Protein AF-A0A6F8XBQ5-F1 (afdb_monomer)

Mean predicted aligned error: 19.79 Å

Foldseek 3Di:
DDDPPLPFPCQLVQDQQDQDDDDPVSVVVNVVSNVVSVVLVVLVVVLCVLFPCLRNLAAPGEDDAVSVVVSLVVLVVPPDPVCSLVSLVSVLSSVVCSCVPRVYHYDRDDHDDDDDDDPPLDDPVLVVLLVLVVLLVVLLVVVDDPPPDDDLLSLLQLLLSLLLVCLLLLLALAPVQLQQVQVQLLVDWDAFPNWIKTKGKDFAPDPPPPPPDDDDDPDDPDDPDPQAPVNVLVRIFIDIRTADPVSVVSSVVSCVRPNSHARADPVRHHDGSQSSNVSNSCVSPVPSPCPDVNSSSSNSLSVCPVVDDPVSSCVNHDDPDDTDDGPQVVCCVRVVDHDDRPDDPPPPDPPPPPDDDQDPQPDDPAPLVVLLVQLLVQLCDPPPDHQDLVSSLVSLVVSCVVVNRHDPLSNLLSVLLNCCQCQNFPPDRHDGSVVSSVLCVLQVNLLSVLCVVPPDPLPQDPVNLVVSLVSSLVVDDDPVSSVVSVVSSVRSVVSVVVVNVVVD

Solvent-accessible surface area (backbone atoms only — not comparable to full-atom values): 30153 Å² total; per-residue (Å²): 134,84,83,77,80,72,61,66,31,73,74,62,71,81,68,84,76,77,88,80,89,78,61,75,68,50,54,57,50,48,52,56,44,47,54,49,47,54,51,53,51,51,52,44,52,59,47,28,75,77,42,79,45,62,47,54,53,54,65,64,44,77,50,60,58,70,58,53,51,51,54,52,51,51,46,66,72,72,41,57,79,94,48,34,51,62,52,53,38,50,51,38,54,28,51,54,42,36,32,73,75,30,54,34,47,63,78,76,68,83,70,71,76,83,79,77,75,78,75,70,81,67,45,77,70,52,54,64,46,37,60,67,47,49,55,55,50,54,41,52,74,67,61,73,75,69,80,92,49,58,73,70,56,34,45,37,35,44,50,6,48,42,53,47,48,37,29,71,72,36,63,47,36,28,70,72,63,54,67,33,43,58,62,20,47,50,75,43,76,47,78,55,97,92,44,46,30,34,58,35,74,41,77,45,80,73,78,80,70,82,86,84,74,95,69,92,77,98,78,83,82,83,79,89,67,83,73,49,75,67,60,56,51,70,48,40,44,32,38,71,45,68,53,52,75,66,53,45,51,46,47,50,52,36,37,73,78,54,43,53,65,65,62,55,44,98,84,69,43,75,55,56,62,67,59,24,35,51,56,28,46,48,71,65,38,79,79,64,83,74,86,46,71,68,57,54,32,49,32,33,46,35,55,32,54,77,79,37,61,66,69,58,42,50,53,28,46,42,90,81,80,71,71,39,68,48,69,72,57,39,43,29,70,76,68,70,46,75,84,70,86,88,82,64,80,92,80,67,80,81,81,73,77,76,82,74,77,76,71,89,67,90,62,72,88,64,62,48,69,58,53,44,51,50,54,57,46,38,60,40,43,96,74,88,55,84,51,49,68,68,56,31,47,53,37,45,53,57,58,55,71,55,51,89,74,60,46,70,66,53,50,53,52,48,52,49,49,47,45,30,55,70,56,16,58,101,87,39,66,57,48,54,54,69,57,50,50,52,54,46,65,61,44,46,64,51,48,56,62,60,47,72,80,48,94,48,82,87,76,54,50,71,66,57,52,50,54,52,51,51,54,42,50,72,73,50,82,54,75,77,55,37,58,54,35,51,55,49,51,54,54,51,48,50,51,48,51,68,60,55,69,72,75,112

Organism: NCBI:txid77097

Structure (mmCIF, N/CA/C/O backbone):
data_AF-A0A6F8XBQ5-F1
#
_entry.id   AF-A0A6F8XBQ5-F1
#
loop_
_atom_site.group_PDB
_atom_site.id
_atom_site.type_symbol
_atom_site.label_atom_id
_atom_site.label_alt_id
_atom_site.label_comp_id
_atom_site.label_asym_id
_atom_site.label_entity_id
_atom_site.label_seq_id
_atom_site.pdbx_PDB_ins_code
_atom_site.Cartn_x
_atom_site.Cartn_y
_atom_site.Cartn_z
_atom_site.occupancy
_atom_site.B_iso_or_equiv
_atom_site.auth_seq_id
_atom_site.auth_comp_id
_atom_site.auth_asym_id
_atom_site.auth_atom_id
_atom_site.pdbx_PDB_model_num
ATOM 1 N N . MET A 1 1 ? -31.268 50.494 26.213 1.00 32.34 1 MET A N 1
ATOM 2 C CA . MET A 1 1 ? -31.426 49.120 26.731 1.00 32.34 1 MET A CA 1
ATOM 3 C C . MET A 1 1 ? -30.134 48.404 26.400 1.00 32.34 1 MET A C 1
ATOM 5 O O . MET A 1 1 ? -29.756 48.392 25.240 1.00 32.34 1 MET A O 1
ATOM 9 N N . SER A 1 2 ? -29.378 48.038 27.427 1.00 28.66 2 SER A N 1
ATOM 10 C CA . SER A 1 2 ? -27.964 47.665 27.362 1.00 28.66 2 SER A CA 1
ATOM 11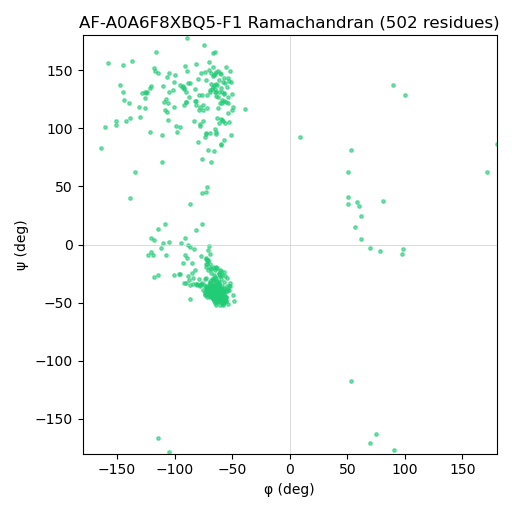 C C . SER A 1 2 ? -27.763 46.262 26.786 1.00 28.66 2 SER A C 1
ATOM 13 O O . SER A 1 2 ? -28.159 45.291 27.427 1.00 28.66 2 SER A O 1
ATOM 15 N N . ASP A 1 3 ? -27.113 46.174 25.623 1.00 34.38 3 ASP A N 1
ATOM 16 C CA . ASP A 1 3 ? -26.484 44.950 25.117 1.00 34.38 3 ASP A CA 1
ATOM 17 C C . ASP A 1 3 ? -25.343 44.564 26.066 1.00 34.38 3 ASP A C 1
ATOM 19 O O . ASP A 1 3 ? -24.229 45.085 25.993 1.00 34.38 3 ASP A O 1
ATOM 23 N N . SER A 1 4 ? -25.626 43.679 27.015 1.00 35.81 4 SER A N 1
ATOM 24 C CA . SER A 1 4 ? -24.582 42.965 27.737 1.00 35.81 4 SER A CA 1
ATOM 25 C C . SER A 1 4 ? -23.984 41.928 26.789 1.00 35.81 4 SER A C 1
ATOM 27 O O . SER A 1 4 ? -24.527 40.834 26.640 1.00 35.81 4 SER A O 1
ATOM 29 N N . ASP A 1 5 ? -22.875 42.284 26.138 1.00 43.78 5 ASP A N 1
ATOM 30 C CA . ASP A 1 5 ? -21.985 41.353 25.441 1.00 43.78 5 ASP A CA 1
ATOM 31 C C . ASP A 1 5 ? -21.506 40.289 26.445 1.00 43.78 5 ASP A C 1
ATOM 33 O O . ASP A 1 5 ? -20.506 40.452 27.148 1.00 43.78 5 ASP A O 1
ATOM 37 N N . HIS A 1 6 ? -22.248 39.187 26.565 1.00 54.56 6 HIS A N 1
ATOM 38 C CA . HIS A 1 6 ? -21.762 37.999 27.250 1.00 54.56 6 HIS A CA 1
ATOM 39 C C . HIS A 1 6 ? -20.555 37.485 26.467 1.00 54.56 6 HIS A C 1
ATOM 41 O O . HIS A 1 6 ? -20.687 37.007 25.337 1.00 54.56 6 HIS A O 1
ATOM 47 N N . ALA A 1 7 ? -19.368 37.652 27.053 1.00 72.69 7 ALA A N 1
ATOM 48 C CA . ALA A 1 7 ? -18.115 37.198 26.476 1.00 72.69 7 ALA A CA 1
ATOM 49 C C . ALA A 1 7 ? -18.230 35.705 26.144 1.00 72.69 7 ALA A C 1
ATOM 51 O O . ALA A 1 7 ? -18.380 34.870 27.036 1.00 72.69 7 ALA A O 1
ATOM 52 N N . ILE A 1 8 ? -18.208 35.384 24.849 1.00 81.38 8 ILE A N 1
ATOM 53 C CA . ILE A 1 8 ? -18.286 34.003 24.376 1.00 81.38 8 ILE A CA 1
ATOM 54 C C . ILE A 1 8 ? -17.040 33.278 24.866 1.00 81.38 8 ILE A C 1
ATOM 56 O O . ILE A 1 8 ? -15.918 33.736 24.633 1.00 81.38 8 ILE A O 1
ATOM 60 N N . TRP A 1 9 ? -17.235 32.142 25.526 1.00 85.75 9 TRP A N 1
ATOM 61 C CA . TRP A 1 9 ? -16.132 31.345 26.033 1.00 85.75 9 TRP A CA 1
ATOM 62 C C . TRP A 1 9 ? -15.170 30.951 24.906 1.00 85.75 9 TRP A C 1
ATOM 64 O O . TRP A 1 9 ? -15.570 30.424 23.863 1.00 85.75 9 TRP A O 1
ATOM 74 N N . SER A 1 10 ? -13.875 31.190 25.124 1.00 80.56 10 SER A N 1
ATOM 75 C CA . SER A 1 10 ? -12.817 30.981 24.127 1.00 80.56 10 SER A CA 1
ATOM 76 C C . SER A 1 10 ? -12.717 29.529 23.641 1.00 80.56 10 SER A C 1
ATOM 78 O O . SER A 1 10 ? -12.272 29.292 22.513 1.00 80.56 10 SER A O 1
ATOM 80 N N . GLY A 1 11 ? -13.199 28.563 24.433 1.00 78.50 11 GLY A N 1
ATOM 81 C CA . GLY A 1 11 ? -13.281 27.147 24.066 1.00 78.50 11 GLY A CA 1
ATOM 82 C C . GLY A 1 11 ? -14.150 26.869 22.835 1.00 78.50 11 GLY A C 1
ATOM 83 O O . GLY A 1 11 ? -13.837 25.954 22.067 1.00 78.50 11 GLY A O 1
ATOM 84 N N . TRP A 1 12 ? -15.145 27.716 22.541 1.00 83.38 12 TRP A N 1
ATOM 85 C CA . TRP A 1 12 ? -15.942 27.626 21.310 1.00 83.38 12 TRP A CA 1
ATOM 86 C C . TRP A 1 12 ? -15.145 27.978 20.046 1.00 83.38 12 TRP A C 1
ATOM 88 O O . TRP A 1 12 ? -15.560 27.627 18.946 1.00 83.38 12 TRP A O 1
ATOM 98 N N . LYS A 1 13 ? -13.980 28.640 20.166 1.00 83.31 13 LYS A N 1
ATOM 99 C CA . LYS A 1 13 ? -13.178 29.148 19.031 1.00 83.31 13 LYS A CA 1
ATOM 100 C C . LYS A 1 13 ? -14.003 29.979 18.033 1.00 83.31 13 LYS A C 1
ATOM 102 O O . LYS A 1 13 ? -13.754 29.954 16.828 1.00 83.31 13 LYS A O 1
ATOM 107 N N . LEU A 1 14 ? -14.983 30.722 18.541 1.00 82.62 14 LEU A N 1
ATOM 108 C CA . LEU A 1 14 ? -15.821 31.625 17.763 1.00 82.62 14 LEU A CA 1
ATOM 109 C C . LEU A 1 14 ? -15.275 33.052 17.898 1.00 82.62 14 LEU A C 1
ATOM 111 O O . LEU A 1 14 ? -15.551 33.732 18.881 1.00 82.62 14 LEU A O 1
ATOM 115 N N . SER A 1 15 ? -14.480 33.502 16.926 1.00 79.81 15 SER A N 1
ATOM 116 C CA . SER A 1 15 ? -13.948 34.869 16.886 1.00 79.81 15 SER A CA 1
ATOM 117 C C . SER A 1 15 ? -14.646 35.711 15.811 1.00 79.81 15 SER A C 1
ATOM 119 O O . SER A 1 15 ? -14.988 35.184 14.746 1.00 79.81 15 SER A O 1
ATOM 121 N N . PRO A 1 16 ? -14.872 37.016 16.060 1.00 82.44 16 PRO A N 1
ATOM 122 C CA . PRO A 1 16 ? -15.454 37.895 15.058 1.00 82.44 16 PRO A CA 1
ATOM 123 C C . PRO A 1 16 ? -14.501 38.012 13.854 1.00 82.44 16 PRO A C 1
ATOM 125 O O . PRO A 1 16 ? -13.298 38.244 14.041 1.00 82.44 16 PRO A O 1
ATOM 128 N N . PRO A 1 17 ? -14.999 37.843 12.617 1.00 82.69 17 PRO A N 1
ATOM 129 C CA . PRO A 1 17 ? -14.166 37.922 11.425 1.00 82.69 17 PRO A CA 1
ATOM 130 C C . PRO A 1 17 ? -13.600 39.337 11.259 1.00 82.69 17 PRO A C 1
ATOM 132 O O . PRO A 1 17 ? -14.319 40.332 11.359 1.00 82.69 17 PRO A O 1
ATOM 135 N N . LYS A 1 18 ? -12.297 39.428 10.979 1.00 81.38 18 LYS A N 1
ATOM 136 C CA . LYS A 1 18 ? -11.600 40.695 10.721 1.00 81.38 18 LYS A CA 1
ATOM 137 C C . LYS A 1 18 ? -11.616 40.992 9.225 1.00 81.38 18 LYS A C 1
ATOM 139 O O . LYS A 1 18 ? -11.342 40.101 8.423 1.00 81.38 18 LYS A O 1
ATOM 144 N N . LYS A 1 19 ? -11.933 42.232 8.856 1.00 75.62 19 LYS A N 1
ATOM 145 C CA . LYS A 1 19 ? -11.907 42.675 7.461 1.00 75.62 19 LYS A CA 1
ATOM 146 C C . LYS A 1 19 ? -10.453 42.889 7.026 1.00 75.62 19 LYS A C 1
ATOM 148 O O . LYS A 1 19 ? -9.761 43.698 7.641 1.00 75.62 19 LYS A O 1
ATOM 153 N N . SER A 1 20 ? -9.991 42.172 6.001 1.00 67.75 20 SER A N 1
ATOM 154 C CA . SER A 1 20 ? -8.754 42.506 5.282 1.00 67.75 20 SER A CA 1
ATOM 155 C C . SER A 1 20 ? -9.072 43.451 4.125 1.00 67.75 20 SER A C 1
ATOM 157 O O . SER A 1 20 ? -10.176 43.443 3.579 1.00 67.75 20 SER A O 1
ATOM 159 N N . THR A 1 21 ? -8.125 44.319 3.779 1.00 64.44 21 THR A N 1
ATOM 160 C CA . THR A 1 21 ? -8.232 45.195 2.612 1.00 64.44 21 THR A CA 1
ATOM 161 C C . THR A 1 21 ? -7.611 44.548 1.380 1.00 64.44 21 THR A C 1
ATOM 163 O O . THR A 1 21 ? -6.449 44.150 1.417 1.00 64.44 21 THR A O 1
ATOM 166 N N . SER A 1 22 ? -8.362 44.644 0.280 1.00 61.50 22 SER A N 1
ATOM 167 C CA . SER A 1 22 ? -8.002 44.452 -1.134 1.00 61.50 22 SER A CA 1
ATOM 168 C C . SER A 1 22 ? -8.382 43.101 -1.764 1.00 61.50 22 SER A C 1
ATOM 170 O O . SER A 1 22 ? -8.059 42.037 -1.263 1.00 61.50 22 SER A O 1
ATOM 172 N N . ASP A 1 23 ? -9.061 43.208 -2.913 1.00 73.12 23 ASP A N 1
ATOM 173 C CA . ASP A 1 23 ? -9.631 42.169 -3.787 1.00 73.12 23 ASP A CA 1
ATOM 174 C C . ASP A 1 23 ? -11.084 41.706 -3.504 1.00 73.12 23 ASP A C 1
ATOM 176 O O . ASP A 1 23 ? -11.531 41.473 -2.381 1.00 73.12 23 ASP A O 1
ATOM 180 N N . GLY A 1 24 ? -11.857 41.552 -4.586 1.00 77.62 24 GLY A N 1
ATOM 181 C CA . GLY A 1 24 ? -13.252 41.111 -4.570 1.00 77.62 24 GLY A CA 1
ATOM 182 C C . GLY A 1 24 ? -13.424 39.641 -4.177 1.00 77.62 24 GLY A C 1
ATOM 183 O O . GLY A 1 24 ? -14.509 39.247 -3.742 1.00 77.62 24 GLY A O 1
ATOM 184 N N . GLN A 1 25 ? -12.378 38.812 -4.288 1.00 75.00 25 GLN A N 1
ATOM 185 C CA . GLN A 1 25 ? -12.393 37.463 -3.715 1.00 75.00 25 GLN A CA 1
ATOM 186 C C . GLN A 1 25 ? -12.301 37.486 -2.185 1.00 75.00 25 GLN A C 1
ATOM 188 O O . GLN A 1 25 ? -12.965 36.673 -1.532 1.00 75.00 25 GLN A O 1
ATOM 193 N N . GLU A 1 26 ? -11.528 38.413 -1.615 1.00 79.44 26 GLU A N 1
ATOM 194 C CA . GLU A 1 26 ? -11.399 38.577 -0.166 1.00 79.44 26 GLU A CA 1
ATOM 195 C C . GLU A 1 26 ? -12.694 39.093 0.456 1.00 79.44 26 GLU A C 1
ATOM 197 O O . GLU A 1 26 ? -13.154 38.527 1.444 1.00 79.44 26 GLU A O 1
ATOM 202 N N . GLU A 1 27 ? -13.366 40.055 -0.182 1.00 81.06 27 GLU A N 1
ATOM 203 C CA . GLU A 1 27 ? -14.670 40.549 0.280 1.00 81.06 27 GLU A CA 1
ATOM 204 C C . GLU A 1 27 ? -15.726 39.424 0.296 1.00 81.06 27 GLU A C 1
ATOM 206 O O . GLU A 1 27 ? -16.433 39.239 1.286 1.00 81.06 27 GLU A O 1
ATOM 211 N N . ARG A 1 28 ? -15.775 38.566 -0.737 1.00 80.06 28 ARG A N 1
ATOM 212 C CA . ARG A 1 28 ? -16.671 37.389 -0.747 1.00 80.06 28 ARG A CA 1
ATOM 213 C C . ARG A 1 28 ? -16.301 36.341 0.303 1.00 80.06 28 ARG A C 1
ATOM 215 O O . ARG A 1 28 ? -17.163 35.571 0.729 1.00 80.06 28 ARG A O 1
ATOM 222 N N . ARG A 1 29 ? -15.020 36.206 0.662 1.00 81.12 29 ARG A N 1
ATOM 223 C CA . ARG A 1 29 ? -14.579 35.314 1.752 1.00 81.12 29 ARG A CA 1
ATOM 224 C C . ARG A 1 29 ? -14.975 35.895 3.107 1.00 81.12 29 ARG A C 1
ATOM 226 O O . ARG A 1 29 ? -15.471 35.148 3.946 1.00 81.12 29 ARG A O 1
ATOM 233 N N . TYR A 1 30 ? -14.816 37.204 3.282 1.00 83.50 30 TYR A N 1
ATOM 234 C CA . TYR A 1 30 ? -15.218 37.936 4.475 1.00 83.50 30 TYR A CA 1
ATOM 235 C C . TYR A 1 30 ? -16.730 37.847 4.706 1.00 83.50 30 TYR A C 1
ATOM 237 O O . TYR A 1 30 ? -17.149 37.430 5.781 1.00 83.50 30 TYR A O 1
ATOM 245 N N . GLN A 1 31 ? -17.551 38.096 3.680 1.00 83.50 31 GLN A N 1
ATOM 246 C CA . GLN A 1 31 ? -19.011 37.945 3.758 1.00 83.50 31 GLN A CA 1
ATOM 247 C C . GLN A 1 31 ? -19.420 36.527 4.184 1.00 83.50 31 GLN A C 1
ATOM 249 O O . GLN A 1 31 ? -20.175 36.363 5.140 1.00 83.50 31 GLN A O 1
ATOM 254 N N . ARG A 1 32 ? -18.824 35.489 3.577 1.00 82.25 32 ARG A N 1
ATOM 255 C CA . ARG A 1 32 ? -19.046 34.086 3.979 1.00 82.25 32 ARG A CA 1
ATOM 256 C C . ARG A 1 32 ? -18.616 33.795 5.420 1.00 82.25 32 ARG A C 1
ATOM 258 O O . ARG A 1 32 ? -19.219 32.950 6.083 1.00 82.25 32 ARG A O 1
ATOM 265 N N . ALA A 1 33 ? -17.562 34.448 5.908 1.00 82.06 33 ALA A N 1
ATOM 266 C CA . ALA A 1 33 ? -17.117 34.321 7.293 1.00 82.06 33 ALA A CA 1
ATOM 267 C C . ALA A 1 33 ? -18.079 35.024 8.266 1.00 82.06 33 ALA A C 1
ATOM 269 O O . ALA A 1 33 ? -18.388 34.459 9.314 1.00 82.06 33 ALA A O 1
ATOM 270 N N . CYS A 1 34 ? -18.606 36.197 7.902 1.00 84.62 34 CYS A N 1
ATOM 271 C CA . CYS A 1 34 ? -19.628 36.920 8.662 1.00 84.62 34 CYS A CA 1
ATOM 272 C C . CYS A 1 34 ? -20.931 36.124 8.773 1.00 84.62 34 CYS A C 1
ATOM 274 O O . CYS A 1 34 ? -21.428 35.928 9.880 1.00 84.62 34 CYS A O 1
ATOM 276 N N . GLU A 1 35 ? -21.440 35.597 7.657 1.00 84.00 35 GLU A N 1
ATOM 277 C CA . GLU A 1 35 ? -22.637 34.745 7.639 1.00 84.00 35 GLU A CA 1
ATOM 278 C C . GLU A 1 35 ? -22.462 33.507 8.528 1.00 84.00 35 GLU A C 1
ATOM 280 O O . GLU A 1 35 ? -23.355 33.135 9.291 1.00 84.00 35 GLU A O 1
ATOM 285 N N . ARG A 1 36 ? -21.281 32.879 8.474 1.00 83.25 36 ARG A N 1
ATOM 286 C CA . ARG A 1 36 ? -20.949 31.726 9.319 1.00 83.25 36 ARG A CA 1
ATOM 287 C C . ARG A 1 36 ? -20.893 32.097 10.798 1.00 83.25 36 ARG A C 1
ATOM 289 O O . ARG A 1 36 ? -21.460 31.375 11.612 1.00 83.25 36 ARG A O 1
ATOM 296 N N . TYR A 1 37 ? -20.237 33.206 11.137 1.00 85.62 37 TYR A N 1
ATOM 297 C CA . TYR A 1 37 ? -20.141 33.704 12.509 1.00 85.62 37 TYR A CA 1
ATOM 298 C C . TYR A 1 37 ? -21.526 33.995 13.095 1.00 85.62 37 TYR A C 1
ATOM 300 O O . TYR A 1 37 ? -21.836 33.530 14.189 1.00 85.62 37 TYR A O 1
ATOM 308 N N . GLN A 1 38 ? -22.386 34.693 12.346 1.00 85.31 38 GLN A N 1
ATOM 309 C CA . GLN A 1 38 ? -23.760 34.983 12.763 1.00 85.31 38 GLN A CA 1
ATOM 310 C C . GLN A 1 38 ? -24.569 33.703 12.980 1.00 85.31 38 GLN A C 1
ATOM 312 O O . GLN A 1 38 ? -25.254 33.576 13.993 1.00 85.31 38 GLN A O 1
ATOM 317 N N . ARG A 1 39 ? -24.442 32.723 12.077 1.00 83.38 39 ARG A N 1
ATOM 318 C CA . ARG A 1 39 ? -25.124 31.430 12.204 1.00 83.38 39 ARG A CA 1
ATOM 319 C C . ARG A 1 39 ? -24.672 30.659 13.442 1.00 83.38 39 ARG A C 1
ATOM 321 O O . ARG A 1 39 ? -25.511 30.178 14.194 1.00 83.38 39 ARG A O 1
ATOM 328 N N . TRP A 1 40 ? -23.366 30.554 13.678 1.00 85.75 40 TRP A N 1
ATOM 329 C CA . TRP A 1 40 ? -22.835 29.874 14.864 1.00 85.75 40 TRP A CA 1
ATOM 330 C C . TRP A 1 40 ? -23.220 30.593 16.158 1.00 85.75 40 TRP A C 1
ATOM 332 O O . TRP A 1 40 ? -23.611 29.935 17.118 1.00 85.75 40 TRP A O 1
ATOM 342 N N . LYS A 1 41 ? -23.201 31.933 16.167 1.00 86.56 41 LYS A N 1
ATOM 343 C CA . LYS A 1 41 ? -23.667 32.733 17.306 1.00 86.56 41 LYS A CA 1
ATOM 344 C C . LYS A 1 41 ? -25.155 32.499 17.592 1.00 86.56 41 LYS A C 1
ATOM 346 O O . LYS A 1 41 ? -25.516 32.330 18.749 1.00 86.56 41 LYS A O 1
ATOM 351 N N . ALA A 1 42 ? -26.004 32.441 16.563 1.00 85.56 42 ALA A N 1
ATOM 352 C CA . ALA A 1 42 ? -27.437 32.181 16.720 1.00 85.56 42 ALA A CA 1
ATOM 353 C C . ALA A 1 42 ? -27.723 30.787 17.305 1.00 85.56 42 ALA A C 1
ATOM 355 O O . ALA A 1 42 ? -28.586 30.642 18.165 1.00 85.56 42 ALA A O 1
ATOM 356 N N . ILE A 1 43 ? -26.963 29.773 16.886 1.00 84.38 43 ILE A N 1
ATOM 357 C CA . ILE A 1 43 ? -27.097 28.405 17.404 1.00 84.38 43 ILE A CA 1
ATOM 358 C C . ILE A 1 43 ? -26.665 28.328 18.870 1.00 84.38 43 ILE A C 1
ATOM 360 O O . ILE A 1 43 ? -27.374 27.738 19.680 1.00 84.38 43 ILE A O 1
ATOM 364 N N . LEU A 1 44 ? -25.548 28.966 19.232 1.00 85.31 44 LEU A N 1
ATOM 365 C CA . LEU A 1 44 ? -25.130 29.056 20.634 1.00 85.31 44 LEU A CA 1
ATOM 366 C C . LEU A 1 44 ? -26.149 29.818 21.483 1.00 85.31 44 LEU A C 1
ATOM 368 O O . LEU A 1 44 ? -26.434 29.391 22.593 1.00 85.31 44 LEU A O 1
ATOM 372 N N . ALA A 1 45 ? -26.746 30.889 20.956 1.00 85.75 45 ALA A N 1
ATOM 373 C CA . ALA A 1 45 ? -27.802 31.622 21.651 1.00 85.75 45 ALA A CA 1
ATOM 374 C C . ALA A 1 45 ? -29.063 30.765 21.866 1.00 85.75 45 ALA A C 1
ATOM 376 O O . ALA A 1 45 ? -29.669 30.824 22.931 1.00 85.75 45 ALA A O 1
ATOM 377 N N . SER A 1 46 ? -29.442 29.931 20.891 1.00 84.12 46 SER A N 1
ATOM 378 C CA . SER A 1 46 ? -30.545 28.973 21.053 1.00 84.12 46 SER A CA 1
ATOM 379 C C . SER A 1 46 ? -30.245 27.916 22.116 1.00 84.12 46 SER A C 1
ATOM 381 O O . SER A 1 46 ? -31.157 27.457 22.796 1.00 84.12 46 SER A O 1
ATOM 383 N N . LEU A 1 47 ? -28.982 27.514 22.245 1.00 83.62 47 LEU A N 1
ATOM 384 C CA . LEU A 1 47 ? -28.548 26.517 23.217 1.00 83.62 47 LEU A CA 1
ATOM 385 C C . LEU A 1 47 ? -28.427 27.130 24.628 1.00 83.62 47 LEU A C 1
ATOM 387 O O . LEU A 1 47 ? -28.827 26.500 25.602 1.00 83.62 47 LEU A O 1
ATOM 391 N N . GLU A 1 48 ? -28.014 28.397 24.726 1.00 84.81 48 GLU A N 1
ATOM 392 C CA . GLU A 1 48 ? -28.023 29.205 25.957 1.00 84.81 48 GLU A CA 1
ATOM 393 C C . GLU A 1 48 ? -29.439 29.397 26.526 1.00 84.81 48 GLU A C 1
ATOM 395 O O . GLU A 1 48 ? -29.629 29.391 27.740 1.00 84.81 48 GLU A O 1
ATOM 400 N N . GLN A 1 49 ? -30.456 29.532 25.664 1.00 85.38 49 GLN A N 1
ATOM 401 C CA . GLN A 1 49 ? -31.860 29.612 26.097 1.00 85.38 49 GLN A CA 1
ATOM 402 C C . GLN A 1 49 ? -32.346 28.332 26.786 1.00 85.38 49 GLN A C 1
ATOM 404 O O . GLN A 1 49 ? -33.256 28.393 27.610 1.00 85.38 49 GLN A O 1
ATOM 409 N N . GLN A 1 50 ? -31.772 27.179 26.435 1.00 82.50 50 GLN A N 1
ATOM 410 C CA . GLN A 1 50 ? -32.150 25.888 27.007 1.00 82.50 50 GLN A CA 1
ATOM 411 C C . GLN A 1 50 ? -31.302 25.526 28.228 1.00 82.50 50 GLN A C 1
ATOM 413 O O . GLN A 1 50 ? -31.806 24.901 29.159 1.00 82.50 50 GLN A O 1
ATOM 418 N N . VAL A 1 51 ? -30.029 25.928 28.239 1.00 82.88 51 VAL A N 1
ATOM 419 C CA . VAL A 1 51 ? -29.123 25.744 29.370 1.00 82.88 51 VAL A CA 1
ATOM 420 C C . VAL A 1 51 ? -28.287 27.008 29.544 1.00 82.88 51 VAL A C 1
ATOM 422 O O . VAL A 1 51 ? -27.387 27.309 28.760 1.00 82.88 51 VAL A O 1
ATOM 425 N N . THR A 1 52 ? -28.589 27.742 30.607 1.00 84.88 52 THR A N 1
ATOM 426 C CA . THR A 1 52 ? -27.922 29.001 30.940 1.00 84.88 52 THR A CA 1
ATOM 427 C C . THR A 1 52 ? -26.460 28.769 31.314 1.00 84.88 52 THR A C 1
ATOM 429 O O . THR A 1 52 ? -26.166 27.876 32.107 1.00 84.88 52 THR A O 1
ATOM 432 N N . GLY A 1 53 ? -25.552 29.600 30.803 1.00 80.81 53 GLY A N 1
ATOM 433 C CA . GLY A 1 53 ? -24.128 29.585 31.140 1.00 80.81 53 GLY A CA 1
ATOM 434 C C . GLY A 1 53 ? -23.222 28.860 30.142 1.00 80.81 53 GLY A C 1
ATOM 435 O O . GLY A 1 53 ? -22.000 28.897 30.301 1.00 80.81 53 GLY A O 1
ATOM 436 N N . ILE A 1 54 ? -23.766 28.235 29.095 1.00 82.62 54 ILE A N 1
ATOM 437 C CA . ILE A 1 54 ? -22.978 27.472 28.114 1.00 82.62 54 ILE A CA 1
ATOM 438 C C . ILE A 1 54 ? -22.182 28.391 27.184 1.00 82.62 54 ILE A C 1
ATOM 440 O O . ILE A 1 54 ? -21.014 28.135 26.868 1.00 82.62 54 ILE A O 1
ATOM 444 N N . MET A 1 55 ? -22.797 29.484 26.745 1.00 84.69 55 MET A N 1
ATOM 445 C CA . MET A 1 55 ? -22.173 30.466 25.866 1.00 84.69 55 MET A CA 1
ATOM 446 C C . MET A 1 55 ? -21.030 31.201 26.577 1.00 84.69 55 MET A C 1
ATOM 448 O O . MET A 1 55 ? -20.015 31.498 25.946 1.00 84.69 55 MET A O 1
ATOM 452 N N . SER A 1 56 ? -21.164 31.444 27.885 1.00 83.38 56 SER A N 1
ATOM 453 C CA . SER A 1 56 ? -20.161 32.124 28.719 1.00 83.38 56 SER A CA 1
ATOM 454 C C . SER A 1 56 ? -19.131 31.187 29.361 1.00 83.38 56 SER A C 1
ATOM 456 O O . SER A 1 56 ? -18.100 31.661 29.838 1.00 83.38 56 SER A O 1
ATOM 458 N N . GLY A 1 57 ? -19.344 29.867 29.321 1.00 82.69 57 GLY A N 1
ATOM 459 C CA . GLY A 1 57 ? -18.378 28.890 29.827 1.00 82.69 57 GLY A CA 1
ATOM 460 C C . GLY A 1 57 ? -18.423 28.698 31.344 1.00 82.69 57 GLY A C 1
ATOM 461 O O . GLY A 1 57 ? -17.370 28.554 31.966 1.00 82.69 57 GLY A O 1
ATOM 462 N N . GLN A 1 58 ? -19.608 28.726 31.962 1.00 86.00 58 GLN A N 1
ATOM 463 C CA . GLN A 1 58 ? -19.742 28.427 33.394 1.00 86.00 58 GLN A CA 1
ATOM 464 C C . GLN A 1 58 ? -19.269 26.997 33.702 1.00 86.00 58 GLN A C 1
ATOM 466 O O . GLN A 1 58 ? -19.380 26.105 32.864 1.00 86.00 58 GLN A O 1
ATOM 471 N N . ARG A 1 59 ? -18.701 26.778 34.891 1.00 85.81 59 ARG A N 1
ATOM 472 C CA . ARG A 1 59 ? -18.208 25.459 35.320 1.00 85.81 59 ARG A CA 1
ATOM 473 C C . ARG A 1 59 ? -19.341 24.587 35.853 1.00 85.81 59 ARG A C 1
ATOM 475 O O . ARG A 1 59 ? -20.349 25.113 36.315 1.00 85.81 59 ARG A O 1
ATOM 482 N N . ASP A 1 60 ? -19.139 23.272 35.786 1.00 86.75 60 ASP A N 1
ATOM 483 C CA . ASP A 1 60 ? -19.998 22.257 36.414 1.00 86.75 60 ASP A CA 1
ATOM 484 C C . ASP A 1 60 ? -21.461 22.274 35.923 1.00 86.75 60 ASP A C 1
ATOM 486 O O . ASP A 1 60 ? -22.401 21.976 36.661 1.00 86.75 60 ASP A O 1
ATOM 490 N N . ILE A 1 61 ? -21.666 22.618 34.647 1.00 86.44 61 ILE A N 1
ATOM 491 C CA . ILE A 1 61 ? -22.987 22.575 34.014 1.00 86.44 61 ILE A CA 1
ATOM 492 C C . ILE A 1 61 ? -23.398 21.116 33.787 1.00 86.44 61 ILE A C 1
ATOM 494 O O . ILE A 1 61 ? -22.670 20.339 33.163 1.00 86.44 61 ILE A O 1
ATOM 498 N N . VAL A 1 62 ? -24.603 20.767 34.239 1.00 85.88 62 VAL A N 1
ATOM 499 C CA . VAL A 1 62 ? -25.244 19.479 33.957 1.00 85.88 62 VAL A CA 1
ATOM 500 C C . VAL A 1 62 ? -26.269 19.674 32.849 1.00 85.88 62 VAL A C 1
ATOM 502 O O . VAL A 1 62 ? -27.225 20.432 33.003 1.00 85.88 62 VAL A O 1
ATOM 505 N N . MET A 1 63 ? -26.065 18.988 31.728 1.00 85.50 63 MET A N 1
ATOM 506 C CA . MET A 1 63 ? -26.926 19.074 30.553 1.00 85.50 63 MET A CA 1
ATOM 507 C C .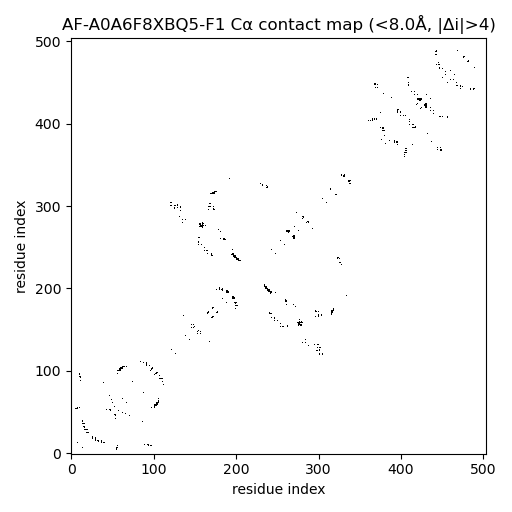 MET A 1 63 ? -27.730 17.779 30.418 1.00 85.50 63 MET A C 1
ATOM 509 O O . MET A 1 63 ? -27.135 16.727 30.184 1.00 85.50 63 MET A O 1
ATOM 513 N N . PRO A 1 64 ? -29.068 17.821 30.543 1.00 87.12 64 PRO A N 1
ATOM 514 C CA . PRO A 1 64 ? -29.892 16.642 30.318 1.00 87.12 64 PRO A CA 1
ATOM 515 C C . PRO A 1 64 ? -29.829 16.185 28.856 1.00 87.12 64 PRO A C 1
ATOM 517 O O . PRO A 1 64 ? -29.975 16.999 27.941 1.00 87.12 64 PRO A O 1
ATOM 520 N N . ASP A 1 65 ? -29.718 14.877 28.632 1.00 84.50 65 ASP A N 1
ATOM 521 C CA . ASP A 1 65 ? -29.622 14.277 27.291 1.00 84.50 65 ASP A CA 1
ATOM 522 C C . ASP A 1 65 ? -30.775 14.688 26.365 1.00 84.50 65 ASP A C 1
ATOM 524 O O . ASP A 1 65 ? -30.567 14.928 25.178 1.00 84.50 65 ASP A O 1
ATOM 528 N N . ALA A 1 66 ? -31.987 14.841 26.911 1.00 85.12 66 ALA A N 1
ATOM 529 C CA . ALA A 1 66 ? -33.165 15.266 26.157 1.00 85.12 66 ALA A CA 1
ATOM 530 C C . ALA A 1 66 ? -33.015 16.673 25.549 1.00 85.12 66 ALA A C 1
ATOM 532 O O . ALA A 1 66 ? -33.517 16.930 24.456 1.00 85.12 66 ALA A O 1
ATOM 533 N N . VAL A 1 67 ? -32.308 17.575 26.238 1.00 84.50 67 VAL A N 1
ATOM 534 C CA . VAL A 1 67 ? -32.075 18.951 25.777 1.00 84.50 67 VAL A CA 1
ATOM 535 C C . VAL A 1 67 ? -31.060 18.956 24.636 1.00 84.50 67 VAL A C 1
ATOM 537 O O . VAL A 1 67 ? -31.281 19.587 23.605 1.00 84.50 67 VAL A O 1
ATOM 540 N N . ILE A 1 68 ? -29.983 18.181 24.777 1.00 85.94 68 ILE A N 1
ATOM 541 C CA . ILE A 1 68 ? -28.965 18.038 23.733 1.00 85.94 68 ILE A CA 1
ATOM 542 C C . ILE A 1 68 ? -29.542 17.351 22.497 1.00 85.94 68 ILE A C 1
ATOM 544 O O . ILE A 1 68 ? -29.347 17.842 21.387 1.00 85.94 68 ILE A O 1
ATOM 548 N N . ALA A 1 69 ? -30.304 16.270 22.670 1.00 85.19 69 ALA A N 1
ATOM 549 C CA . ALA A 1 69 ? -30.975 15.592 21.567 1.00 85.19 69 ALA A CA 1
ATOM 550 C C . ALA A 1 69 ? -31.902 16.553 20.805 1.00 85.19 69 ALA A C 1
ATOM 552 O O . ALA A 1 69 ? -31.767 16.691 19.592 1.00 85.19 69 ALA A O 1
ATOM 553 N N . ALA A 1 70 ? -32.749 17.310 21.512 1.00 85.31 70 ALA A N 1
ATOM 554 C CA . ALA A 1 70 ? -33.642 18.288 20.892 1.00 85.31 70 ALA A CA 1
ATOM 555 C C . ALA A 1 70 ? -32.887 19.410 20.153 1.00 85.31 70 ALA A C 1
ATOM 557 O O . ALA A 1 70 ? -33.293 19.813 19.061 1.00 85.31 70 ALA A O 1
ATOM 558 N N . ALA A 1 71 ? -31.777 19.904 20.712 1.00 84.69 71 ALA A N 1
ATOM 559 C CA . ALA A 1 71 ? -30.953 20.931 20.076 1.00 84.69 71 ALA A CA 1
ATOM 560 C C . ALA A 1 71 ? -30.290 20.424 18.783 1.00 84.69 71 ALA A C 1
ATOM 562 O O . ALA A 1 71 ? -30.285 21.123 17.765 1.00 84.69 71 ALA A O 1
ATOM 563 N N . PHE A 1 72 ? -29.757 19.200 18.796 1.00 87.69 72 PHE A N 1
ATOM 564 C CA . PHE A 1 72 ? -29.178 18.588 17.603 1.00 87.69 72 PHE A CA 1
ATOM 565 C C . PHE A 1 72 ? -30.256 18.209 16.579 1.00 87.69 72 PHE A C 1
ATOM 567 O O . PHE A 1 72 ? -30.037 18.419 15.389 1.00 87.69 72 PHE A O 1
ATOM 574 N N . ASP A 1 73 ? -31.431 17.733 16.987 1.00 87.38 73 ASP A N 1
ATOM 575 C CA . ASP A 1 73 ? -32.548 17.447 16.075 1.00 87.38 73 ASP A CA 1
ATOM 576 C C . ASP A 1 73 ? -33.048 18.715 15.374 1.00 87.38 73 ASP A C 1
ATOM 578 O O . ASP A 1 73 ? -33.215 18.728 14.151 1.00 87.38 73 ASP A O 1
ATOM 582 N N . ALA A 1 74 ? -33.196 19.819 16.114 1.00 85.38 74 ALA A N 1
ATOM 583 C CA . ALA A 1 74 ? -33.532 21.120 15.540 1.00 85.38 74 ALA A CA 1
ATOM 584 C C . ALA A 1 74 ? -32.470 21.583 14.526 1.00 85.38 74 ALA A C 1
ATOM 586 O O . ALA A 1 74 ? -32.810 22.065 13.442 1.00 85.38 74 ALA A O 1
ATOM 587 N N . LEU A 1 75 ? -31.183 21.372 14.828 1.00 86.25 75 LEU A N 1
ATOM 588 C CA . LEU A 1 75 ? -30.087 21.658 13.901 1.00 86.25 75 LEU A CA 1
ATOM 589 C C . LEU A 1 75 ? -30.186 20.811 12.627 1.00 86.25 75 LEU A C 1
ATOM 591 O O . LEU A 1 75 ? -30.016 21.354 11.536 1.00 86.25 75 LEU A O 1
ATOM 595 N N . HIS A 1 76 ? -30.481 19.512 12.735 1.00 84.88 76 HIS A N 1
ATOM 596 C CA . HIS A 1 76 ? -30.616 18.634 11.569 1.00 84.88 76 HIS A CA 1
ATOM 597 C C . HIS A 1 76 ? -31.816 19.001 10.681 1.00 84.88 76 HIS A C 1
ATOM 599 O O . HIS A 1 76 ? -31.738 18.821 9.468 1.00 84.88 76 HIS A O 1
ATOM 605 N N . GLN A 1 77 ? -32.895 19.547 11.253 1.00 85.06 77 GLN A N 1
ATOM 606 C CA . GLN A 1 77 ? -34.079 19.979 10.498 1.00 85.06 77 GLN A CA 1
ATOM 607 C C . GLN A 1 77 ? -33.912 21.352 9.831 1.00 85.06 77 GLN A C 1
ATOM 609 O O . GLN A 1 77 ? -34.440 21.576 8.743 1.00 85.06 77 GLN A O 1
ATOM 614 N N . GLN A 1 78 ? -33.195 22.282 10.469 1.00 81.94 78 GLN A N 1
ATOM 615 C CA . GLN A 1 78 ? -33.093 23.673 10.010 1.00 81.94 78 GLN A CA 1
ATOM 616 C C . GLN A 1 78 ? -31.842 23.952 9.164 1.00 81.94 78 GLN A C 1
ATOM 618 O O . GLN A 1 78 ? -31.830 24.890 8.362 1.00 81.94 78 GLN A O 1
ATOM 623 N N . ALA A 1 79 ? -30.763 23.179 9.335 1.00 80.00 79 ALA A N 1
ATOM 624 C CA . ALA A 1 79 ? -29.508 23.432 8.637 1.00 80.00 79 ALA A CA 1
ATOM 625 C C . ALA A 1 79 ? -29.512 22.847 7.212 1.00 80.00 79 ALA A C 1
ATOM 627 O O . ALA A 1 79 ? -29.820 21.669 7.023 1.00 80.00 79 ALA A O 1
ATOM 628 N N . PRO A 1 80 ? -29.072 23.607 6.189 1.00 80.31 80 PRO A N 1
ATOM 629 C CA . PRO A 1 80 ? -28.940 23.063 4.845 1.00 80.31 80 PRO A CA 1
ATOM 630 C C . PRO A 1 80 ? -27.829 21.995 4.797 1.00 80.31 80 PRO A C 1
ATOM 632 O O . PRO A 1 80 ? -26.782 22.184 5.441 1.00 80.31 80 PRO A O 1
ATOM 635 N N . PRO A 1 81 ? -27.984 20.924 3.986 1.00 76.69 81 PRO A N 1
ATOM 636 C CA . PRO A 1 81 ? -27.073 19.772 3.965 1.00 76.69 81 PRO A CA 1
ATOM 637 C C . PRO A 1 81 ? -25.593 20.135 3.778 1.00 76.69 81 PRO A C 1
ATOM 639 O O . PRO A 1 81 ? -24.716 19.541 4.401 1.00 76.69 81 PRO A O 1
ATOM 642 N N . SER A 1 82 ? -25.306 21.168 2.979 1.00 75.94 82 SER A N 1
ATOM 643 C CA . SER A 1 82 ? -23.947 21.652 2.703 1.00 75.94 82 SER A CA 1
ATOM 644 C C . SER A 1 82 ? -23.223 22.233 3.925 1.00 75.94 82 SER A C 1
ATOM 646 O O . SER A 1 82 ? -21.995 22.293 3.941 1.00 75.94 82 SER A O 1
ATOM 648 N N . THR A 1 83 ? -23.956 22.659 4.958 1.00 81.19 83 THR A N 1
ATOM 649 C CA . THR A 1 83 ? -23.387 23.298 6.162 1.00 81.19 83 THR A CA 1
ATOM 650 C C . THR A 1 83 ? -23.649 22.529 7.453 1.00 81.19 83 THR A C 1
ATOM 652 O O . THR A 1 83 ? -23.046 22.843 8.482 1.00 81.19 83 THR A O 1
ATOM 655 N N . LEU A 1 84 ? -24.498 21.503 7.392 1.00 85.94 84 LEU A N 1
ATOM 656 C CA . LEU A 1 84 ? -24.908 20.685 8.527 1.00 85.94 84 LEU A CA 1
ATOM 657 C C . LEU A 1 84 ? -23.704 20.016 9.198 1.00 85.94 84 LEU A C 1
ATOM 659 O O . LEU A 1 84 ? -23.496 20.214 10.388 1.00 85.94 84 LEU A O 1
ATOM 663 N N . LYS A 1 85 ? -22.830 19.349 8.429 1.00 85.12 85 LYS A N 1
ATOM 664 C CA . LYS A 1 85 ? -21.606 18.713 8.957 1.00 85.12 85 LYS A CA 1
ATOM 665 C C . LYS A 1 85 ? -20.718 19.691 9.724 1.00 85.12 85 LYS A C 1
ATOM 667 O O . LYS A 1 85 ? -20.247 19.390 10.815 1.00 85.12 85 LYS A O 1
ATOM 672 N N . ILE A 1 86 ? -20.464 20.859 9.134 1.00 85.25 86 ILE A N 1
ATOM 673 C CA . ILE A 1 86 ? -19.563 21.863 9.712 1.00 85.25 86 ILE A CA 1
ATOM 674 C C . ILE A 1 86 ? -20.140 22.370 11.037 1.00 85.25 86 ILE A C 1
ATOM 676 O O . ILE A 1 86 ? -19.417 22.504 12.019 1.00 85.25 86 ILE A O 1
ATOM 680 N N . THR A 1 87 ? -21.444 22.631 11.057 1.00 85.56 87 THR A N 1
ATOM 681 C CA . THR A 1 87 ? -22.149 23.197 12.210 1.00 85.56 87 THR A CA 1
ATOM 682 C C . THR A 1 87 ? -22.322 22.169 13.330 1.00 85.56 87 THR A C 1
ATOM 684 O O . THR A 1 87 ? -22.050 22.474 14.486 1.00 85.56 87 THR A O 1
ATOM 687 N N . HIS A 1 88 ? -22.673 20.931 12.983 1.00 89.31 88 HIS A N 1
ATOM 688 C CA . HIS A 1 88 ? -22.739 19.803 13.909 1.00 89.31 88 HIS A CA 1
ATOM 689 C C . HIS A 1 88 ? -21.376 19.573 14.578 1.00 89.31 88 HIS A C 1
ATOM 691 O O . HIS A 1 88 ? -21.268 19.576 15.801 1.00 89.31 88 HIS A O 1
ATOM 697 N N . ASN A 1 89 ? -20.303 19.455 13.787 1.00 89.00 89 ASN A N 1
ATOM 698 C CA . ASN A 1 89 ? -18.962 19.191 14.318 1.00 89.00 89 ASN A CA 1
ATOM 699 C C . ASN A 1 89 ? -18.390 20.376 15.110 1.00 89.00 89 ASN A C 1
ATOM 701 O O . ASN A 1 89 ? -17.517 20.179 15.952 1.00 89.00 89 ASN A O 1
ATOM 705 N N . PHE A 1 90 ? -18.851 21.601 14.842 1.00 88.62 90 PHE A N 1
ATOM 706 C CA . PHE A 1 90 ? -18.529 22.769 15.660 1.00 88.62 90 PHE A CA 1
ATOM 707 C C . PHE A 1 90 ? -19.101 22.624 17.078 1.00 88.62 90 PHE A C 1
ATOM 709 O O . PHE A 1 90 ? -18.355 22.807 18.040 1.00 88.62 90 PHE A O 1
ATOM 716 N N . LEU A 1 91 ? -20.376 22.233 17.208 1.00 88.69 91 LEU A N 1
ATOM 717 C CA . LEU A 1 91 ? -21.008 22.014 18.512 1.00 88.69 91 LEU A CA 1
ATOM 718 C C . LEU A 1 91 ? -20.375 20.852 19.275 1.00 88.69 91 LEU A C 1
ATOM 720 O O . LEU A 1 91 ? -20.014 21.029 20.435 1.00 88.69 91 LEU A O 1
ATOM 724 N N . VAL A 1 92 ? -20.170 19.709 18.611 1.00 89.75 92 VAL A N 1
ATOM 725 C CA . VAL A 1 92 ? -19.519 18.529 19.212 1.00 89.75 92 VAL A CA 1
ATOM 726 C C . VAL A 1 92 ? -18.166 18.909 19.814 1.00 89.75 92 VAL A C 1
ATOM 728 O O . VAL A 1 92 ? -17.947 18.707 21.003 1.00 89.75 92 VAL A O 1
ATOM 731 N N . LYS A 1 93 ? -17.300 19.582 19.046 1.00 89.19 93 LYS A N 1
ATOM 732 C CA . LYS A 1 93 ? -15.973 20.003 19.528 1.00 89.19 93 LYS A CA 1
ATOM 733 C C . LYS A 1 93 ? -16.021 20.996 20.686 1.00 89.19 93 LYS A C 1
ATOM 735 O O . LYS A 1 93 ? -15.087 21.047 21.484 1.00 89.19 93 LYS A O 1
ATOM 740 N N . GLY A 1 94 ? -17.040 21.849 20.742 1.00 87.19 94 GLY A N 1
ATOM 741 C CA . GLY A 1 94 ? -17.198 22.786 21.849 1.00 87.19 94 GLY A CA 1
ATOM 742 C C . GLY A 1 94 ? -17.696 22.107 23.125 1.00 87.19 94 GLY A C 1
ATOM 743 O O . GLY A 1 94 ? -17.168 22.397 24.195 1.00 87.19 94 GLY A O 1
ATOM 744 N N . LEU A 1 95 ? -18.617 21.144 23.009 1.00 88.62 95 LEU A N 1
ATOM 745 C CA . LEU A 1 95 ? -19.068 20.311 24.129 1.00 88.62 95 LEU A CA 1
ATOM 746 C C . LEU A 1 95 ? -17.947 19.403 24.658 1.00 88.62 95 LEU A C 1
ATOM 748 O O . LEU A 1 95 ? -17.774 19.317 25.870 1.00 88.62 95 LEU A O 1
ATOM 752 N N . GLU A 1 96 ? -17.135 18.805 23.779 1.00 89.25 96 GLU A N 1
ATOM 753 C CA . GLU A 1 96 ? -15.932 18.039 24.158 1.00 89.25 96 GLU A CA 1
ATOM 754 C C . GLU A 1 96 ? -14.973 18.882 24.995 1.00 89.25 96 GLU A C 1
ATOM 756 O O . GLU A 1 96 ? -14.562 18.474 26.082 1.00 89.25 96 GLU A O 1
ATOM 761 N N . ARG A 1 97 ? -14.662 20.099 24.534 1.00 88.88 97 ARG A N 1
ATOM 762 C CA . ARG A 1 97 ? -13.807 21.014 25.297 1.00 88.88 97 ARG A CA 1
ATOM 763 C C . ARG A 1 97 ? -14.446 21.428 26.609 1.00 88.88 97 ARG A C 1
ATOM 765 O O . ARG A 1 97 ? -13.732 21.555 27.591 1.00 88.88 97 ARG A O 1
ATOM 772 N N . GLY A 1 98 ? -15.751 21.681 26.636 1.00 87.00 98 GLY A N 1
ATOM 773 C CA . GLY A 1 98 ? -16.443 22.079 27.860 1.00 87.00 98 GLY A CA 1
ATOM 774 C C . GLY A 1 98 ? -16.462 20.961 28.901 1.00 87.00 98 GLY A C 1
ATOM 775 O O . GLY A 1 98 ? -16.209 21.209 30.076 1.00 87.00 98 GLY A O 1
ATOM 776 N N . SER A 1 99 ? -16.638 19.712 28.466 1.00 88.06 99 SER A N 1
ATOM 777 C CA . SER A 1 99 ? -16.498 18.540 29.334 1.00 88.06 99 SER A CA 1
ATOM 778 C C . SER A 1 99 ? -15.076 18.421 29.896 1.00 88.06 99 SER A C 1
ATOM 780 O O . SER A 1 99 ? -14.907 18.272 31.102 1.00 88.06 99 SER A O 1
ATOM 782 N N . GLN A 1 100 ? -14.049 18.603 29.058 1.00 87.56 100 GLN A N 1
ATOM 783 C CA . GLN A 1 100 ? -12.643 18.509 29.474 1.00 87.56 100 GLN A CA 1
ATOM 784 C C . GLN A 1 100 ? -12.165 19.679 30.354 1.00 87.56 100 GLN A C 1
ATOM 786 O O . GLN A 1 100 ? -11.425 19.470 31.308 1.00 87.56 100 GLN A O 1
ATOM 791 N N . GLN A 1 101 ? -12.539 20.919 30.023 1.00 88.62 101 GLN A N 1
ATOM 792 C CA . GLN A 1 101 ? -11.954 22.139 30.604 1.00 88.62 101 GLN A CA 1
ATOM 793 C C . GLN A 1 101 ? -12.822 22.777 31.694 1.00 88.62 101 GLN A C 1
ATOM 795 O O . GLN A 1 101 ? -12.305 23.497 32.548 1.00 88.62 101 GLN A O 1
ATOM 800 N N . LEU A 1 102 ? -14.139 22.562 31.645 1.00 87.38 102 LEU A N 1
ATOM 801 C CA . LEU A 1 102 ? -15.122 23.189 32.536 1.00 87.38 102 LEU A CA 1
ATOM 802 C C . LEU A 1 102 ? -15.932 22.166 33.341 1.00 87.38 102 LEU A C 1
ATOM 804 O O . LEU A 1 102 ? -16.847 22.564 34.063 1.00 87.38 102 LEU A O 1
ATOM 808 N N . ASN A 1 103 ? -15.584 20.878 33.233 1.00 87.19 103 ASN A N 1
ATOM 809 C CA . ASN A 1 103 ? -16.233 19.769 33.930 1.00 87.19 103 ASN A CA 1
ATOM 810 C C . ASN A 1 103 ? -17.740 19.655 33.619 1.00 87.19 103 ASN A C 1
ATOM 812 O O . ASN A 1 103 ? -18.561 19.359 34.487 1.00 87.19 103 ASN A O 1
ATOM 816 N N . TRP A 1 104 ? -18.133 19.931 32.371 1.00 90.06 104 TRP A N 1
ATOM 817 C CA . TRP A 1 104 ? -19.522 19.749 31.946 1.00 90.06 104 TRP A CA 1
ATOM 818 C C . TRP A 1 104 ? -19.912 18.274 31.922 1.00 90.06 104 TRP A C 1
ATOM 820 O O . TRP A 1 104 ? -19.214 17.438 31.341 1.00 90.06 104 TRP A O 1
ATOM 830 N N . THR A 1 105 ? -21.082 17.979 32.487 1.00 86.62 105 THR A N 1
ATOM 831 C CA . THR A 1 105 ? -21.712 16.660 32.400 1.00 86.62 105 THR A CA 1
ATOM 832 C C . THR A 1 105 ? -22.710 16.682 31.250 1.00 86.62 105 THR A C 1
ATOM 834 O O . THR A 1 105 ? -23.796 17.245 31.380 1.00 86.62 105 THR A O 1
ATOM 837 N N . VAL A 1 106 ? -22.318 16.120 30.105 1.00 87.44 106 VAL A N 1
ATOM 838 C CA . VAL A 1 106 ? -23.105 16.145 28.866 1.00 87.44 106 VAL A CA 1
ATOM 839 C C . VAL A 1 106 ? -22.888 14.869 28.048 1.00 87.44 106 VAL A C 1
ATOM 841 O O . VAL A 1 106 ? -21.753 14.420 27.889 1.00 87.44 106 VAL A O 1
ATOM 844 N N . ALA A 1 107 ? -23.958 14.297 27.491 1.00 86.38 107 ALA A N 1
ATOM 845 C CA . ALA A 1 107 ? -23.854 13.245 26.482 1.00 86.38 107 ALA A CA 1
ATOM 846 C C . ALA A 1 107 ? -23.507 13.859 25.116 1.00 86.38 107 ALA A C 1
ATOM 848 O O . ALA A 1 107 ? -24.348 14.467 24.453 1.00 86.38 107 ALA A O 1
ATOM 849 N N . ILE A 1 108 ? -22.246 13.730 24.704 1.00 87.81 108 ILE A N 1
ATOM 850 C CA . ILE A 1 108 ? -21.726 14.342 23.475 1.00 87.81 108 ILE A CA 1
ATOM 851 C C . ILE A 1 108 ? -22.095 13.477 22.255 1.00 87.81 108 ILE A C 1
ATOM 853 O O . ILE A 1 108 ? -21.710 12.305 22.208 1.00 87.81 108 ILE A O 1
ATOM 857 N N . PRO A 1 109 ? -22.787 14.026 21.238 1.00 87.19 109 PRO A N 1
ATOM 858 C CA . PRO A 1 109 ? -23.078 13.299 20.004 1.00 87.19 109 PRO A CA 1
ATOM 859 C C . PRO A 1 109 ? -21.822 12.992 19.180 1.00 87.19 109 PRO A C 1
ATOM 861 O O . PRO A 1 109 ? -20.841 13.734 19.204 1.00 87.19 109 PRO A O 1
ATOM 864 N N . SER A 1 110 ? -21.862 11.913 18.395 1.00 87.31 110 SER A N 1
ATOM 865 C CA . SER A 1 110 ? -20.748 11.550 17.514 1.00 87.31 110 SER A CA 1
ATOM 866 C C . SER A 1 110 ? -20.575 12.555 16.368 1.00 87.31 110 SER A C 1
ATOM 868 O O . SER A 1 110 ? -21.564 12.928 15.738 1.00 87.31 110 SER A O 1
ATOM 870 N N . PRO A 1 111 ? -19.335 12.946 16.022 1.00 88.06 111 PRO A N 1
ATOM 871 C CA . PRO A 1 111 ? -19.095 13.862 14.917 1.00 88.06 111 PRO A CA 1
ATOM 872 C C . PRO A 1 111 ? -19.490 13.238 13.574 1.00 88.06 111 PRO A C 1
ATOM 874 O O . PRO A 1 111 ? -19.278 12.053 13.313 1.00 88.06 111 PRO A O 1
ATOM 877 N N . LEU A 1 112 ? -19.990 14.070 12.664 1.00 85.38 112 LEU A N 1
ATOM 878 C CA . LEU A 1 112 ? -20.315 13.666 11.305 1.00 85.38 112 LEU A CA 1
ATOM 879 C C . LEU A 1 112 ? -19.047 13.574 10.453 1.00 85.38 112 LEU A C 1
ATOM 881 O O . LEU A 1 112 ? -18.358 14.572 10.193 1.00 85.38 112 LEU A O 1
ATOM 885 N N . VAL A 1 113 ? -18.774 12.368 9.962 1.00 79.62 113 VAL A N 1
ATOM 886 C CA . VAL A 1 113 ? -17.683 12.072 9.032 1.00 79.62 113 VAL A CA 1
ATOM 887 C C . VAL A 1 113 ? -18.271 11.857 7.641 1.00 79.62 113 VAL A C 1
ATOM 889 O O . VAL A 1 113 ? -19.234 11.119 7.464 1.00 79.62 113 VAL A O 1
ATOM 892 N N . THR A 1 114 ? -17.691 12.518 6.639 1.00 75.81 114 THR A N 1
ATOM 893 C CA . THR A 1 114 ? -17.997 12.199 5.238 1.00 75.81 114 THR A CA 1
ATOM 894 C C . THR A 1 114 ? -16.977 11.174 4.808 1.00 75.81 114 THR A C 1
ATOM 896 O O . THR A 1 114 ? -15.782 11.452 4.879 1.00 75.81 114 THR A O 1
ATOM 899 N N . VAL A 1 115 ? -17.449 10.005 4.399 1.00 75.56 115 VAL A N 1
ATOM 900 C CA . VAL A 1 115 ? -16.613 9.056 3.679 1.00 75.56 115 VAL A CA 1
ATOM 901 C C . VAL A 1 115 ? -16.643 9.500 2.227 1.00 75.56 115 VAL A C 1
ATOM 903 O O . VAL A 1 115 ? -17.677 9.388 1.564 1.00 75.56 115 VAL A O 1
ATOM 906 N N . ASP A 1 116 ? -15.540 10.077 1.761 1.00 67.56 116 ASP A N 1
ATOM 907 C CA . ASP A 1 116 ? -15.401 10.401 0.349 1.00 67.56 116 ASP A CA 1
ATOM 908 C C . ASP A 1 116 ? -15.460 9.094 -0.440 1.00 67.56 116 ASP A C 1
ATOM 910 O O . ASP A 1 116 ? -14.751 8.129 -0.138 1.00 67.56 116 ASP A O 1
ATOM 914 N N . ARG A 1 117 ? -16.354 9.035 -1.430 1.00 69.75 117 ARG A N 1
ATOM 915 C CA . ARG A 1 117 ? -16.368 7.903 -2.354 1.00 69.75 117 ARG A CA 1
ATOM 916 C C . ARG A 1 117 ? -15.070 7.935 -3.133 1.00 69.75 117 ARG A C 1
ATOM 918 O O . ARG A 1 117 ? -14.701 8.975 -3.678 1.00 69.75 117 ARG A O 1
ATOM 925 N N . GLU A 1 118 ? -14.405 6.791 -3.198 1.00 67.50 118 GLU A N 1
ATOM 926 C CA . GLU A 1 118 ? -13.239 6.665 -4.053 1.00 67.50 118 GLU A CA 1
ATOM 927 C C . GLU A 1 118 ? -13.655 6.965 -5.496 1.00 67.50 118 GLU A C 1
ATOM 929 O O . GLU A 1 118 ? -14.691 6.459 -5.948 1.00 67.50 118 GLU A O 1
ATOM 934 N N . PRO A 1 119 ? -12.905 7.821 -6.209 1.00 68.56 119 PRO A N 1
ATOM 935 C CA . PRO A 1 119 ? -13.205 8.090 -7.601 1.00 68.56 119 PRO A CA 1
ATOM 936 C C . PRO A 1 119 ? -13.135 6.775 -8.390 1.00 68.56 119 PRO A C 1
ATOM 938 O O . PRO A 1 119 ? -12.327 5.899 -8.057 1.00 68.56 119 PRO A O 1
ATOM 941 N N . PRO A 1 120 ? -13.973 6.610 -9.427 1.00 76.50 120 PRO A N 1
ATOM 942 C CA . PRO A 1 120 ? -13.903 5.426 -10.268 1.00 76.50 120 PRO A CA 1
ATOM 943 C C . PRO A 1 120 ? -12.497 5.305 -10.867 1.00 76.50 120 PRO A C 1
ATOM 945 O O . PRO A 1 120 ? -11.869 6.306 -11.208 1.00 76.50 120 PRO A O 1
ATOM 948 N N . ALA A 1 121 ? -12.006 4.070 -10.996 1.00 71.56 121 ALA A N 1
ATOM 949 C CA . ALA A 1 121 ? -10.663 3.810 -11.515 1.00 71.56 121 ALA A CA 1
ATOM 950 C C . ALA A 1 121 ? -10.474 4.301 -12.962 1.00 71.56 121 ALA A C 1
ATOM 952 O O . ALA A 1 121 ? -9.352 4.598 -13.364 1.00 71.56 121 ALA A O 1
ATOM 953 N N . VAL A 1 122 ? -11.574 4.403 -13.711 1.00 83.69 122 VAL A N 1
ATOM 954 C CA . VAL A 1 122 ? -11.616 4.891 -15.087 1.00 83.69 122 VAL A CA 1
ATOM 955 C C . VAL A 1 122 ? -12.633 6.026 -15.175 1.00 83.69 122 VAL A C 1
ATOM 957 O O . VAL A 1 122 ? -13.793 5.865 -14.790 1.00 83.69 122 VAL A O 1
ATOM 960 N N . THR A 1 123 ? -12.199 7.171 -15.693 1.00 86.44 123 THR A N 1
ATOM 961 C CA . THR A 1 123 ? -13.046 8.308 -16.068 1.00 86.44 123 THR A CA 1
ATOM 962 C C . THR A 1 123 ? -12.953 8.530 -17.576 1.00 86.44 123 THR A C 1
ATOM 964 O O . THR A 1 123 ? -12.045 8.022 -18.230 1.00 86.44 123 THR A O 1
ATOM 967 N N . THR A 1 124 ? -13.865 9.314 -18.154 1.00 87.56 124 THR A N 1
ATOM 968 C CA . THR A 1 124 ? -13.793 9.678 -19.581 1.00 87.56 124 THR A CA 1
ATOM 969 C C . THR A 1 124 ? -12.464 10.356 -19.927 1.00 87.56 124 THR A C 1
ATOM 971 O O . THR A 1 124 ? -11.877 10.075 -20.967 1.00 87.56 124 THR A O 1
ATOM 974 N N . GLU A 1 125 ? -11.960 11.210 -19.030 1.00 85.56 125 GLU A N 1
ATOM 975 C CA . GLU A 1 125 ? -10.664 11.876 -19.186 1.00 85.56 125 GLU A CA 1
ATOM 976 C C . GLU A 1 125 ? -9.497 10.885 -19.103 1.00 85.56 125 GLU A C 1
ATOM 978 O O . GLU A 1 125 ? -8.594 10.933 -19.937 1.00 85.56 125 GLU A O 1
ATOM 983 N N . SER A 1 126 ? -9.516 9.961 -18.133 1.00 85.62 126 SER A N 1
ATOM 984 C CA . SER A 1 126 ? -8.430 8.988 -17.976 1.00 85.62 126 SER A CA 1
ATOM 985 C C . SER A 1 126 ? -8.402 7.969 -19.115 1.00 85.62 126 SER A C 1
ATOM 987 O O . SER A 1 126 ? -7.324 7.566 -19.543 1.00 85.62 126 SER A O 1
ATOM 989 N N . PHE A 1 127 ? -9.570 7.605 -19.652 1.00 88.19 127 PHE A N 1
ATOM 990 C CA . PHE A 1 127 ? -9.690 6.740 -20.821 1.00 88.19 127 PHE A CA 1
ATOM 991 C C . PHE A 1 127 ? -9.162 7.417 -22.091 1.00 88.19 127 PHE A C 1
ATOM 993 O O . PHE A 1 127 ? -8.426 6.799 -22.851 1.00 88.19 127 PHE A O 1
ATOM 1000 N N . ALA A 1 128 ? -9.469 8.701 -22.305 1.00 88.19 128 ALA A N 1
ATOM 1001 C CA . ALA A 1 128 ? -8.949 9.449 -23.452 1.00 88.19 128 ALA A CA 1
ATOM 1002 C C . ALA A 1 128 ? -7.411 9.544 -23.447 1.00 88.19 128 ALA A C 1
ATOM 1004 O O . ALA A 1 128 ? -6.786 9.533 -24.506 1.00 88.19 128 ALA A O 1
ATOM 1005 N N . ALA A 1 129 ? -6.794 9.588 -22.262 1.00 86.56 129 ALA A N 1
ATOM 1006 C CA . ALA A 1 129 ? -5.342 9.610 -22.114 1.00 86.56 129 ALA A CA 1
ATOM 1007 C C . ALA A 1 129 ? -4.655 8.273 -22.468 1.00 86.56 129 ALA A C 1
ATOM 1009 O O . ALA A 1 129 ? -3.438 8.257 -22.655 1.00 86.56 129 ALA A O 1
ATOM 1010 N N . LEU A 1 130 ? -5.399 7.163 -22.600 1.00 89.75 130 LEU A N 1
ATOM 1011 C CA . LEU A 1 130 ? -4.823 5.861 -22.959 1.00 89.75 130 LEU A CA 1
ATOM 1012 C C . LEU A 1 130 ? -4.222 5.839 -24.363 1.00 89.75 130 LEU A C 1
ATOM 1014 O O . LEU A 1 130 ? -3.245 5.139 -24.579 1.00 89.75 130 LEU A O 1
ATOM 1018 N N . HIS A 1 131 ? -4.718 6.656 -25.293 1.00 88.81 131 HIS A N 1
ATOM 1019 C CA . HIS A 1 131 ? -4.138 6.700 -26.635 1.00 88.81 131 HIS A CA 1
ATOM 1020 C C . HIS A 1 131 ? -2.646 7.079 -26.605 1.00 88.81 131 HIS A C 1
ATOM 1022 O O . HIS A 1 131 ? -1.821 6.434 -27.243 1.00 88.81 131 HIS A O 1
ATOM 1028 N N . SER A 1 132 ? -2.281 8.082 -25.802 1.00 88.25 132 SER A N 1
ATOM 1029 C CA . SER A 1 132 ? -0.880 8.477 -25.611 1.00 88.25 132 SER A CA 1
ATOM 1030 C C . SER A 1 132 ? -0.065 7.407 -24.880 1.00 88.25 132 SER A C 1
ATOM 1032 O O . SER A 1 132 ? 1.142 7.301 -25.079 1.00 88.25 132 SER A O 1
ATOM 1034 N N . TRP A 1 133 ? -0.709 6.624 -24.014 1.00 91.31 133 TRP A N 1
ATOM 1035 C CA . TRP A 1 133 ? -0.082 5.488 -23.345 1.00 91.31 133 TRP A CA 1
ATOM 1036 C C . TRP A 1 133 ? 0.237 4.357 -24.324 1.00 91.31 133 TRP A C 1
ATOM 1038 O O . TRP A 1 133 ? 1.355 3.846 -24.299 1.00 91.31 133 TRP A O 1
ATOM 1048 N N . ASP A 1 134 ? -0.697 4.021 -25.213 1.00 91.06 134 ASP A N 1
ATOM 1049 C CA . ASP A 1 134 ? -0.533 2.958 -26.205 1.00 91.06 134 ASP A CA 1
ATOM 1050 C C . ASP A 1 134 ? 0.633 3.260 -27.153 1.00 91.06 134 ASP A C 1
ATOM 1052 O O . ASP A 1 134 ? 1.473 2.393 -27.372 1.00 91.06 134 ASP A O 1
ATOM 1056 N N . VAL A 1 135 ? 0.782 4.514 -27.602 1.00 90.38 135 VAL A N 1
ATOM 1057 C CA . VAL A 1 135 ? 1.932 4.954 -28.420 1.00 90.38 135 VAL A CA 1
ATOM 1058 C C . VAL A 1 135 ? 3.270 4.685 -27.716 1.00 90.38 135 VAL A C 1
ATOM 1060 O O . VAL A 1 135 ? 4.208 4.165 -28.323 1.00 90.38 135 VAL A O 1
ATOM 1063 N N . LEU A 1 136 ? 3.369 4.994 -26.417 1.00 91.81 136 LEU A N 1
ATOM 1064 C CA . LEU A 1 136 ? 4.585 4.740 -25.634 1.00 91.81 136 LEU A CA 1
ATOM 1065 C C . LEU A 1 136 ? 4.841 3.243 -25.434 1.00 91.81 136 LEU A C 1
ATOM 1067 O O . LEU A 1 136 ? 5.995 2.808 -25.442 1.00 91.81 136 LEU A O 1
ATOM 1071 N N . VAL A 1 137 ? 3.782 2.458 -25.224 1.00 92.69 137 VAL A N 1
ATOM 1072 C CA . VAL A 1 137 ? 3.876 1.004 -25.063 1.00 92.69 137 VAL A CA 1
ATOM 1073 C C . VAL A 1 137 ? 4.324 0.346 -26.363 1.00 92.69 137 VAL A C 1
ATOM 1075 O O . VAL A 1 137 ? 5.266 -0.440 -26.328 1.00 92.69 137 VAL A O 1
ATOM 1078 N N . GLU A 1 138 ? 3.731 0.710 -27.498 1.00 92.56 138 GLU A N 1
ATOM 1079 C CA . GLU A 1 138 ? 4.124 0.210 -28.816 1.00 92.56 138 GLU A CA 1
ATOM 1080 C C . GLU A 1 138 ? 5.594 0.527 -29.105 1.00 92.56 138 GLU A C 1
ATOM 1082 O O . GLU A 1 138 ? 6.366 -0.371 -29.444 1.00 92.56 138 GLU A O 1
ATOM 1087 N N . ALA A 1 139 ? 6.027 1.771 -28.876 1.00 91.69 139 ALA A N 1
ATOM 1088 C CA . ALA A 1 139 ? 7.422 2.160 -29.058 1.00 91.69 139 ALA A CA 1
ATOM 1089 C C . ALA A 1 139 ? 8.372 1.394 -28.118 1.00 91.69 139 ALA A C 1
ATOM 1091 O O . ALA A 1 139 ? 9.458 0.984 -28.532 1.00 91.69 139 ALA A O 1
ATOM 1092 N N . HIS A 1 140 ? 7.973 1.129 -26.871 1.00 92.81 140 HIS A N 1
ATOM 1093 C CA . HIS A 1 140 ? 8.753 0.304 -25.945 1.00 92.81 140 HIS A CA 1
ATOM 1094 C C . HIS A 1 140 ? 8.856 -1.158 -26.403 1.00 92.81 140 HIS A C 1
ATOM 1096 O O . HIS A 1 140 ? 9.937 -1.755 -26.338 1.00 92.81 140 HIS A O 1
ATOM 1102 N N . ASP A 1 141 ? 7.750 -1.717 -26.892 1.00 91.88 141 ASP A N 1
ATOM 1103 C CA . ASP A 1 141 ? 7.626 -3.111 -27.317 1.00 91.88 141 ASP A CA 1
ATOM 1104 C C . ASP A 1 141 ? 8.358 -3.408 -28.634 1.00 91.88 141 ASP A C 1
ATOM 1106 O O . ASP A 1 141 ? 8.644 -4.569 -28.922 1.00 91.88 141 ASP A O 1
ATOM 1110 N N . THR A 1 142 ? 8.792 -2.388 -29.384 1.00 90.62 142 THR A N 1
ATOM 1111 C CA . THR A 1 142 ? 9.779 -2.564 -30.471 1.00 90.62 142 THR A CA 1
ATOM 1112 C C . THR A 1 142 ? 11.201 -2.886 -29.984 1.00 90.62 142 THR A C 1
ATOM 1114 O O . THR A 1 142 ? 12.095 -3.100 -30.801 1.00 90.62 142 THR A O 1
ATOM 1117 N N . PHE A 1 143 ? 11.430 -2.947 -28.664 1.00 83.38 143 PHE A N 1
ATOM 1118 C CA . PHE A 1 143 ? 12.738 -3.171 -28.036 1.00 83.38 143 PHE A CA 1
ATOM 1119 C C . PHE A 1 143 ? 13.821 -2.216 -28.575 1.00 83.38 143 PHE A C 1
ATOM 1121 O O . PHE A 1 143 ? 14.834 -2.673 -29.114 1.00 83.38 143 PHE A O 1
ATOM 1128 N N . PRO A 1 144 ? 13.656 -0.891 -28.390 1.00 84.12 144 PRO A N 1
ATOM 1129 C CA . PRO A 1 144 ? 14.560 0.107 -28.949 1.00 84.12 144 PRO A CA 1
ATOM 1130 C C . PRO A 1 144 ? 16.002 -0.146 -28.501 1.00 84.12 144 PRO A C 1
ATOM 1132 O O . PRO A 1 144 ? 16.265 -0.503 -27.348 1.00 84.12 144 PRO A O 1
ATOM 1135 N N . SER A 1 145 ? 16.938 0.020 -29.434 1.00 82.19 145 SER A N 1
ATOM 1136 C CA . SER A 1 145 ? 18.363 -0.191 -29.188 1.00 82.19 145 SER A CA 1
ATOM 1137 C C . SER A 1 145 ? 18.981 1.016 -28.490 1.00 82.19 145 SER A C 1
ATOM 1139 O O . SER A 1 145 ? 18.704 2.157 -28.844 1.00 82.19 145 SER A O 1
ATOM 1141 N N . ALA A 1 146 ? 19.910 0.774 -27.563 1.00 83.19 146 ALA A N 1
ATOM 1142 C CA . ALA A 1 146 ? 20.707 1.826 -26.928 1.00 83.19 146 ALA A CA 1
ATOM 1143 C C . ALA A 1 146 ? 21.827 2.379 -27.839 1.00 83.19 146 ALA A C 1
ATOM 1145 O O . ALA A 1 146 ? 22.794 2.962 -27.341 1.00 83.19 146 ALA A O 1
ATOM 1146 N N . ALA A 1 147 ? 21.748 2.145 -29.155 1.00 75.19 147 ALA A N 1
ATOM 1147 C CA . ALA A 1 147 ? 22.782 2.501 -30.117 1.00 75.19 147 ALA A CA 1
ATOM 1148 C C . ALA A 1 147 ? 23.141 3.993 -30.008 1.00 75.19 147 ALA A C 1
ATOM 1150 O O . ALA A 1 147 ? 22.289 4.867 -30.143 1.00 75.19 147 ALA A O 1
ATOM 1151 N N . GLY A 1 148 ? 24.419 4.277 -29.743 1.00 79.00 148 GLY A N 1
ATOM 1152 C CA . GLY A 1 148 ? 24.937 5.639 -29.582 1.00 79.00 148 GLY A CA 1
ATOM 1153 C C . GLY A 1 148 ? 25.066 6.126 -28.135 1.00 79.00 148 GLY A C 1
ATOM 1154 O O . GLY A 1 148 ? 25.694 7.160 -27.912 1.00 79.00 148 GLY A O 1
ATOM 1155 N N . TYR A 1 149 ? 24.564 5.387 -27.139 1.00 86.88 149 TYR A N 1
ATOM 1156 C CA . TYR A 1 149 ? 24.838 5.687 -25.733 1.00 86.88 149 TYR A CA 1
ATOM 1157 C C . TYR A 1 149 ? 26.016 4.874 -25.198 1.00 86.88 149 TYR A C 1
ATOM 1159 O O . TYR A 1 149 ? 26.114 3.669 -25.403 1.00 86.88 149 TYR A O 1
ATOM 1167 N N . SER A 1 150 ? 26.890 5.533 -24.438 1.00 85.31 150 SER A N 1
ATOM 1168 C CA . SER A 1 150 ? 27.992 4.890 -23.722 1.00 85.31 150 SER A CA 1
ATOM 1169 C C . SER A 1 150 ? 28.123 5.442 -22.301 1.00 85.31 150 SER A C 1
ATOM 1171 O O . SER A 1 150 ? 27.617 6.523 -21.972 1.00 85.31 150 SER A O 1
ATOM 1173 N N . GLY A 1 151 ? 28.754 4.657 -21.423 1.00 86.69 151 GLY A N 1
ATOM 1174 C CA . GLY A 1 151 ? 29.055 5.040 -20.043 1.00 86.69 151 GLY A CA 1
ATOM 1175 C C . GLY A 1 151 ? 27.833 5.535 -19.261 1.00 86.69 151 GLY A C 1
ATOM 1176 O O . GLY A 1 151 ? 26.869 4.805 -19.030 1.00 86.69 151 GLY A O 1
ATOM 1177 N N . TYR A 1 152 ? 27.877 6.797 -18.831 1.00 87.94 152 TYR A N 1
ATOM 1178 C CA . TYR A 1 152 ? 26.831 7.399 -18.001 1.00 87.94 152 TYR A CA 1
ATOM 1179 C C . TYR A 1 152 ? 25.466 7.489 -18.700 1.00 87.94 152 TYR A C 1
ATOM 1181 O O . TYR A 1 152 ? 24.435 7.226 -18.077 1.00 87.94 152 TYR A O 1
ATOM 1189 N N . ALA A 1 153 ? 25.451 7.832 -19.992 1.00 89.00 153 ALA A N 1
ATOM 1190 C CA . ALA A 1 153 ? 24.215 7.954 -20.761 1.00 89.00 153 ALA A CA 1
ATOM 1191 C C . ALA A 1 153 ? 23.541 6.588 -20.951 1.00 89.00 153 ALA A C 1
ATOM 1193 O O . ALA A 1 153 ? 22.330 6.476 -20.770 1.00 89.00 153 ALA A O 1
ATOM 1194 N N . LEU A 1 154 ? 24.339 5.544 -21.212 1.00 91.06 154 LEU A N 1
ATOM 1195 C CA . LEU A 1 154 ? 23.853 4.167 -21.327 1.00 91.06 154 LEU A CA 1
ATOM 1196 C C . LEU A 1 154 ? 23.215 3.699 -20.016 1.00 91.06 154 LEU A C 1
ATOM 1198 O O . LEU A 1 154 ? 22.092 3.206 -20.013 1.00 91.06 154 LEU A O 1
ATOM 1202 N N . ARG A 1 155 ? 23.883 3.937 -18.882 1.00 90.56 155 ARG A N 1
ATOM 1203 C CA . ARG A 1 155 ? 23.343 3.605 -17.557 1.00 90.56 155 ARG A CA 1
ATOM 1204 C C . ARG A 1 155 ? 22.001 4.294 -17.297 1.00 90.56 155 ARG A C 1
ATOM 1206 O O . ARG A 1 155 ? 21.055 3.663 -16.828 1.00 90.56 155 ARG A O 1
ATOM 1213 N N . LYS A 1 156 ? 21.920 5.595 -17.585 1.00 92.12 156 LYS A N 1
ATOM 1214 C CA . LYS A 1 156 ? 20.694 6.382 -17.406 1.00 92.12 156 LYS A CA 1
ATOM 1215 C C . LYS A 1 156 ? 19.553 5.845 -18.275 1.00 92.12 156 LYS A C 1
ATOM 1217 O O . LYS A 1 156 ? 18.424 5.755 -17.797 1.00 92.12 156 LYS A O 1
ATOM 1222 N N . TRP A 1 157 ? 19.862 5.465 -19.514 1.00 93.62 157 TRP A N 1
ATOM 1223 C CA . TRP A 1 157 ? 18.915 4.868 -20.450 1.00 93.62 157 TRP A CA 1
ATOM 1224 C C . TRP A 1 157 ? 18.410 3.501 -19.979 1.00 93.62 157 TRP A C 1
ATOM 1226 O O . TRP A 1 157 ? 17.202 3.304 -19.903 1.00 93.62 157 TRP A O 1
ATOM 1236 N N . LEU A 1 158 ? 19.311 2.588 -19.593 1.00 93.94 158 LEU A N 1
ATOM 1237 C CA . LEU A 1 158 ? 18.966 1.234 -19.136 1.00 93.94 158 LEU A CA 1
ATOM 1238 C C . LEU A 1 158 ? 18.033 1.270 -17.923 1.00 93.94 158 LEU A C 1
ATOM 1240 O O . LEU A 1 158 ? 17.016 0.581 -17.886 1.00 93.94 158 LEU A O 1
ATOM 1244 N N . ILE A 1 159 ? 18.330 2.151 -16.966 1.00 94.69 159 ILE A N 1
ATOM 1245 C CA . ILE A 1 159 ? 17.491 2.339 -15.781 1.00 94.69 159 ILE A CA 1
ATOM 1246 C C . ILE A 1 159 ? 16.157 2.980 -16.146 1.00 94.69 159 ILE A C 1
ATOM 1248 O O . ILE A 1 159 ? 15.127 2.543 -15.647 1.00 94.69 159 ILE A O 1
ATOM 1252 N N . GLY A 1 160 ? 16.144 3.985 -17.026 1.00 94.31 160 GLY A N 1
ATOM 1253 C CA . GLY A 1 160 ? 14.900 4.578 -17.519 1.00 94.31 160 GLY A CA 1
ATOM 1254 C C . GLY A 1 160 ? 13.992 3.551 -18.198 1.00 94.31 160 GLY A C 1
ATOM 1255 O O . GLY A 1 160 ? 12.795 3.511 -17.916 1.00 94.31 160 GLY A O 1
ATOM 1256 N N . ARG A 1 161 ? 14.577 2.669 -19.014 1.00 94.81 161 ARG A N 1
ATOM 1257 C CA . ARG A 1 161 ? 13.883 1.561 -19.674 1.00 94.81 161 ARG A CA 1
ATOM 1258 C C . ARG A 1 161 ? 13.306 0.566 -18.673 1.00 94.81 161 ARG A C 1
ATOM 1260 O O . ARG A 1 161 ? 12.135 0.211 -18.774 1.00 94.81 161 ARG A O 1
ATOM 1267 N N . TRP A 1 162 ? 14.108 0.143 -17.700 1.00 95.44 162 TRP A N 1
ATOM 1268 C CA . TRP A 1 162 ? 13.669 -0.773 -16.650 1.00 95.44 162 TRP A CA 1
ATOM 1269 C C . TRP A 1 162 ? 12.537 -0.176 -15.801 1.00 95.44 162 TRP A C 1
ATOM 1271 O O . TRP A 1 162 ? 11.528 -0.834 -15.561 1.00 95.44 162 TRP A O 1
ATOM 1281 N N . LEU A 1 163 ? 12.654 1.096 -15.408 1.00 95.44 163 LEU A N 1
ATOM 1282 C CA . LEU A 1 163 ? 11.607 1.815 -14.678 1.00 95.44 163 LEU A CA 1
ATOM 1283 C C . LEU A 1 163 ? 10.300 1.889 -15.470 1.00 95.44 163 LEU A C 1
ATOM 1285 O O . LEU A 1 163 ? 9.232 1.676 -14.900 1.00 95.44 163 LEU A O 1
ATOM 1289 N N . PHE A 1 164 ? 10.377 2.183 -16.770 1.00 95.31 164 PHE A N 1
ATOM 1290 C CA . PHE A 1 164 ? 9.197 2.206 -17.627 1.00 95.31 164 PHE A CA 1
ATOM 1291 C C . PHE A 1 164 ? 8.536 0.827 -17.701 1.00 95.31 164 PHE A C 1
ATOM 1293 O O . PHE A 1 164 ? 7.322 0.739 -17.546 1.00 95.31 164 PHE A O 1
ATOM 1300 N N . GLN A 1 165 ? 9.320 -0.249 -17.830 1.00 95.81 165 GLN A N 1
ATOM 1301 C CA . GLN A 1 165 ? 8.786 -1.612 -17.842 1.00 95.81 165 GLN A CA 1
ATOM 1302 C C . GLN A 1 165 ? 8.056 -1.964 -16.533 1.00 95.81 165 GLN A C 1
ATOM 1304 O O . GLN A 1 165 ? 6.970 -2.537 -16.578 1.00 95.81 165 GLN A O 1
ATOM 1309 N N . LEU A 1 166 ? 8.577 -1.556 -15.368 1.00 94.94 166 LEU A N 1
ATOM 1310 C CA . LEU A 1 166 ? 7.885 -1.749 -14.082 1.00 94.94 166 LEU A CA 1
ATOM 1311 C C . LEU A 1 166 ? 6.537 -1.016 -14.004 1.00 94.94 166 LEU A C 1
ATOM 1313 O O . LEU A 1 166 ? 5.588 -1.522 -13.398 1.00 94.94 166 LEU A O 1
ATOM 1317 N N . ILE A 1 167 ? 6.459 0.186 -14.582 1.00 94.81 167 ILE A N 1
ATOM 1318 C CA . ILE A 1 167 ? 5.225 0.980 -14.637 1.00 94.81 167 ILE A CA 1
ATOM 1319 C C . ILE A 1 167 ? 4.242 0.342 -15.623 1.00 94.81 167 ILE A C 1
ATOM 1321 O O . ILE A 1 167 ? 3.076 0.157 -15.278 1.00 94.81 167 ILE A O 1
ATOM 1325 N N . ARG A 1 168 ? 4.720 -0.056 -16.808 1.00 93.25 168 ARG A N 1
ATOM 1326 C CA . ARG A 1 168 ? 3.937 -0.734 -17.850 1.00 93.25 168 ARG A CA 1
ATOM 1327 C C . ARG A 1 168 ? 3.291 -2.014 -17.341 1.00 93.25 168 ARG A C 1
ATOM 1329 O O . ARG A 1 168 ? 2.102 -2.231 -17.533 1.00 93.25 168 ARG A O 1
ATOM 1336 N N . GLU A 1 169 ? 4.045 -2.828 -16.614 1.00 92.12 169 GLU A N 1
ATOM 1337 C CA . GLU A 1 169 ? 3.533 -4.054 -16.001 1.00 92.12 169 GLU A CA 1
ATOM 1338 C C . GLU A 1 169 ? 2.590 -3.792 -14.823 1.00 92.12 169 GLU A C 1
ATOM 1340 O O . GLU A 1 169 ? 2.030 -4.733 -14.268 1.00 92.12 169 GLU A O 1
ATOM 1345 N N . GLY A 1 170 ? 2.388 -2.539 -14.407 1.00 89.06 170 GLY A N 1
ATOM 1346 C CA . GLY A 1 170 ? 1.624 -2.167 -13.217 1.00 89.06 170 GLY A CA 1
ATOM 1347 C C . GLY A 1 170 ? 2.214 -2.712 -11.917 1.00 89.06 170 GLY A C 1
ATOM 1348 O O . GLY A 1 170 ? 1.489 -2.877 -10.939 1.00 89.06 170 GLY A O 1
ATOM 1349 N N . ALA A 1 171 ? 3.518 -3.003 -11.893 1.00 88.69 171 ALA A N 1
ATOM 1350 C CA . ALA A 1 171 ? 4.219 -3.433 -10.688 1.00 88.69 171 ALA A CA 1
ATOM 1351 C C . ALA A 1 171 ? 4.402 -2.252 -9.715 1.00 88.69 171 ALA A C 1
ATOM 1353 O O . ALA A 1 171 ? 4.290 -2.410 -8.496 1.00 88.69 171 ALA A O 1
ATOM 1354 N N . VAL A 1 172 ? 4.625 -1.046 -10.258 1.00 90.62 172 VAL A N 1
ATOM 1355 C CA . VAL A 1 172 ? 4.736 0.208 -9.500 1.00 90.62 172 VAL A CA 1
ATOM 1356 C C . VAL A 1 172 ? 3.841 1.280 -10.118 1.00 90.62 172 VAL A C 1
ATOM 1358 O O . VAL A 1 172 ? 4.153 1.812 -11.177 1.00 90.62 172 VAL A O 1
ATOM 1361 N N . LEU A 1 173 ? 2.757 1.643 -9.425 1.00 90.50 173 LEU A N 1
ATOM 1362 C CA . LEU A 1 173 ? 1.800 2.663 -9.886 1.00 90.50 173 LEU A CA 1
ATOM 1363 C C . LEU A 1 173 ? 1.713 3.885 -8.959 1.00 90.50 173 LEU A C 1
ATOM 1365 O O . LEU A 1 173 ? 0.916 4.790 -9.183 1.00 90.50 173 LEU A O 1
ATOM 1369 N N . HIS A 1 174 ? 2.542 3.935 -7.915 1.00 89.81 174 HIS A N 1
ATOM 1370 C CA . HIS A 1 174 ? 2.543 5.021 -6.940 1.00 89.81 174 HIS A CA 1
ATOM 1371 C C . HIS A 1 174 ? 3.903 5.715 -6.878 1.00 89.81 174 HIS A C 1
ATOM 1373 O O . HIS A 1 174 ? 4.945 5.064 -6.767 1.00 89.81 174 HIS A O 1
ATOM 1379 N N . LYS A 1 175 ? 3.885 7.052 -6.870 1.00 89.88 175 LYS A N 1
ATOM 1380 C CA . LYS A 1 175 ? 5.092 7.889 -6.914 1.00 89.88 175 LYS A CA 1
ATOM 1381 C C . LYS A 1 175 ? 6.072 7.586 -5.775 1.00 89.88 175 LYS A C 1
ATOM 1383 O O . LYS A 1 175 ? 7.263 7.472 -6.033 1.00 89.88 175 LYS A O 1
ATOM 1388 N N . ARG A 1 176 ? 5.582 7.380 -4.544 1.00 87.94 176 ARG A N 1
ATOM 1389 C CA . ARG A 1 176 ? 6.460 7.080 -3.391 1.00 87.94 176 ARG A CA 1
ATOM 1390 C C . ARG A 1 176 ? 7.232 5.770 -3.555 1.00 87.94 176 ARG A C 1
ATOM 1392 O O . ARG A 1 176 ? 8.411 5.722 -3.238 1.00 87.94 176 ARG A O 1
ATOM 1399 N N . HIS A 1 177 ? 6.599 4.722 -4.089 1.00 88.44 177 HIS A N 1
ATOM 1400 C CA . HIS A 1 177 ? 7.291 3.450 -4.333 1.00 88.44 177 HIS A CA 1
ATOM 1401 C C . HIS A 1 177 ? 8.338 3.602 -5.434 1.00 88.44 177 HIS A C 1
ATOM 1403 O O . HIS A 1 177 ? 9.421 3.036 -5.342 1.00 88.44 177 HIS A O 1
ATOM 1409 N N . LEU A 1 178 ? 8.027 4.403 -6.459 1.00 90.56 178 LEU A N 1
ATOM 1410 C CA . LEU A 1 178 ? 8.961 4.720 -7.530 1.00 90.56 178 LEU A CA 1
ATOM 1411 C C . LEU A 1 178 ? 10.206 5.441 -6.980 1.00 90.56 178 LEU A C 1
ATOM 1413 O O . LEU A 1 178 ? 11.322 5.116 -7.369 1.00 90.56 178 LEU A O 1
ATOM 1417 N N . GLU A 1 179 ? 10.024 6.365 -6.035 1.00 90.56 179 GLU A N 1
ATOM 1418 C CA . GLU A 1 179 ? 11.104 7.098 -5.356 1.00 90.56 179 GLU A CA 1
ATOM 1419 C C . GLU A 1 179 ? 11.960 6.221 -4.423 1.00 90.56 179 GLU A C 1
ATOM 1421 O O . GLU A 1 179 ? 13.108 6.576 -4.170 1.00 90.56 179 GLU A O 1
ATOM 1426 N N . GLN A 1 180 ? 11.452 5.069 -3.971 1.00 89.81 180 GLN A N 1
ATOM 1427 C CA . GLN A 1 180 ? 12.183 4.087 -3.151 1.00 89.81 180 GLN A CA 1
ATOM 1428 C C . GLN A 1 180 ? 13.018 3.096 -3.982 1.00 89.81 180 GLN A C 1
ATOM 1430 O O . GLN A 1 180 ? 13.900 2.420 -3.445 1.00 89.81 180 GLN A O 1
ATOM 1435 N N . LEU A 1 181 ? 12.773 2.994 -5.294 1.00 92.25 181 LEU A N 1
ATOM 1436 C CA . LEU A 1 181 ? 13.500 2.069 -6.170 1.00 92.25 181 LEU A CA 1
ATOM 1437 C C . LEU A 1 181 ? 15.021 2.271 -6.203 1.00 92.25 181 LEU A C 1
ATOM 1439 O O . LEU A 1 181 ? 15.703 1.257 -6.286 1.00 92.25 181 LEU A O 1
ATOM 1443 N N . PRO A 1 182 ? 15.591 3.491 -6.118 1.00 93.50 182 PRO A N 1
ATOM 1444 C CA . PRO A 1 182 ? 17.041 3.663 -6.068 1.00 93.50 182 PRO A CA 1
ATOM 1445 C C . PRO A 1 182 ? 17.698 2.925 -4.899 1.00 93.50 182 PRO A C 1
ATOM 1447 O O . PRO A 1 182 ? 18.725 2.278 -5.086 1.00 93.50 182 PRO A O 1
ATOM 1450 N N . ASP A 1 183 ? 17.094 2.987 -3.709 1.00 91.00 183 ASP A N 1
ATOM 1451 C CA . ASP A 1 183 ? 17.595 2.279 -2.528 1.00 91.00 183 ASP A CA 1
ATOM 1452 C C . ASP A 1 183 ? 17.476 0.766 -2.692 1.00 91.00 183 ASP A C 1
ATOM 1454 O O . ASP A 1 183 ? 18.426 0.032 -2.424 1.00 91.00 183 ASP A O 1
ATOM 1458 N N . ALA A 1 184 ? 16.326 0.295 -3.174 1.00 91.12 184 ALA A N 1
ATOM 1459 C CA . ALA A 1 184 ? 16.108 -1.126 -3.410 1.00 91.12 184 ALA A CA 1
ATOM 1460 C C . ALA A 1 184 ? 17.030 -1.681 -4.511 1.00 91.12 184 ALA A C 1
ATOM 1462 O O . ALA A 1 184 ? 17.551 -2.785 -4.382 1.00 91.12 184 ALA A O 1
ATOM 1463 N N . PHE A 1 185 ? 17.282 -0.901 -5.564 1.00 92.56 185 PHE A N 1
ATOM 1464 C CA . PHE A 1 185 ? 18.187 -1.248 -6.656 1.00 92.56 185 PHE A CA 1
ATOM 1465 C C . PHE A 1 185 ? 19.633 -1.395 -6.171 1.00 92.56 185 PHE A C 1
ATOM 1467 O O . PHE A 1 185 ? 20.298 -2.352 -6.562 1.00 92.56 185 PHE A O 1
ATOM 1474 N N . GLU A 1 186 ? 20.113 -0.485 -5.313 1.00 91.56 186 GLU A N 1
ATOM 1475 C CA . GLU A 1 186 ? 21.473 -0.553 -4.755 1.00 91.56 186 GLU A CA 1
ATOM 1476 C C . GLU A 1 186 ? 21.639 -1.704 -3.751 1.00 91.56 186 GLU A C 1
ATOM 1478 O O . GLU A 1 186 ? 22.693 -2.342 -3.723 1.00 91.56 186 GLU A O 1
ATOM 1483 N N . LYS A 1 187 ? 20.596 -2.014 -2.966 1.00 89.75 187 LYS A N 1
ATOM 1484 C CA . LYS A 1 187 ? 20.572 -3.176 -2.056 1.00 89.75 187 LYS A CA 1
ATOM 1485 C C . LYS A 1 187 ? 20.608 -4.514 -2.792 1.00 89.75 187 LYS A C 1
ATOM 1487 O O . LYS A 1 187 ? 21.093 -5.499 -2.241 1.00 89.75 187 LYS A O 1
ATOM 1492 N N . GLY A 1 188 ? 20.124 -4.539 -4.029 1.00 87.81 188 GLY A N 1
ATOM 1493 C CA . GLY A 1 188 ? 20.097 -5.732 -4.856 1.00 87.81 188 GLY A CA 1
ATOM 1494 C C . GLY A 1 188 ? 18.816 -6.545 -4.706 1.00 87.81 188 GLY A C 1
ATOM 1495 O O . GLY A 1 188 ? 17.857 -6.177 -4.026 1.00 87.81 188 GLY A O 1
ATOM 1496 N N . VAL A 1 189 ? 18.805 -7.669 -5.411 1.00 89.12 189 VAL A N 1
ATOM 1497 C CA . VAL A 1 189 ? 17.626 -8.509 -5.605 1.00 89.12 189 VAL A CA 1
ATOM 1498 C C . VAL A 1 189 ? 17.663 -9.707 -4.668 1.00 89.12 189 VAL A C 1
ATOM 1500 O O . VAL A 1 189 ? 18.702 -10.343 -4.502 1.00 89.12 189 VAL A O 1
ATOM 1503 N N . THR A 1 190 ? 16.507 -10.061 -4.111 1.00 87.56 190 THR A N 1
ATOM 1504 C CA . THR A 1 190 ? 16.350 -11.263 -3.292 1.00 87.56 190 THR A CA 1
ATOM 1505 C C . THR A 1 190 ? 15.683 -12.369 -4.105 1.00 87.56 190 THR A C 1
ATOM 1507 O O . THR A 1 190 ? 14.661 -12.146 -4.757 1.00 87.56 190 THR A O 1
ATOM 1510 N N . LEU A 1 191 ? 16.247 -13.578 -4.033 1.00 85.06 191 LEU A N 1
ATOM 1511 C CA . LEU A 1 191 ? 15.669 -14.799 -4.593 1.00 85.06 191 LEU A CA 1
ATOM 1512 C C . LEU A 1 191 ? 15.157 -15.683 -3.452 1.00 85.06 191 LEU A C 1
ATOM 1514 O O . LEU A 1 191 ? 15.893 -16.007 -2.521 1.00 85.06 191 LEU A O 1
ATOM 1518 N N . THR A 1 192 ? 13.890 -16.083 -3.494 1.00 80.88 192 THR A N 1
ATOM 1519 C CA . THR A 1 192 ? 13.326 -17.034 -2.523 1.00 80.88 192 THR A CA 1
ATOM 1520 C C . THR A 1 192 ? 12.321 -17.937 -3.221 1.00 80.88 192 THR A C 1
ATOM 1522 O O . THR A 1 192 ? 11.375 -17.442 -3.823 1.00 80.88 192 THR A O 1
ATOM 1525 N N . ASN A 1 193 ? 12.517 -19.258 -3.142 1.00 76.69 193 ASN A N 1
ATOM 1526 C CA . ASN A 1 193 ? 11.641 -20.267 -3.758 1.00 76.69 193 ASN A CA 1
ATOM 1527 C C . ASN A 1 193 ? 11.350 -19.996 -5.252 1.00 76.69 193 ASN A C 1
ATOM 1529 O O . ASN A 1 193 ? 10.216 -20.122 -5.702 1.00 76.69 193 ASN A O 1
ATOM 1533 N N . GLY A 1 194 ? 12.364 -19.562 -6.011 1.00 78.69 194 GLY A N 1
ATOM 1534 C CA . GLY A 1 194 ? 12.230 -19.229 -7.436 1.00 78.69 194 GLY A CA 1
ATOM 1535 C C . GLY A 1 194 ? 11.586 -17.867 -7.735 1.00 78.69 194 GLY A C 1
ATOM 1536 O O . GLY A 1 194 ? 11.570 -17.454 -8.890 1.00 78.69 194 GLY A O 1
ATOM 1537 N N . ALA A 1 195 ? 11.101 -17.138 -6.725 1.00 83.19 195 ALA A N 1
ATOM 1538 C CA . ALA A 1 195 ? 10.568 -15.790 -6.891 1.00 83.19 195 ALA A CA 1
ATOM 1539 C C . ALA A 1 195 ? 11.665 -14.733 -6.708 1.00 83.19 195 ALA A C 1
ATOM 1541 O O . ALA A 1 195 ? 12.397 -14.746 -5.714 1.00 83.19 195 ALA A O 1
ATOM 1542 N N . VAL A 1 196 ? 11.735 -13.799 -7.656 1.00 88.69 196 VAL A N 1
ATOM 1543 C CA . VAL A 1 196 ? 12.702 -12.698 -7.694 1.00 88.69 196 VAL A CA 1
ATOM 1544 C C . VAL A 1 196 ? 11.996 -11.399 -7.319 1.00 88.69 196 VAL A C 1
ATOM 1546 O O . VAL A 1 196 ? 11.023 -11.009 -7.972 1.00 88.69 196 VAL A O 1
ATOM 1549 N N . PHE A 1 197 ? 12.463 -10.724 -6.269 1.00 91.06 197 PHE A N 1
ATOM 1550 C CA . PHE A 1 197 ? 11.842 -9.483 -5.810 1.00 91.06 197 PHE A CA 1
ATOM 1551 C C . PHE A 1 197 ? 12.841 -8.458 -5.272 1.00 91.06 197 PHE A C 1
ATOM 1553 O O . PHE A 1 197 ? 13.914 -8.793 -4.770 1.00 91.06 197 PHE A O 1
ATOM 1560 N N . LEU A 1 198 ? 12.439 -7.190 -5.341 1.00 91.50 198 LEU A N 1
ATOM 1561 C CA . LEU A 1 198 ? 13.091 -6.068 -4.668 1.00 91.50 198 LEU A CA 1
ATOM 1562 C C . LEU A 1 198 ? 12.337 -5.720 -3.384 1.00 91.50 198 LEU A C 1
ATOM 1564 O O . LEU A 1 198 ? 11.112 -5.829 -3.334 1.00 91.50 198 LEU A O 1
ATOM 1568 N N . THR A 1 199 ? 13.052 -5.285 -2.348 1.00 90.88 199 THR A N 1
ATOM 1569 C CA . THR A 1 199 ? 12.432 -4.846 -1.088 1.00 90.88 199 THR A CA 1
ATOM 1570 C C . THR A 1 199 ? 12.509 -3.331 -0.979 1.00 90.88 199 THR A C 1
ATOM 1572 O O . THR A 1 199 ? 13.592 -2.764 -0.868 1.00 90.88 199 THR A O 1
ATOM 1575 N N . LEU A 1 200 ? 11.348 -2.683 -1.017 1.00 89.50 200 LEU A N 1
ATOM 1576 C CA . LEU A 1 200 ? 11.188 -1.268 -0.720 1.00 89.50 200 LEU A CA 1
ATOM 1577 C C . LEU A 1 200 ? 10.997 -1.100 0.790 1.00 89.50 200 LEU A C 1
ATOM 1579 O O . LEU A 1 200 ? 10.289 -1.889 1.425 1.00 89.50 200 LEU A O 1
ATOM 1583 N N . GLU A 1 201 ? 11.626 -0.074 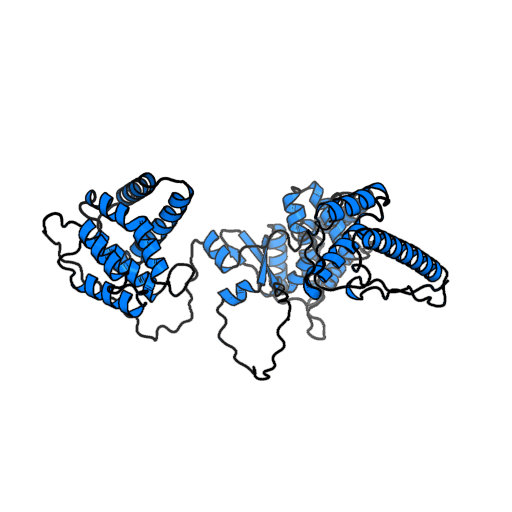1.349 1.00 87.44 201 GLU A N 1
ATOM 1584 C CA . GLU A 1 201 ? 11.600 0.240 2.775 1.00 87.44 201 GLU A CA 1
ATOM 1585 C C . GLU A 1 201 ? 11.137 1.682 2.974 1.00 87.44 201 GLU A C 1
ATOM 1587 O O . GLU A 1 201 ? 11.647 2.600 2.332 1.00 87.44 201 GLU A O 1
ATOM 1592 N N . GLU A 1 202 ? 10.180 1.878 3.876 1.00 76.12 202 GLU A N 1
ATOM 1593 C CA . GLU A 1 202 ? 9.704 3.190 4.310 1.00 76.12 202 GLU A CA 1
ATOM 1594 C C . GLU A 1 202 ? 9.836 3.278 5.829 1.00 76.12 202 GLU A C 1
ATOM 1596 O O . GLU A 1 202 ? 9.411 2.366 6.538 1.00 76.12 202 GLU A O 1
ATOM 1601 N N . GLY A 1 203 ? 10.421 4.359 6.350 1.00 65.94 203 GLY A N 1
ATOM 1602 C CA . GLY A 1 203 ? 10.407 4.606 7.791 1.00 65.94 203 GLY A CA 1
ATOM 1603 C C . GLY A 1 203 ? 8.958 4.682 8.271 1.00 65.94 203 GLY A C 1
ATOM 1604 O O . GLY A 1 203 ? 8.165 5.445 7.723 1.00 65.94 203 GLY A O 1
ATOM 1605 N N . ALA A 1 204 ? 8.591 3.862 9.253 1.00 58.88 204 ALA A N 1
ATOM 1606 C CA . ALA A 1 204 ? 7.275 3.936 9.861 1.00 58.88 204 ALA A CA 1
ATOM 1607 C C . ALA A 1 204 ? 7.106 5.338 10.473 1.00 58.88 204 ALA A C 1
ATOM 1609 O O . ALA A 1 204 ? 8.032 5.814 11.139 1.00 58.88 204 ALA A O 1
ATOM 1610 N N . PRO A 1 205 ? 5.959 6.012 10.273 1.00 49.44 205 PRO A N 1
ATOM 1611 C CA . PRO A 1 205 ? 5.661 7.203 11.045 1.00 49.44 205 PRO A CA 1
ATOM 1612 C C . PRO A 1 205 ? 5.705 6.808 12.521 1.00 49.44 205 PRO A C 1
ATOM 1614 O O . PRO A 1 205 ? 5.008 5.875 12.929 1.00 49.44 205 PRO A O 1
ATOM 1617 N N . LEU A 1 206 ? 6.546 7.486 13.305 1.00 43.31 206 LEU A N 1
ATOM 1618 C CA . LEU A 1 206 ? 6.458 7.398 14.757 1.00 43.31 206 LEU A CA 1
ATOM 1619 C C . LEU A 1 206 ? 5.011 7.751 15.139 1.00 43.31 206 LEU A C 1
ATOM 1621 O O . LEU A 1 206 ? 4.459 8.697 14.560 1.00 43.31 206 LEU A O 1
ATOM 1625 N N . PRO A 1 207 ? 4.368 7.006 16.054 1.00 36.75 207 PRO A N 1
ATOM 1626 C CA . PRO A 1 207 ? 3.159 7.514 16.671 1.00 36.75 207 PRO A CA 1
ATOM 1627 C C . PRO A 1 207 ? 3.512 8.887 17.241 1.00 36.75 207 PRO A C 1
ATOM 1629 O O . PRO A 1 207 ? 4.513 9.023 17.941 1.00 36.75 207 PRO A O 1
ATOM 1632 N N . ILE A 1 208 ? 2.735 9.903 16.873 1.00 35.19 208 ILE A N 1
ATOM 1633 C CA . ILE A 1 208 ? 2.739 11.166 17.600 1.00 35.19 208 ILE A CA 1
ATOM 1634 C C . ILE A 1 208 ? 2.212 10.778 18.980 1.00 35.19 208 ILE A C 1
ATOM 1636 O O . ILE A 1 208 ? 1.015 10.548 19.138 1.00 35.19 208 ILE A O 1
ATOM 1640 N N . GLU A 1 209 ? 3.114 10.549 19.929 1.00 34.12 209 GLU A N 1
ATOM 1641 C CA . GLU A 1 209 ? 2.748 10.618 21.334 1.00 34.12 209 GLU A CA 1
ATOM 1642 C C . GLU A 1 209 ? 2.314 12.070 21.543 1.00 34.12 209 GLU A C 1
ATOM 1644 O O . GLU A 1 209 ? 3.065 12.997 21.232 1.00 34.12 209 GLU A O 1
ATOM 1649 N N . ASP A 1 210 ? 1.045 12.263 21.908 1.00 29.97 210 ASP A N 1
ATOM 1650 C CA . ASP A 1 210 ? 0.551 13.561 22.348 1.00 29.97 210 ASP A CA 1
ATOM 1651 C C . ASP A 1 210 ? 1.416 13.969 23.547 1.00 29.97 210 ASP A C 1
ATOM 1653 O O . ASP A 1 210 ? 1.359 13.364 24.617 1.00 29.97 210 ASP A O 1
ATOM 1657 N N . ASP A 1 211 ? 2.292 14.934 23.290 1.00 34.16 211 ASP A N 1
ATOM 1658 C CA . ASP A 1 211 ? 3.337 15.423 24.178 1.00 34.16 211 ASP A CA 1
ATOM 1659 C C . ASP A 1 211 ? 2.697 16.325 25.250 1.00 34.16 211 ASP A C 1
ATOM 1661 O O . ASP A 1 211 ? 2.775 17.550 25.190 1.00 34.16 211 ASP A O 1
ATOM 1665 N N . ASP A 1 212 ? 2.000 15.705 26.203 1.00 34.22 212 ASP A N 1
ATOM 1666 C CA . ASP A 1 212 ? 1.614 16.299 27.486 1.00 34.22 212 ASP A CA 1
ATOM 1667 C C . ASP A 1 212 ? 2.415 15.599 28.596 1.00 34.22 212 ASP A C 1
ATOM 1669 O O . ASP A 1 212 ? 1.886 14.804 29.364 1.00 34.22 212 ASP A O 1
ATOM 1673 N N . ASP A 1 213 ? 3.722 15.867 28.650 1.00 31.62 213 ASP A N 1
ATOM 1674 C CA . ASP A 1 213 ? 4.455 15.975 29.918 1.00 31.62 213 ASP A CA 1
ATOM 1675 C C . ASP A 1 213 ? 5.811 16.663 29.691 1.00 31.62 213 ASP A C 1
ATOM 1677 O O . ASP A 1 213 ? 6.877 16.059 29.555 1.00 31.62 213 ASP A O 1
ATOM 1681 N N . GLN A 1 214 ? 5.771 17.998 29.677 1.00 36.09 214 GLN A N 1
ATOM 1682 C CA . GLN A 1 214 ? 6.960 18.812 29.901 1.00 36.09 214 GLN A CA 1
ATOM 1683 C C . GLN A 1 214 ? 7.406 18.672 31.358 1.00 36.09 214 GLN A C 1
ATOM 1685 O O . GLN A 1 214 ? 6.988 19.438 32.225 1.00 36.09 214 GLN A O 1
ATOM 1690 N N . THR A 1 215 ? 8.356 17.778 31.611 1.00 30.80 215 THR A N 1
ATOM 1691 C CA . THR A 1 215 ? 9.350 18.016 32.660 1.00 30.80 215 THR A CA 1
ATOM 1692 C C . THR A 1 215 ? 10.741 17.754 32.119 1.00 30.80 215 THR A C 1
ATOM 1694 O O . THR A 1 215 ? 11.074 16.654 31.688 1.00 30.80 215 THR A O 1
ATOM 1697 N N . ALA A 1 216 ? 11.520 18.829 32.135 1.00 37.44 216 ALA A N 1
ATOM 1698 C CA . ALA A 1 216 ? 12.920 18.892 31.787 1.00 37.44 216 ALA A CA 1
ATOM 1699 C C . ALA A 1 216 ? 13.744 17.814 32.502 1.00 37.44 216 ALA A C 1
ATOM 1701 O O . ALA A 1 216 ? 13.733 17.743 33.729 1.00 37.44 216 ALA A O 1
ATOM 1702 N N . ASP A 1 217 ? 14.536 17.075 31.730 1.00 28.92 217 ASP A N 1
ATOM 1703 C CA . ASP A 1 217 ? 15.939 16.900 32.082 1.00 28.92 217 ASP A CA 1
ATOM 1704 C C . ASP A 1 217 ? 16.778 16.687 30.813 1.00 28.92 217 ASP A C 1
ATOM 1706 O O . ASP A 1 217 ? 16.754 15.647 30.151 1.00 28.92 217 ASP A O 1
ATOM 1710 N N . ASP A 1 218 ? 17.516 17.739 30.464 1.00 38.88 218 ASP A N 1
ATOM 1711 C CA . ASP A 1 218 ? 18.598 17.728 29.491 1.00 38.88 218 ASP A CA 1
ATOM 1712 C C . ASP A 1 218 ? 19.731 16.839 30.019 1.00 38.88 218 ASP A C 1
ATOM 1714 O O . ASP A 1 218 ? 20.538 17.282 30.839 1.00 38.88 218 ASP A O 1
ATOM 1718 N N . LYS A 1 219 ? 19.805 15.589 29.539 1.00 35.62 219 LYS A N 1
ATOM 1719 C CA . LYS A 1 219 ? 21.045 14.802 29.350 1.00 35.62 219 LYS A CA 1
ATOM 1720 C C . LYS A 1 219 ? 20.734 13.414 28.781 1.00 35.62 219 LYS A C 1
ATOM 1722 O O . LYS A 1 219 ? 20.669 12.422 29.496 1.00 35.62 219 LYS A O 1
ATOM 1727 N N . ALA A 1 220 ? 20.646 13.327 27.458 1.00 31.44 220 ALA A N 1
ATOM 1728 C CA . ALA A 1 220 ? 20.799 12.062 26.739 1.00 31.44 220 ALA A CA 1
ATOM 1729 C C . ALA A 1 220 ? 21.719 12.263 25.529 1.00 31.44 220 ALA A C 1
ATOM 1731 O O . ALA A 1 220 ? 21.342 12.124 24.369 1.00 31.44 220 ALA A O 1
ATOM 1732 N N . SER A 1 221 ? 22.966 12.629 25.815 1.00 34.09 221 SER A N 1
ATOM 1733 C CA . SER A 1 221 ? 24.068 12.418 24.887 1.00 34.09 221 SER A CA 1
ATOM 1734 C C . SER A 1 221 ? 24.390 10.924 24.825 1.00 34.09 221 SER A C 1
ATOM 1736 O O . SER A 1 221 ? 24.825 10.357 25.821 1.00 34.09 221 SER A O 1
ATOM 1738 N N . ALA A 1 222 ? 24.216 10.352 23.633 1.00 37.78 222 ALA A N 1
ATOM 1739 C CA . ALA A 1 222 ? 24.938 9.195 23.108 1.00 37.78 222 ALA A CA 1
ATOM 1740 C C . ALA A 1 222 ? 24.960 7.927 23.982 1.00 37.78 222 ALA A C 1
ATOM 1742 O O . ALA A 1 222 ? 25.986 7.591 24.559 1.00 37.78 222 ALA A O 1
ATOM 1743 N N . ASP A 1 223 ? 23.879 7.149 23.926 1.00 32.81 223 ASP A N 1
ATOM 1744 C CA . ASP A 1 223 ? 23.973 5.696 24.083 1.00 32.81 223 ASP A CA 1
ATOM 1745 C C . ASP A 1 223 ? 23.412 5.028 22.822 1.00 32.81 223 ASP A C 1
ATOM 1747 O O . ASP A 1 223 ? 22.205 4.847 22.646 1.00 32.81 223 ASP A O 1
ATOM 1751 N N . GLN A 1 224 ? 24.320 4.673 21.906 1.00 39.50 224 GLN A N 1
ATOM 1752 C CA . GLN A 1 224 ? 24.072 3.687 20.854 1.00 39.50 224 GLN A CA 1
ATOM 1753 C C . GLN A 1 224 ? 23.931 2.314 21.521 1.00 39.50 224 GLN A C 1
ATOM 1755 O O . GLN A 1 224 ? 24.807 1.457 21.432 1.00 39.50 224 GLN A O 1
ATOM 1760 N N . SER A 1 225 ? 22.824 2.118 22.235 1.00 43.69 225 SER A N 1
ATOM 1761 C CA . SER A 1 225 ? 22.408 0.792 22.661 1.00 43.69 225 SER A CA 1
ATOM 1762 C C . SER A 1 225 ? 22.158 -0.043 21.406 1.00 43.69 225 SER A C 1
ATOM 1764 O O . SER A 1 225 ? 21.555 0.409 20.431 1.00 43.69 225 SER A O 1
ATOM 1766 N N . SER A 1 226 ? 22.726 -1.243 21.393 1.00 46.59 226 SER A N 1
ATOM 1767 C CA . SER A 1 226 ? 22.663 -2.208 20.303 1.00 46.59 226 SER A CA 1
ATOM 1768 C C . SER A 1 226 ? 21.211 -2.593 20.001 1.00 46.59 226 SER A C 1
ATOM 1770 O O . SER A 1 226 ? 20.703 -3.569 20.551 1.00 46.59 226 SER A O 1
ATOM 1772 N N . GLU A 1 227 ? 20.541 -1.817 19.148 1.00 45.94 227 GLU A N 1
ATOM 1773 C CA . GLU A 1 227 ? 19.218 -2.156 18.629 1.00 45.94 227 GLU A CA 1
ATOM 1774 C C . GLU A 1 227 ? 19.276 -3.533 17.976 1.00 45.94 227 GLU A C 1
ATOM 1776 O O . GLU A 1 227 ? 20.049 -3.769 17.036 1.00 45.94 227 GLU A O 1
ATOM 1781 N N . THR A 1 228 ? 18.431 -4.436 18.463 1.00 59.81 228 THR A N 1
ATOM 1782 C CA . THR A 1 228 ? 18.287 -5.759 17.864 1.00 59.81 228 THR A CA 1
ATOM 1783 C C . THR A 1 228 ? 17.768 -5.617 16.425 1.00 59.81 228 THR A C 1
ATOM 1785 O O . THR A 1 228 ? 17.001 -4.693 16.123 1.00 59.81 228 THR A O 1
ATOM 1788 N N . PRO A 1 229 ? 18.126 -6.527 15.499 1.00 63.62 229 PRO A N 1
ATOM 1789 C CA . PRO A 1 229 ? 17.595 -6.512 14.132 1.00 63.62 229 PRO A CA 1
ATOM 1790 C C . PRO A 1 229 ? 16.059 -6.453 14.097 1.00 63.62 229 PRO A C 1
ATOM 1792 O O . PRO A 1 229 ? 15.472 -5.797 13.240 1.00 63.62 229 PRO A O 1
ATOM 1795 N N . PHE A 1 230 ? 15.406 -7.072 15.083 1.00 62.09 230 PHE A N 1
ATOM 1796 C CA . PHE A 1 230 ? 13.955 -7.066 15.228 1.00 62.09 230 PHE A CA 1
ATOM 1797 C C . PHE A 1 230 ? 13.372 -5.693 15.603 1.00 62.09 230 PHE A C 1
ATOM 1799 O O . PHE A 1 230 ? 12.297 -5.342 15.119 1.00 62.09 230 PHE A O 1
ATOM 1806 N N . GLU A 1 231 ? 14.055 -4.905 16.437 1.00 67.31 231 GLU A N 1
ATOM 1807 C CA . GLU A 1 231 ? 13.638 -3.539 16.792 1.00 67.31 231 GLU A CA 1
ATOM 1808 C C . GLU A 1 231 ? 13.777 -2.581 15.603 1.00 67.31 231 GLU A C 1
ATOM 1810 O O . GLU A 1 231 ? 12.898 -1.748 15.380 1.00 67.31 231 GLU A O 1
ATOM 1815 N N . LYS A 1 232 ? 14.803 -2.769 14.764 1.00 69.44 232 LYS A N 1
ATOM 1816 C CA . LYS A 1 232 ? 14.950 -2.026 13.501 1.00 69.44 232 LYS A CA 1
ATOM 1817 C C . LYS A 1 232 ? 13.827 -2.349 12.519 1.00 69.44 232 LYS A C 1
ATOM 1819 O O . LYS A 1 232 ? 13.214 -1.439 11.968 1.00 69.44 232 LYS A O 1
ATOM 1824 N N . GLU A 1 233 ? 13.489 -3.630 12.358 1.00 72.94 233 GLU A N 1
ATOM 1825 C CA . GLU A 1 233 ? 12.379 -4.052 11.492 1.00 72.94 233 GLU A CA 1
ATOM 1826 C C . GLU A 1 233 ? 10.997 -3.574 11.980 1.00 72.94 233 GLU A C 1
ATOM 1828 O O . GLU A 1 233 ? 10.044 -3.548 11.202 1.00 72.94 233 GLU A O 1
ATOM 1833 N N . GLN A 1 234 ? 10.840 -3.217 13.261 1.00 70.94 234 GLN A N 1
ATOM 1834 C CA . GLN A 1 234 ? 9.581 -2.659 13.774 1.00 70.94 234 GLN A CA 1
ATOM 1835 C C . GLN A 1 234 ? 9.329 -1.230 13.303 1.00 70.94 234 GLN A C 1
ATOM 1837 O O . GLN A 1 234 ? 8.172 -0.838 13.166 1.00 70.94 234 GLN A O 1
ATOM 1842 N N . ARG A 1 235 ? 10.398 -0.476 13.045 1.00 73.94 235 ARG A N 1
ATOM 1843 C CA . ARG A 1 235 ? 10.344 0.937 12.656 1.00 73.94 235 ARG A CA 1
ATOM 1844 C C . ARG A 1 235 ? 10.289 1.132 11.145 1.00 73.94 235 ARG A C 1
ATOM 1846 O O . ARG A 1 235 ? 10.353 2.265 10.683 1.00 73.94 235 ARG A O 1
ATOM 1853 N N . VAL A 1 236 ? 10.189 0.053 10.371 1.00 79.38 236 VAL A N 1
ATOM 1854 C CA . VAL A 1 236 ? 10.220 0.094 8.909 1.00 79.38 236 VAL A CA 1
ATOM 1855 C C . VAL A 1 236 ? 9.020 -0.657 8.345 1.00 79.38 236 VAL A C 1
ATOM 1857 O O . VAL A 1 236 ? 8.728 -1.796 8.708 1.00 79.38 236 VAL A O 1
ATOM 1860 N N . CYS A 1 237 ? 8.319 -0.002 7.429 1.00 82.06 237 CYS A N 1
ATOM 1861 C CA . CYS A 1 237 ? 7.294 -0.601 6.597 1.00 82.06 237 CYS A CA 1
ATOM 1862 C C . CYS A 1 237 ? 7.965 -1.181 5.350 1.00 82.06 237 CYS A C 1
ATOM 1864 O O . CYS A 1 237 ? 8.699 -0.487 4.646 1.00 82.06 237 CYS A O 1
ATOM 1866 N N . TYR A 1 238 ? 7.713 -2.458 5.073 1.00 86.38 238 TYR A N 1
ATOM 1867 C CA . TYR A 1 238 ? 8.319 -3.159 3.945 1.00 86.38 238 TYR A CA 1
ATOM 1868 C C . TYR A 1 238 ? 7.320 -3.349 2.817 1.00 86.38 238 TYR A C 1
ATOM 1870 O O . TYR A 1 238 ? 6.138 -3.617 3.048 1.00 86.38 238 TYR A O 1
ATOM 1878 N N . ARG A 1 239 ? 7.815 -3.324 1.582 1.00 88.00 239 ARG A N 1
ATOM 1879 C CA . ARG A 1 239 ? 7.044 -3.707 0.403 1.00 88.00 239 ARG A CA 1
ATOM 1880 C C . ARG A 1 239 ? 7.902 -4.507 -0.569 1.00 88.00 239 ARG A C 1
ATOM 1882 O O . ARG A 1 239 ? 8.925 -4.024 -1.034 1.00 88.00 239 ARG A O 1
ATOM 1889 N N . ARG A 1 240 ? 7.487 -5.735 -0.884 1.00 88.94 240 ARG A N 1
ATOM 1890 C CA . ARG A 1 240 ? 8.167 -6.585 -1.870 1.00 88.94 240 ARG A CA 1
ATOM 1891 C C . ARG A 1 240 ? 7.586 -6.354 -3.256 1.00 88.94 240 ARG A C 1
ATOM 1893 O O . ARG A 1 240 ? 6.390 -6.530 -3.468 1.00 88.94 240 ARG A O 1
ATOM 1900 N N . LEU A 1 241 ? 8.448 -5.976 -4.187 1.00 90.25 241 LEU A N 1
ATOM 1901 C CA . LEU A 1 241 ? 8.140 -5.817 -5.597 1.00 90.25 241 LEU A CA 1
ATOM 1902 C C . LEU A 1 241 ? 8.598 -7.066 -6.348 1.00 90.25 241 LEU A C 1
ATOM 1904 O O . LEU A 1 241 ? 9.791 -7.227 -6.604 1.00 90.25 241 LEU A O 1
ATOM 1908 N N . PHE A 1 242 ? 7.660 -7.946 -6.686 1.00 89.88 242 PHE A N 1
ATOM 1909 C CA . PHE A 1 242 ? 7.946 -9.129 -7.496 1.00 89.88 242 PHE A CA 1
ATOM 1910 C C . PHE A 1 242 ? 8.121 -8.732 -8.959 1.00 89.88 242 PHE A C 1
ATOM 1912 O O . PHE A 1 242 ? 7.281 -8.032 -9.522 1.00 89.88 242 PHE A O 1
ATOM 1919 N N . LEU A 1 243 ? 9.226 -9.167 -9.556 1.00 91.12 243 LEU A N 1
ATOM 1920 C CA . LEU A 1 243 ? 9.590 -8.807 -10.920 1.00 91.12 243 LEU A CA 1
ATOM 1921 C C . LEU A 1 243 ? 9.066 -9.860 -11.900 1.00 91.12 243 LEU A C 1
ATOM 1923 O O . LEU A 1 243 ? 9.229 -11.059 -11.663 1.00 91.12 243 LEU A O 1
ATOM 1927 N N . SER A 1 244 ? 8.492 -9.428 -13.023 1.00 91.31 244 SER A N 1
ATOM 1928 C CA . SER A 1 244 ? 8.189 -10.324 -14.145 1.00 91.31 244 SER A CA 1
ATOM 1929 C C . SER A 1 244 ? 9.481 -10.866 -14.786 1.00 91.31 244 SER A C 1
ATOM 1931 O O . SER A 1 244 ? 10.544 -10.267 -14.599 1.00 91.31 244 SER A O 1
ATOM 1933 N N . PRO A 1 245 ? 9.423 -11.922 -15.616 1.00 92.31 245 PRO A N 1
ATOM 1934 C CA . PRO A 1 245 ? 10.587 -12.379 -16.379 1.00 92.31 245 PRO A CA 1
ATOM 1935 C C . PRO A 1 245 ? 11.244 -11.277 -17.229 1.00 92.31 245 PRO A C 1
ATOM 1937 O O . PRO A 1 245 ? 12.469 -11.183 -17.277 1.00 92.31 245 PRO A O 1
ATOM 1940 N N . THR A 1 246 ? 10.452 -10.398 -17.850 1.00 92.06 246 THR A N 1
ATOM 1941 C CA . THR A 1 246 ? 10.972 -9.297 -18.675 1.00 92.06 246 THR A CA 1
ATOM 1942 C C . THR A 1 246 ? 11.664 -8.244 -17.813 1.00 92.06 246 THR A C 1
ATOM 1944 O O . THR A 1 246 ? 12.785 -7.833 -18.113 1.00 92.06 246 THR A O 1
ATOM 1947 N N . SER A 1 247 ? 11.044 -7.853 -16.698 1.00 93.56 247 SER A N 1
ATOM 1948 C CA . SER A 1 247 ? 11.626 -6.918 -15.730 1.00 93.56 247 SER A CA 1
ATOM 1949 C C . SER A 1 247 ? 12.900 -7.472 -15.082 1.00 93.56 247 SER A C 1
ATOM 1951 O O . SER A 1 247 ? 13.849 -6.720 -14.854 1.00 93.56 247 SER A O 1
ATOM 1953 N N . GLN A 1 248 ? 12.953 -8.784 -14.823 1.00 93.56 248 GLN A N 1
ATOM 1954 C CA . GLN A 1 248 ? 14.154 -9.484 -14.352 1.00 93.56 248 GLN A CA 1
ATOM 1955 C C . GLN A 1 248 ? 15.277 -9.436 -15.390 1.00 93.56 248 GLN A C 1
ATOM 1957 O O . GLN A 1 248 ? 16.406 -9.098 -15.042 1.00 93.56 248 GLN A O 1
ATOM 1962 N N . LEU A 1 249 ? 14.975 -9.726 -16.659 1.00 92.25 249 LEU A N 1
ATOM 1963 C CA . LEU A 1 249 ? 15.959 -9.692 -17.740 1.00 92.25 249 LEU A CA 1
ATOM 1964 C C . LEU A 1 249 ? 16.528 -8.280 -17.943 1.00 92.25 249 LEU A C 1
ATOM 1966 O O . LEU A 1 249 ? 17.740 -8.112 -18.042 1.00 92.25 249 LEU A O 1
ATOM 1970 N N . MET A 1 250 ? 15.673 -7.253 -17.952 1.00 93.19 250 MET A N 1
ATOM 1971 C CA . MET A 1 250 ? 16.118 -5.860 -18.077 1.00 93.19 250 MET A CA 1
ATOM 1972 C C . MET A 1 250 ? 16.975 -5.417 -16.885 1.00 93.19 250 MET A C 1
ATOM 1974 O O . MET A 1 250 ? 17.966 -4.706 -17.068 1.00 93.19 250 MET A O 1
ATOM 1978 N N . LEU A 1 251 ? 16.631 -5.856 -15.670 1.00 93.44 251 LEU A N 1
ATOM 1979 C CA . LEU A 1 251 ? 17.431 -5.583 -14.479 1.00 93.44 251 LEU A CA 1
ATOM 1980 C C . LEU A 1 251 ? 18.794 -6.280 -14.543 1.00 93.44 251 LEU A C 1
ATOM 1982 O O . LEU A 1 251 ? 19.810 -5.651 -14.258 1.00 93.44 251 LEU A O 1
ATOM 1986 N N . LEU A 1 252 ? 18.824 -7.548 -14.965 1.00 92.25 252 LEU A N 1
ATOM 1987 C CA . LEU A 1 252 ? 20.055 -8.315 -15.144 1.00 92.25 252 LEU A CA 1
ATOM 1988 C C . LEU A 1 252 ? 20.993 -7.634 -16.144 1.00 92.25 252 LEU A C 1
ATOM 1990 O O . LEU A 1 252 ? 22.160 -7.421 -15.824 1.00 92.25 252 LEU A O 1
ATOM 1994 N N . LEU A 1 253 ? 20.476 -7.234 -17.310 1.00 90.19 253 LEU A N 1
ATOM 1995 C CA . LEU A 1 253 ? 21.240 -6.488 -18.315 1.00 90.19 253 LEU A CA 1
ATOM 1996 C C . LEU A 1 253 ? 21.780 -5.172 -17.744 1.00 90.19 253 LEU A C 1
ATOM 1998 O O . LEU A 1 253 ? 22.941 -4.827 -17.940 1.00 90.19 253 LEU A O 1
ATOM 2002 N N . THR A 1 254 ? 20.958 -4.458 -16.974 1.00 91.50 254 THR A N 1
ATOM 2003 C CA . THR A 1 254 ? 21.381 -3.214 -16.322 1.00 91.50 254 THR A CA 1
ATOM 2004 C C . THR A 1 254 ? 22.519 -3.461 -15.330 1.00 91.50 254 THR A C 1
ATOM 2006 O O . THR A 1 254 ? 23.496 -2.715 -15.325 1.00 91.50 254 THR A O 1
ATOM 2009 N N . TYR A 1 255 ? 22.439 -4.514 -14.514 1.00 92.25 255 TYR A N 1
ATOM 2010 C CA . TYR A 1 255 ? 23.507 -4.878 -13.584 1.00 92.25 255 TYR A CA 1
ATOM 2011 C C . TYR A 1 255 ? 24.779 -5.357 -14.284 1.00 92.25 255 TYR A C 1
ATOM 2013 O O . TYR A 1 255 ? 25.866 -5.074 -13.790 1.00 92.25 255 TYR A O 1
ATOM 2021 N N . GLN A 1 256 ? 24.676 -6.034 -15.427 1.00 90.38 256 GLN A N 1
ATOM 2022 C CA . GLN A 1 256 ? 25.847 -6.448 -16.204 1.00 90.38 256 GLN A CA 1
ATOM 2023 C C . GLN A 1 256 ? 26.585 -5.246 -16.808 1.00 90.38 256 GLN A C 1
ATOM 2025 O O . GLN A 1 256 ? 27.803 -5.159 -16.697 1.00 90.3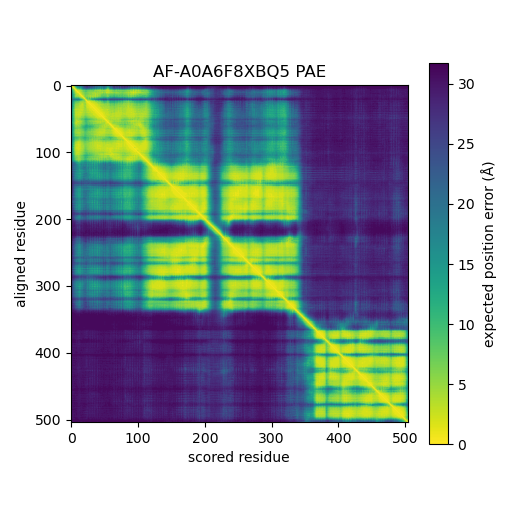8 256 GLN A O 1
ATOM 2030 N N . GLU A 1 257 ? 25.851 -4.290 -17.377 1.00 86.88 257 GLU A N 1
ATOM 2031 C CA . GLU A 1 257 ? 26.434 -3.126 -18.060 1.00 86.88 257 GLU A CA 1
ATOM 2032 C C . GLU A 1 257 ? 26.871 -2.010 -17.098 1.00 86.88 257 GLU A C 1
ATOM 2034 O O . GLU A 1 257 ? 27.844 -1.293 -17.338 1.00 86.88 257 GLU A O 1
ATOM 2039 N N . ALA A 1 258 ? 26.142 -1.819 -15.995 1.00 82.31 258 ALA A N 1
ATOM 2040 C CA . ALA A 1 258 ? 26.327 -0.685 -15.093 1.00 82.31 258 ALA A CA 1
ATOM 2041 C C . ALA A 1 258 ? 26.616 -1.065 -13.630 1.00 82.31 258 ALA A C 1
ATOM 2043 O O . ALA A 1 258 ? 26.960 -0.194 -12.821 1.00 82.31 258 ALA A O 1
ATOM 2044 N N . GLY A 1 259 ? 26.507 -2.334 -13.255 1.00 87.56 259 GLY A N 1
ATOM 2045 C CA . GLY A 1 259 ? 26.561 -2.748 -11.856 1.00 87.56 259 GLY A CA 1
ATOM 2046 C C . GLY A 1 259 ? 25.333 -2.306 -11.054 1.00 87.56 259 GLY A C 1
ATOM 2047 O O . GLY A 1 259 ? 24.352 -1.788 -11.587 1.00 87.56 259 GLY A O 1
ATOM 2048 N N . ASN A 1 260 ? 25.404 -2.491 -9.738 1.00 88.94 260 ASN A N 1
ATOM 2049 C CA . ASN A 1 260 ? 24.306 -2.221 -8.806 1.00 88.94 260 ASN A CA 1
ATOM 2050 C C . ASN A 1 260 ? 24.243 -0.768 -8.302 1.00 88.94 260 ASN A C 1
ATOM 2052 O O . ASN A 1 260 ? 23.336 -0.420 -7.556 1.00 88.94 260 ASN A O 1
ATOM 2056 N N . ALA A 1 261 ? 25.179 0.101 -8.689 1.00 89.69 261 ALA A N 1
ATOM 2057 C CA . ALA A 1 261 ? 25.171 1.494 -8.251 1.00 89.69 261 ALA A CA 1
ATOM 2058 C C . ALA A 1 261 ? 24.153 2.333 -9.043 1.00 89.69 261 ALA A C 1
ATOM 2060 O O . ALA A 1 261 ? 24.200 2.389 -10.280 1.00 89.69 261 ALA A O 1
ATOM 2061 N N . TRP A 1 262 ? 23.282 3.059 -8.339 1.00 91.19 262 TRP A N 1
ATOM 2062 C CA . TRP A 1 262 ? 22.366 4.000 -8.979 1.00 91.19 262 TRP A CA 1
ATOM 2063 C C . TRP A 1 262 ? 23.153 5.149 -9.646 1.00 91.19 262 TRP A C 1
ATOM 2065 O O . TRP A 1 262 ? 24.207 5.544 -9.134 1.00 91.19 262 TRP A O 1
ATOM 2075 N N . PRO A 1 263 ? 22.695 5.724 -10.779 1.00 90.06 263 PRO A N 1
ATOM 2076 C CA . PRO A 1 263 ? 23.372 6.837 -11.430 1.00 90.06 263 PRO A CA 1
ATOM 2077 C C . PRO A 1 263 ? 23.492 8.014 -10.474 1.00 90.06 263 PRO A C 1
ATOM 2079 O O . PRO A 1 263 ? 22.552 8.339 -9.748 1.00 90.06 263 PRO A O 1
ATOM 2082 N N . ARG A 1 264 ? 24.641 8.688 -10.497 1.00 88.94 264 ARG A N 1
ATOM 2083 C CA . ARG A 1 264 ? 24.906 9.863 -9.662 1.00 88.94 264 ARG A CA 1
ATOM 2084 C C . ARG A 1 264 ? 25.159 11.092 -10.518 1.00 88.94 264 ARG A C 1
ATOM 2086 O O . ARG A 1 264 ? 25.580 10.980 -11.664 1.00 88.94 264 ARG A O 1
ATOM 2093 N N . THR A 1 265 ? 24.855 12.267 -9.993 1.00 84.00 265 THR A N 1
ATOM 2094 C CA . THR A 1 265 ? 25.222 13.540 -10.618 1.00 84.00 265 THR A CA 1
ATOM 2095 C C . THR A 1 265 ? 26.723 13.802 -10.441 1.00 84.00 265 THR A C 1
ATOM 2097 O O . THR A 1 265 ? 27.398 13.114 -9.670 1.00 84.00 265 THR A O 1
ATOM 2100 N N . ALA A 1 266 ? 27.251 14.843 -11.093 1.00 76.94 266 ALA A N 1
ATOM 2101 C CA . ALA A 1 266 ? 28.623 15.306 -10.862 1.00 76.94 266 ALA A CA 1
ATOM 2102 C C . ALA A 1 266 ? 28.893 15.658 -9.381 1.00 76.94 266 ALA A C 1
ATOM 2104 O O . ALA A 1 266 ? 30.007 15.490 -8.895 1.00 76.94 266 ALA A O 1
ATOM 2105 N N . ALA A 1 267 ? 27.854 16.055 -8.635 1.00 75.88 267 ALA A N 1
ATOM 2106 C CA . ALA A 1 267 ? 27.907 16.332 -7.200 1.00 75.88 267 ALA A CA 1
ATOM 2107 C C . ALA A 1 267 ? 27.808 15.065 -6.317 1.00 75.88 267 ALA A C 1
ATOM 2109 O O . ALA A 1 267 ? 27.576 15.169 -5.115 1.00 75.88 267 ALA A O 1
ATOM 2110 N N . LYS A 1 268 ? 27.941 13.860 -6.895 1.00 79.38 268 LYS A N 1
ATOM 2111 C CA . LYS A 1 268 ? 27.828 12.541 -6.232 1.00 79.38 268 LYS A CA 1
ATOM 2112 C C . LYS A 1 268 ? 26.461 12.225 -5.600 1.00 79.38 268 LYS A C 1
ATOM 2114 O O . LYS A 1 268 ? 26.304 11.151 -5.007 1.00 79.38 268 LYS A O 1
ATOM 2119 N N . SER A 1 269 ? 25.462 13.094 -5.761 1.00 84.62 269 SER A N 1
ATOM 2120 C CA . SER A 1 269 ? 24.078 12.837 -5.347 1.00 84.62 269 SER A CA 1
ATOM 2121 C C . SER A 1 269 ? 23.397 11.843 -6.288 1.00 84.62 269 SER A C 1
ATOM 2123 O O . SER A 1 269 ? 23.715 11.801 -7.478 1.00 84.62 269 SER A O 1
ATOM 2125 N N . ARG A 1 270 ? 22.468 11.026 -5.777 1.00 86.81 270 ARG A N 1
ATOM 2126 C CA . ARG A 1 270 ? 21.700 10.091 -6.614 1.00 86.81 270 ARG A CA 1
ATOM 2127 C C . ARG A 1 270 ? 20.855 10.857 -7.629 1.00 86.81 270 ARG A C 1
ATOM 2129 O O . ARG A 1 270 ? 20.234 11.867 -7.305 1.00 86.81 270 ARG A O 1
ATOM 2136 N N . LEU A 1 271 ? 20.833 10.358 -8.859 1.00 89.50 271 LEU A N 1
ATOM 2137 C CA . LEU A 1 271 ? 20.029 10.920 -9.928 1.00 89.50 271 LEU A CA 1
ATOM 2138 C C . LEU A 1 271 ? 18.539 10.675 -9.634 1.00 89.50 271 LEU A C 1
ATOM 2140 O O . LEU A 1 271 ? 18.170 9.538 -9.333 1.00 89.50 271 LEU A O 1
ATOM 2144 N N . PRO A 1 272 ? 17.663 11.686 -9.733 1.00 90.94 272 PRO A N 1
ATOM 2145 C CA . PRO A 1 272 ? 16.238 11.485 -9.505 1.00 90.94 272 PRO A CA 1
ATOM 2146 C C . PRO A 1 272 ? 15.641 10.488 -10.499 1.00 90.94 272 PRO A C 1
ATOM 2148 O O . PRO A 1 272 ? 15.933 10.540 -11.695 1.00 90.94 272 PRO A O 1
ATOM 2151 N N . VAL A 1 273 ? 14.729 9.643 -10.020 1.00 91.75 273 VAL A N 1
ATOM 2152 C CA . VAL A 1 273 ? 14.034 8.628 -10.831 1.00 91.75 273 VAL A CA 1
ATOM 2153 C C . VAL A 1 273 ? 13.353 9.241 -12.057 1.00 91.75 273 VAL A C 1
ATOM 2155 O O . VAL A 1 273 ? 13.463 8.721 -13.168 1.00 91.75 273 VAL A O 1
ATOM 2158 N N . ALA A 1 274 ? 12.754 10.420 -11.871 1.00 90.12 274 ALA A N 1
ATOM 2159 C CA . ALA A 1 274 ? 12.177 11.242 -12.929 1.00 90.12 274 ALA A CA 1
ATOM 2160 C C . ALA A 1 274 ? 13.121 11.458 -14.113 1.00 90.12 274 ALA A C 1
ATOM 2162 O O . ALA A 1 274 ? 12.709 11.375 -15.264 1.00 90.12 274 ALA A O 1
ATOM 2163 N N . GLN A 1 275 ? 14.396 11.734 -13.836 1.00 90.00 275 GLN A N 1
ATOM 2164 C CA . GLN A 1 275 ? 15.358 12.074 -14.872 1.00 90.00 275 GLN A CA 1
ATOM 2165 C C . GLN A 1 275 ? 15.777 10.854 -15.689 1.00 90.00 275 GLN A C 1
ATOM 2167 O O . GLN A 1 275 ? 16.010 11.008 -16.885 1.00 90.00 275 GLN A O 1
ATOM 2172 N N . CYS A 1 276 ? 15.876 9.666 -15.079 1.00 91.81 276 CYS A N 1
ATOM 2173 C CA . CYS A 1 276 ? 16.112 8.418 -15.811 1.00 91.81 276 CYS A CA 1
ATOM 2174 C C . CYS A 1 276 ? 14.920 8.095 -16.717 1.00 91.81 276 CYS A C 1
ATOM 2176 O O . CYS A 1 276 ? 15.095 7.848 -17.906 1.00 91.81 276 CYS A O 1
ATOM 2178 N N . LEU A 1 277 ? 13.708 8.167 -16.162 1.00 92.44 277 LEU A N 1
ATOM 2179 C CA . LEU A 1 277 ? 12.479 7.832 -16.871 1.00 92.44 277 LEU A CA 1
ATOM 2180 C C . LEU A 1 277 ? 12.217 8.779 -18.048 1.00 92.44 277 LEU A C 1
ATOM 2182 O O . LEU A 1 277 ? 12.031 8.322 -19.168 1.00 92.44 277 LEU A O 1
ATOM 2186 N N . ILE A 1 278 ? 12.291 10.096 -17.826 1.00 90.25 278 ILE A N 1
ATOM 2187 C CA . ILE A 1 278 ? 12.110 11.102 -18.887 1.00 90.25 278 ILE A CA 1
ATOM 2188 C C . ILE A 1 278 ? 13.181 10.955 -19.974 1.00 90.25 278 ILE A C 1
ATOM 2190 O O . ILE A 1 278 ? 12.888 11.145 -21.149 1.00 90.25 278 ILE A O 1
ATOM 2194 N N . PHE A 1 279 ? 14.420 10.615 -19.606 1.00 90.50 279 PHE A N 1
ATOM 2195 C CA . PHE A 1 279 ? 15.486 10.409 -20.587 1.00 90.50 279 PHE A CA 1
ATOM 2196 C C . PHE A 1 279 ? 15.203 9.227 -21.514 1.00 90.50 279 PHE A C 1
ATOM 2198 O O . PHE A 1 279 ? 15.472 9.325 -22.705 1.00 90.50 279 PHE A O 1
ATOM 2205 N N . TYR A 1 280 ? 14.633 8.145 -20.985 1.00 92.50 280 TYR A N 1
ATOM 2206 C CA . TYR A 1 280 ? 14.197 7.018 -21.800 1.00 92.50 280 TYR A CA 1
ATOM 2207 C C . TYR A 1 280 ? 12.952 7.347 -22.637 1.00 92.50 280 TYR A C 1
ATOM 2209 O O . TYR A 1 280 ? 12.925 7.046 -23.824 1.00 92.50 280 TYR A O 1
ATOM 2217 N N . LEU A 1 281 ? 11.957 8.025 -22.057 1.00 91.06 281 LEU A N 1
ATOM 2218 C CA . LEU A 1 281 ? 10.729 8.402 -22.766 1.00 91.06 281 LEU A CA 1
ATOM 2219 C C . LEU A 1 281 ? 11.009 9.286 -23.989 1.00 91.06 281 LEU A C 1
ATOM 2221 O O . LEU A 1 281 ? 10.505 9.000 -25.065 1.00 91.06 281 LEU A O 1
ATOM 2225 N N . LYS A 1 282 ? 11.897 10.280 -23.858 1.00 88.88 282 LYS A N 1
ATOM 2226 C CA . LYS A 1 282 ? 12.329 11.125 -24.987 1.00 88.88 282 LYS A CA 1
ATOM 2227 C C . LYS A 1 282 ? 13.026 10.356 -26.107 1.00 88.88 282 LYS A C 1
ATOM 2229 O O . LYS A 1 282 ? 13.076 10.828 -27.232 1.00 88.88 282 LYS A O 1
ATOM 2234 N N . HIS A 1 283 ? 13.625 9.209 -25.792 1.00 87.88 283 HIS A N 1
ATOM 2235 C CA . HIS A 1 283 ? 14.282 8.381 -26.795 1.00 87.88 283 HIS A CA 1
ATOM 2236 C C . HIS A 1 283 ? 13.272 7.577 -27.622 1.00 87.88 283 HIS A C 1
ATOM 2238 O O . HIS A 1 283 ? 13.508 7.358 -28.805 1.00 87.88 283 HIS A O 1
ATOM 2244 N N . ILE A 1 284 ? 12.176 7.121 -27.006 1.00 88.75 284 ILE A N 1
ATOM 2245 C CA . ILE A 1 284 ? 11.154 6.318 -27.693 1.00 88.75 284 ILE A CA 1
ATOM 2246 C C . ILE A 1 284 ? 10.078 7.175 -28.364 1.00 88.75 284 ILE A C 1
ATOM 2248 O O . ILE A 1 284 ? 9.516 6.750 -29.365 1.00 88.75 284 ILE A O 1
ATOM 2252 N N . ASP A 1 285 ? 9.824 8.377 -27.845 1.00 83.81 285 ASP A N 1
ATOM 2253 C CA . ASP A 1 285 ? 8.923 9.356 -28.445 1.00 83.81 285 ASP A CA 1
ATOM 2254 C C . ASP A 1 285 ? 9.375 10.785 -28.087 1.00 83.81 285 ASP A C 1
ATOM 2256 O O . ASP A 1 285 ? 9.162 11.274 -26.974 1.00 83.81 285 ASP A O 1
ATOM 2260 N N . ASP A 1 286 ? 10.017 11.463 -29.041 1.00 70.12 286 ASP A N 1
ATOM 2261 C CA . ASP A 1 286 ? 10.487 12.851 -28.893 1.00 70.12 286 ASP A CA 1
ATOM 2262 C C . ASP A 1 286 ? 9.313 13.861 -28.914 1.00 70.12 286 ASP A C 1
ATOM 2264 O O . ASP A 1 286 ? 9.450 15.001 -28.468 1.00 70.12 286 ASP A O 1
ATOM 2268 N N . GLY A 1 287 ? 8.133 13.432 -29.388 1.00 61.84 287 GLY A N 1
ATOM 2269 C CA . GLY A 1 287 ? 6.892 14.209 -29.420 1.00 61.84 287 GLY A CA 1
ATOM 2270 C C . GLY A 1 287 ? 6.012 14.051 -28.176 1.00 61.84 287 GLY A C 1
ATOM 2271 O O . GLY A 1 287 ? 5.052 14.813 -28.017 1.00 61.84 287 GLY A O 1
ATOM 2272 N N . ALA A 1 288 ? 6.331 13.112 -27.276 1.00 60.66 288 ALA A N 1
ATOM 2273 C CA . ALA A 1 288 ? 5.547 12.845 -26.076 1.00 60.66 288 ALA A CA 1
ATOM 2274 C C . ALA A 1 288 ? 5.467 14.093 -25.183 1.00 60.66 288 ALA A C 1
ATOM 2276 O O . ALA A 1 288 ? 6.417 14.467 -24.488 1.00 60.66 288 ALA A O 1
ATOM 2277 N N . SER A 1 289 ? 4.291 14.720 -25.134 1.00 57.50 289 SER A N 1
ATOM 2278 C CA . SER A 1 289 ? 4.004 15.899 -24.309 1.00 57.50 289 SER A CA 1
ATOM 2279 C C . SER A 1 289 ? 3.815 15.541 -22.831 1.00 57.50 289 SER A C 1
ATOM 2281 O O . SER A 1 289 ? 2.848 15.973 -22.201 1.00 57.50 289 SER A O 1
ATOM 2283 N N . LEU A 1 290 ? 4.675 14.695 -22.270 1.00 66.94 290 LEU A N 1
ATOM 2284 C CA . LEU A 1 290 ? 4.481 14.175 -20.925 1.00 66.94 290 LEU A CA 1
ATOM 2285 C C . LEU A 1 290 ? 4.829 15.261 -19.903 1.00 66.94 290 LEU A C 1
ATOM 2287 O O . LEU A 1 290 ? 5.998 15.599 -19.703 1.00 66.94 290 LEU A O 1
ATOM 2291 N N . LYS A 1 291 ? 3.807 15.846 -19.267 1.00 67.38 291 LYS A N 1
ATOM 2292 C CA . LYS A 1 291 ? 3.975 17.027 -18.405 1.00 67.38 291 LYS A CA 1
ATOM 2293 C C . LYS A 1 291 ? 4.511 16.638 -17.032 1.00 67.38 291 LYS A C 1
ATOM 2295 O O . LYS A 1 291 ? 5.196 17.432 -16.389 1.00 67.38 291 LYS A O 1
ATOM 2300 N N . SER A 1 292 ? 4.198 15.425 -16.559 1.00 82.38 292 SER A N 1
ATOM 2301 C CA . SER A 1 292 ? 4.655 14.939 -15.253 1.00 82.38 292 SER A CA 1
ATOM 2302 C C . SER A 1 292 ? 4.654 13.412 -15.116 1.00 82.38 292 SER A C 1
ATOM 2304 O O . SER A 1 292 ? 3.856 12.717 -15.733 1.00 82.38 292 SER A O 1
ATOM 2306 N N . ILE A 1 293 ? 5.471 12.876 -14.200 1.00 86.94 293 ILE A N 1
ATOM 2307 C CA . ILE A 1 293 ? 5.418 11.449 -13.812 1.00 86.94 293 ILE A CA 1
ATOM 2308 C C . ILE A 1 293 ? 4.030 11.056 -13.294 1.00 86.94 293 ILE A C 1
ATOM 2310 O O . ILE A 1 293 ? 3.606 9.921 -13.470 1.00 86.94 293 ILE A O 1
ATOM 2314 N N . SER A 1 294 ? 3.320 11.979 -12.640 1.00 88.00 294 SER A N 1
ATOM 2315 C CA . SER A 1 294 ? 1.990 11.694 -12.098 1.00 88.00 294 SER A CA 1
ATOM 2316 C C . SER A 1 294 ? 0.983 11.393 -13.207 1.00 88.00 294 SER A C 1
ATOM 2318 O O . SER A 1 294 ? 0.121 10.541 -13.028 1.00 88.00 294 SER A O 1
ATOM 2320 N N . GLU A 1 295 ? 1.126 12.059 -14.353 1.00 88.38 295 GLU A N 1
ATOM 2321 C CA . GLU A 1 295 ? 0.333 11.804 -15.555 1.00 88.38 295 GLU A CA 1
ATOM 2322 C C . GLU A 1 295 ? 0.643 10.414 -16.123 1.00 88.38 295 GLU A C 1
ATOM 2324 O O . GLU A 1 295 ? -0.280 9.635 -16.344 1.00 88.38 295 GLU A O 1
ATOM 2329 N N . LEU A 1 296 ? 1.928 10.042 -16.230 1.00 90.88 296 LEU A N 1
ATOM 2330 C CA . LEU A 1 296 ? 2.333 8.689 -16.641 1.00 90.88 296 LEU A CA 1
ATOM 2331 C C . LEU A 1 296 ? 1.756 7.608 -15.720 1.00 90.88 296 LEU A C 1
ATOM 2333 O O . LEU A 1 296 ? 1.196 6.629 -16.199 1.00 90.88 296 LEU A O 1
ATOM 2337 N N . LEU A 1 297 ? 1.880 7.782 -14.402 1.00 92.00 297 LEU A N 1
ATOM 2338 C CA . LEU A 1 297 ? 1.358 6.824 -13.426 1.00 92.00 297 LEU A CA 1
ATOM 2339 C C . LEU A 1 297 ? -0.172 6.742 -13.473 1.00 92.00 297 LEU A C 1
ATOM 2341 O O . LEU A 1 297 ? -0.719 5.660 -13.298 1.00 92.00 297 LEU A O 1
ATOM 2345 N N . SER A 1 298 ? -0.862 7.855 -13.741 1.00 90.06 298 SER A N 1
ATOM 2346 C CA . SER A 1 298 ? -2.319 7.878 -13.916 1.00 90.06 298 SER A CA 1
ATOM 2347 C C . SER A 1 298 ? -2.758 7.123 -15.173 1.00 90.06 298 SER A C 1
ATOM 2349 O O . SER A 1 298 ? -3.726 6.361 -15.127 1.00 90.06 298 SER A O 1
ATOM 2351 N N . MET A 1 299 ? -2.040 7.298 -16.286 1.00 91.31 299 MET A N 1
ATOM 2352 C CA . MET A 1 299 ? -2.279 6.544 -17.520 1.00 91.31 299 MET A CA 1
ATOM 2353 C C . MET A 1 299 ? -2.022 5.048 -17.305 1.00 91.31 299 MET A C 1
ATOM 2355 O O . MET A 1 299 ? -2.906 4.234 -17.558 1.00 91.31 299 MET A O 1
ATOM 2359 N N . ALA A 1 300 ? -0.872 4.694 -16.722 1.00 92.62 300 ALA A N 1
ATOM 2360 C CA . ALA A 1 300 ? -0.515 3.315 -16.395 1.00 92.62 300 ALA A CA 1
ATOM 2361 C C . ALA A 1 300 ? -1.513 2.660 -15.426 1.00 92.62 300 ALA A C 1
ATOM 2363 O O . ALA A 1 300 ? -1.853 1.489 -15.574 1.00 92.62 300 ALA A O 1
ATOM 2364 N N . TYR A 1 301 ? -2.015 3.412 -14.441 1.00 91.88 301 TYR A N 1
ATOM 2365 C CA . TYR A 1 301 ? -3.047 2.941 -13.518 1.00 91.88 301 TYR A CA 1
ATOM 2366 C C . TYR A 1 301 ? -4.363 2.639 -14.232 1.00 91.88 301 TYR A C 1
ATOM 2368 O O . TYR A 1 301 ? -4.992 1.615 -13.952 1.00 91.88 301 TYR A O 1
ATOM 2376 N N . THR A 1 302 ? -4.754 3.515 -15.159 1.00 91.50 302 THR A N 1
ATOM 2377 C CA . THR A 1 302 ? -5.954 3.335 -15.977 1.00 91.50 302 THR A CA 1
ATOM 2378 C C . THR A 1 302 ? -5.796 2.105 -16.869 1.00 91.50 302 THR A C 1
ATOM 2380 O O . THR A 1 302 ? -6.659 1.235 -16.831 1.00 91.50 302 THR A O 1
ATOM 2383 N N . ALA A 1 303 ? -4.671 1.958 -17.575 1.00 92.38 303 ALA A N 1
ATOM 2384 C CA . ALA A 1 303 ? -4.386 0.789 -18.411 1.00 92.38 303 ALA A CA 1
ATOM 2385 C C . ALA A 1 303 ? -4.397 -0.514 -17.589 1.00 92.38 303 ALA A C 1
ATOM 2387 O O . ALA A 1 303 ? -5.147 -1.444 -17.871 1.00 92.38 303 ALA A O 1
ATOM 2388 N N . SER A 1 304 ? -3.668 -0.531 -16.470 1.00 91.69 304 SER A N 1
ATOM 2389 C CA . SER A 1 304 ? -3.592 -1.675 -15.555 1.00 91.69 304 SER A CA 1
ATOM 2390 C C . SER A 1 304 ? -4.950 -2.062 -14.946 1.00 91.69 304 SER A C 1
ATOM 2392 O O . SER A 1 304 ? -5.124 -3.208 -14.533 1.00 91.69 304 SER A O 1
ATOM 2394 N N . SER A 1 305 ? -5.927 -1.147 -14.899 1.00 90.25 305 SER A N 1
ATOM 2395 C CA . SER A 1 305 ? -7.285 -1.449 -14.422 1.00 90.25 305 SER A CA 1
ATOM 2396 C C . SER A 1 305 ? -8.093 -2.336 -15.376 1.00 90.25 305 SER A C 1
ATOM 2398 O O . SER A 1 305 ? -9.021 -3.003 -14.923 1.00 90.25 305 SER A O 1
ATOM 2400 N N . PHE A 1 306 ? -7.724 -2.370 -16.661 1.00 89.25 306 PHE A N 1
ATOM 2401 C CA . PHE A 1 306 ? -8.317 -3.264 -17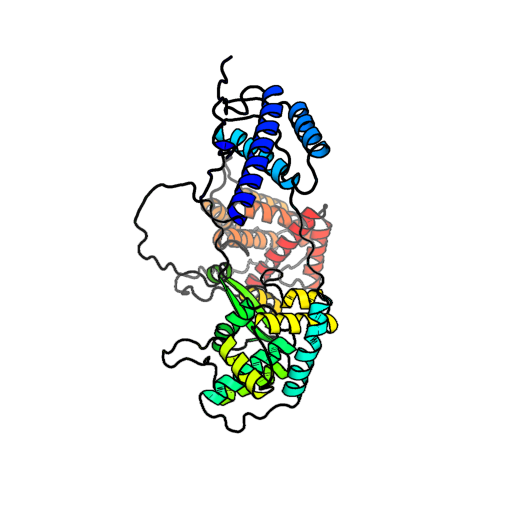.656 1.00 89.25 306 PHE A CA 1
ATOM 2402 C C . PHE A 1 306 ? -7.664 -4.649 -17.641 1.00 89.25 306 PHE A C 1
ATOM 2404 O O . PHE A 1 306 ? -8.353 -5.650 -17.822 1.00 89.25 306 PHE A O 1
ATOM 2411 N N . ASP A 1 307 ? -6.360 -4.713 -17.358 1.00 87.19 307 ASP A N 1
ATOM 2412 C CA . ASP A 1 307 ? -5.597 -5.965 -17.412 1.00 87.19 307 ASP A CA 1
ATOM 2413 C C . ASP A 1 307 ? -5.634 -6.765 -16.105 1.00 87.19 307 ASP A C 1
ATOM 2415 O O . ASP A 1 307 ? -5.505 -7.991 -16.110 1.00 87.19 307 ASP A O 1
ATOM 2419 N N . LYS A 1 308 ? -5.743 -6.082 -14.957 1.00 86.19 308 LYS A N 1
ATOM 2420 C CA . LYS A 1 308 ? -5.567 -6.699 -13.636 1.00 86.19 308 LYS A CA 1
ATOM 2421 C C . LYS A 1 308 ? -6.836 -6.647 -12.792 1.00 86.19 308 LYS A C 1
ATOM 2423 O O . LYS A 1 308 ? -7.564 -5.656 -12.821 1.00 86.19 308 LYS A O 1
ATOM 2428 N N . PRO A 1 309 ? -7.047 -7.647 -11.913 1.00 88.25 309 PRO A N 1
ATOM 2429 C CA . PRO A 1 309 ? -8.072 -7.573 -10.883 1.00 88.25 309 PRO A CA 1
ATOM 2430 C C . PRO A 1 309 ? -7.970 -6.272 -10.064 1.00 88.25 309 PRO A C 1
ATOM 2432 O O . PRO A 1 309 ? -6.857 -5.898 -9.667 1.00 88.25 309 PRO A O 1
ATOM 2435 N N . PRO A 1 310 ? -9.102 -5.624 -9.715 1.00 83.69 310 PRO A N 1
ATOM 2436 C CA . PRO A 1 310 ? -9.112 -4.349 -8.992 1.00 83.69 310 PRO A CA 1
ATOM 2437 C C . PRO A 1 310 ? -8.275 -4.356 -7.711 1.00 83.69 310 PRO A C 1
ATOM 2439 O O . PRO A 1 310 ? -7.612 -3.371 -7.401 1.00 83.69 310 PRO A O 1
ATOM 2442 N N . LEU A 1 311 ? -8.243 -5.488 -6.999 1.00 84.12 311 LEU A N 1
ATOM 2443 C CA . LEU A 1 311 ? -7.439 -5.660 -5.789 1.00 84.12 311 LEU A CA 1
ATOM 2444 C C . LEU A 1 311 ? -5.936 -5.474 -6.047 1.00 84.12 311 LEU A C 1
ATOM 2446 O O . LEU A 1 311 ? -5.266 -4.801 -5.268 1.00 84.12 311 LEU A O 1
ATOM 2450 N N . LEU A 1 312 ? -5.404 -6.050 -7.130 1.00 84.75 312 LEU A N 1
ATOM 2451 C CA . LEU A 1 312 ? -3.982 -5.949 -7.470 1.00 84.75 312 LEU A CA 1
ATOM 2452 C C . LEU A 1 312 ? -3.633 -4.551 -7.981 1.00 84.75 312 LEU A C 1
ATOM 2454 O O . LEU A 1 312 ? -2.585 -4.013 -7.628 1.00 84.75 312 LEU A O 1
ATOM 2458 N N . ASN A 1 313 ? -4.532 -3.936 -8.752 1.00 85.31 313 ASN A N 1
ATOM 2459 C CA . ASN A 1 313 ? -4.332 -2.571 -9.226 1.00 85.31 313 ASN A CA 1
ATOM 2460 C C . ASN A 1 313 ? -4.342 -1.565 -8.061 1.00 85.31 313 ASN A C 1
ATOM 2462 O O . ASN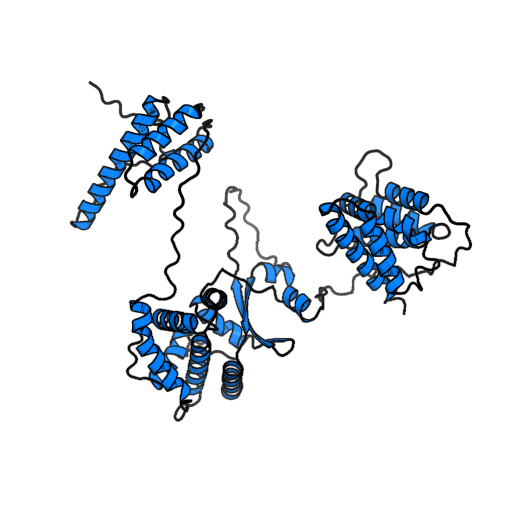 A 1 313 ? -3.471 -0.703 -7.956 1.00 85.31 313 ASN A O 1
ATOM 2466 N N . HIS A 1 314 ? -5.279 -1.737 -7.125 1.00 82.44 314 HIS A N 1
ATOM 2467 C CA . HIS A 1 314 ? -5.361 -0.956 -5.895 1.00 82.44 314 HIS A CA 1
ATOM 2468 C C . HIS A 1 314 ? -4.152 -1.194 -4.976 1.00 82.44 314 HIS A C 1
ATOM 2470 O O . HIS A 1 314 ? -3.612 -0.253 -4.392 1.00 82.44 314 HIS A O 1
ATOM 2476 N N . TYR A 1 315 ? -3.674 -2.439 -4.886 1.00 83.50 315 TYR A N 1
ATOM 2477 C CA . TYR A 1 315 ? -2.436 -2.764 -4.185 1.00 83.50 315 TYR A CA 1
ATOM 2478 C C . TYR A 1 315 ? -1.252 -1.986 -4.771 1.00 83.50 315 TYR A C 1
ATOM 2480 O O . TYR A 1 315 ? -0.531 -1.319 -4.028 1.00 83.50 315 TYR A O 1
ATOM 2488 N N . ALA A 1 316 ? -1.054 -2.032 -6.092 1.00 83.50 316 ALA A N 1
ATOM 2489 C CA . ALA A 1 316 ? 0.045 -1.375 -6.802 1.00 83.50 316 ALA A CA 1
ATOM 2490 C C . ALA A 1 316 ? 0.018 0.165 -6.708 1.00 83.50 316 ALA A C 1
ATOM 2492 O O . ALA A 1 316 ? 1.082 0.795 -6.686 1.00 83.50 316 ALA A O 1
ATOM 2493 N N . SER A 1 317 ? -1.174 0.765 -6.619 1.00 82.44 317 SER A N 1
ATOM 2494 C CA . SER A 1 317 ? -1.373 2.220 -6.640 1.00 82.44 317 SER A CA 1
ATOM 2495 C C . SER A 1 317 ? -1.407 2.894 -5.270 1.00 82.44 317 SER A C 1
ATOM 2497 O O . SER A 1 317 ? -1.254 4.113 -5.199 1.00 82.44 317 SER A O 1
ATOM 2499 N N . ARG A 1 318 ? -1.573 2.148 -4.169 1.00 77.88 318 ARG A N 1
ATOM 2500 C CA . ARG A 1 318 ? -1.671 2.733 -2.821 1.00 77.88 318 ARG A CA 1
ATOM 2501 C C . ARG A 1 318 ? -0.461 2.454 -1.944 1.00 77.88 318 ARG A C 1
ATOM 2503 O O . ARG A 1 318 ? 0.007 1.322 -1.855 1.00 77.88 318 ARG A O 1
ATOM 2510 N N . ALA A 1 319 ? -0.016 3.490 -1.230 1.00 63.84 319 ALA A N 1
ATOM 2511 C CA . ALA A 1 319 ? 1.095 3.404 -0.281 1.00 63.84 319 ALA A CA 1
ATOM 2512 C C . ALA A 1 319 ? 0.776 2.535 0.950 1.00 63.84 319 ALA A C 1
ATOM 2514 O O . ALA A 1 319 ? 1.596 1.724 1.364 1.00 63.84 319 ALA A O 1
ATOM 2515 N N . ASN A 1 320 ? -0.442 2.643 1.497 1.00 65.06 320 ASN A N 1
ATOM 2516 C CA . ASN A 1 320 ? -0.720 2.187 2.868 1.00 65.06 320 ASN A CA 1
ATOM 2517 C C . ASN A 1 320 ? -1.603 0.932 2.977 1.00 65.06 320 ASN A C 1
ATOM 2519 O O . ASN A 1 320 ? -1.947 0.530 4.082 1.00 65.06 320 ASN A O 1
ATOM 2523 N N . VAL A 1 321 ? -2.029 0.332 1.862 1.00 62.38 321 VAL A N 1
ATOM 2524 C CA . VAL A 1 321 ? -3.137 -0.646 1.889 1.00 62.38 321 VAL A CA 1
ATOM 2525 C C . VAL A 1 321 ? -2.696 -2.069 2.222 1.00 62.38 321 VAL A C 1
ATOM 2527 O O . VAL A 1 321 ? -3.493 -2.843 2.742 1.00 62.38 321 VAL A O 1
ATOM 2530 N N . ALA A 1 322 ? -1.439 -2.430 1.975 1.00 63.53 322 ALA A N 1
ATOM 2531 C CA . ALA A 1 322 ? -0.932 -3.743 2.354 1.00 63.53 322 ALA A CA 1
ATOM 2532 C C . ALA A 1 322 ? 0.595 -3.732 2.407 1.00 63.53 322 ALA A C 1
ATOM 2534 O O . ALA A 1 322 ? 1.294 -3.797 1.392 1.00 63.53 322 ALA A O 1
ATOM 2535 N N . GLN A 1 323 ? 1.107 -3.645 3.629 1.00 77.25 323 GLN A N 1
ATOM 2536 C CA . GLN A 1 323 ? 2.526 -3.794 3.902 1.00 77.25 323 GLN A CA 1
ATOM 2537 C C . GLN A 1 323 ? 2.914 -5.265 3.758 1.00 77.25 323 GLN A C 1
ATOM 2539 O O . GLN A 1 323 ? 2.170 -6.176 4.124 1.00 77.25 323 GLN A O 1
ATOM 2544 N N . SER A 1 324 ? 4.093 -5.507 3.202 1.00 83.56 324 SER A N 1
ATOM 2545 C CA . SER A 1 324 ? 4.673 -6.841 3.188 1.00 83.56 324 SER A CA 1
ATOM 2546 C C . SER A 1 324 ? 5.096 -7.247 4.595 1.00 83.56 324 SER A C 1
ATOM 2548 O O . SER A 1 324 ? 5.510 -6.418 5.403 1.00 83.56 324 SER A O 1
ATOM 2550 N N . LEU A 1 325 ? 5.056 -8.553 4.871 1.00 84.62 325 LEU A N 1
ATOM 2551 C CA . LEU A 1 325 ? 5.613 -9.101 6.106 1.00 84.62 325 LEU A CA 1
ATOM 2552 C C . LEU A 1 325 ? 7.071 -8.656 6.274 1.00 84.62 325 LEU A C 1
ATOM 2554 O O . LEU A 1 325 ? 7.821 -8.626 5.294 1.00 84.62 325 LEU A O 1
ATOM 2558 N N . ARG A 1 326 ? 7.493 -8.384 7.510 1.00 85.00 326 ARG A N 1
ATOM 2559 C CA . ARG A 1 326 ? 8.898 -8.076 7.828 1.00 85.00 326 ARG A CA 1
ATOM 2560 C C . ARG A 1 326 ? 9.841 -9.151 7.274 1.00 85.00 326 ARG A C 1
ATOM 2562 O O . ARG A 1 326 ? 9.410 -10.306 7.202 1.00 85.00 326 ARG A O 1
ATOM 2569 N N . PRO A 1 327 ? 11.087 -8.826 6.890 1.00 81.00 327 PRO A N 1
ATOM 2570 C CA . PRO A 1 327 ? 12.042 -9.801 6.361 1.00 81.00 327 PRO A CA 1
ATOM 2571 C C . PRO A 1 327 ? 12.148 -11.064 7.224 1.00 81.00 327 PRO A C 1
ATOM 2573 O O . PRO A 1 327 ? 11.919 -12.156 6.704 1.00 81.00 327 PRO A O 1
ATOM 2576 N N . SER A 1 328 ? 12.304 -10.917 8.543 1.00 79.88 328 SER A N 1
ATOM 2577 C CA . SER A 1 328 ? 12.289 -12.036 9.502 1.00 79.88 328 SER A CA 1
ATOM 2578 C C . SER A 1 328 ? 11.033 -12.912 9.456 1.00 79.88 328 SER A C 1
ATOM 2580 O O . SER A 1 328 ? 11.071 -14.130 9.633 1.00 79.88 328 SER A O 1
ATOM 2582 N N . SER A 1 329 ? 9.868 -12.299 9.261 1.00 83.31 329 SER A N 1
ATOM 2583 C CA . SER A 1 329 ? 8.574 -12.987 9.254 1.00 83.31 329 SER A CA 1
ATOM 2584 C C . SER A 1 329 ? 8.309 -13.647 7.905 1.00 83.31 329 SER A C 1
ATOM 2586 O O . SER A 1 329 ? 7.738 -14.730 7.845 1.00 83.31 329 SER A O 1
ATOM 2588 N N . TRP A 1 330 ? 8.781 -13.025 6.828 1.00 83.06 330 TRP A N 1
ATOM 2589 C CA . TRP A 1 330 ? 8.739 -13.573 5.482 1.00 83.06 330 TRP A CA 1
ATOM 2590 C C . TRP A 1 330 ? 9.662 -14.774 5.317 1.00 83.06 330 TRP A C 1
ATOM 2592 O O . TRP A 1 330 ? 9.229 -15.782 4.770 1.00 83.06 330 TRP A O 1
ATOM 2602 N N . GLN A 1 331 ? 10.894 -14.709 5.824 1.00 78.00 331 GLN A N 1
ATOM 2603 C CA . GLN A 1 331 ? 11.814 -15.851 5.841 1.00 78.00 331 GLN A CA 1
ATOM 2604 C C . GLN A 1 331 ? 11.239 -17.009 6.660 1.00 78.00 331 GLN A C 1
ATOM 2606 O O . GLN A 1 331 ? 11.203 -18.138 6.180 1.00 78.00 331 GLN A O 1
ATOM 2611 N N . ARG A 1 332 ? 10.654 -16.727 7.832 1.00 79.62 332 ARG A N 1
ATOM 2612 C CA . ARG A 1 332 ? 9.908 -17.736 8.602 1.00 79.62 332 ARG A CA 1
ATOM 2613 C C . ARG A 1 332 ? 8.777 -18.372 7.803 1.00 79.62 332 ARG A C 1
ATOM 2615 O O . ARG A 1 332 ? 8.636 -19.588 7.825 1.00 79.62 332 ARG A O 1
ATOM 2622 N N . LEU A 1 333 ? 7.984 -17.574 7.093 1.00 81.94 333 LEU A N 1
ATOM 2623 C CA . LEU A 1 333 ? 6.873 -18.090 6.294 1.00 81.94 333 LEU A CA 1
ATOM 2624 C C . LEU A 1 333 ? 7.360 -18.941 5.111 1.00 81.94 333 LEU A C 1
ATOM 2626 O O . LEU A 1 333 ? 6.819 -20.011 4.854 1.00 81.94 333 LEU A O 1
ATOM 2630 N N . THR A 1 334 ? 8.367 -18.457 4.387 1.00 78.50 334 THR A N 1
ATOM 2631 C CA . THR A 1 334 ? 8.799 -19.034 3.103 1.00 78.50 334 THR A CA 1
ATOM 2632 C C . THR A 1 334 ? 9.799 -20.169 3.248 1.00 78.50 334 THR A C 1
ATOM 2634 O O . THR A 1 334 ? 9.756 -21.114 2.464 1.00 78.50 334 THR A O 1
ATOM 2637 N N . GLN A 1 335 ? 10.686 -20.088 4.238 1.00 74.44 335 GLN A N 1
ATOM 2638 C CA . GLN A 1 335 ? 11.763 -21.049 4.464 1.00 74.44 335 GLN A CA 1
ATOM 2639 C C . GLN A 1 335 ? 11.498 -21.930 5.688 1.00 74.44 335 GLN A C 1
ATOM 2641 O O . GLN A 1 335 ? 12.251 -22.868 5.916 1.00 74.44 335 GLN A O 1
ATOM 2646 N N . ARG A 1 336 ? 10.470 -21.640 6.504 1.00 68.56 336 ARG A N 1
ATOM 2647 C CA . ARG A 1 336 ? 10.233 -22.281 7.817 1.00 68.56 336 ARG A CA 1
ATOM 2648 C C . ARG A 1 336 ? 11.412 -22.153 8.796 1.00 68.56 336 ARG A C 1
ATOM 2650 O O . ARG A 1 336 ? 11.434 -22.827 9.818 1.00 68.56 336 ARG A O 1
ATOM 2657 N N . HIS A 1 337 ? 12.359 -21.258 8.515 1.00 59.75 337 HIS A N 1
ATOM 2658 C CA . HIS A 1 337 ? 13.512 -20.984 9.367 1.00 59.75 337 HIS A CA 1
ATOM 2659 C C . HIS A 1 337 ? 13.170 -19.867 10.351 1.00 59.75 337 HIS A C 1
ATOM 2661 O O . HIS A 1 337 ? 12.786 -18.769 9.948 1.00 59.75 337 HIS A O 1
ATOM 2667 N N . VAL A 1 338 ? 13.304 -20.135 11.649 1.00 57.84 338 VAL A N 1
ATOM 2668 C CA . VAL A 1 338 ? 13.227 -19.104 12.688 1.00 57.84 338 VAL A CA 1
ATOM 2669 C C . VAL A 1 338 ? 14.593 -18.437 12.778 1.00 57.84 338 VAL A C 1
ATOM 2671 O O . VAL A 1 338 ? 15.582 -19.127 12.995 1.00 57.84 338 VAL A O 1
ATOM 2674 N N . LEU A 1 339 ? 14.651 -17.112 12.614 1.00 52.69 339 LEU A N 1
ATOM 2675 C CA . LEU A 1 339 ? 15.860 -16.356 12.940 1.00 52.69 339 LEU A CA 1
ATOM 2676 C C . LEU A 1 339 ? 16.141 -16.534 14.437 1.00 52.69 339 LEU A C 1
ATOM 2678 O O . LEU A 1 339 ? 15.437 -15.971 15.277 1.00 52.69 339 LEU A O 1
ATOM 2682 N N . THR A 1 340 ? 17.127 -17.357 14.772 1.00 44.56 340 THR A N 1
ATOM 2683 C CA . THR A 1 340 ? 17.812 -17.298 16.060 1.00 44.56 340 THR A CA 1
ATOM 2684 C C . THR A 1 340 ? 18.628 -16.010 16.070 1.00 44.56 340 THR A C 1
ATOM 2686 O O . THR A 1 340 ? 19.290 -15.707 15.082 1.00 44.56 340 THR A O 1
ATOM 2689 N N . ASP A 1 341 ? 18.560 -15.232 17.155 1.00 41.22 341 ASP A N 1
ATOM 2690 C CA . ASP A 1 341 ? 19.419 -14.061 17.375 1.00 41.22 341 ASP A CA 1
ATOM 2691 C C . ASP A 1 341 ? 20.889 -14.514 17.374 1.00 41.22 341 ASP A C 1
ATOM 2693 O O . ASP A 1 341 ? 21.483 -14.830 18.405 1.00 41.22 341 ASP A O 1
ATOM 2697 N N . THR A 1 342 ? 21.497 -14.594 16.197 1.00 44.31 342 THR A N 1
ATOM 2698 C CA . THR A 1 342 ? 22.939 -14.709 16.050 1.00 44.31 342 THR A CA 1
ATOM 2699 C C . THR A 1 342 ? 23.493 -13.309 16.226 1.00 44.31 342 THR A C 1
ATOM 2701 O O . THR A 1 342 ? 23.546 -12.560 15.256 1.00 44.31 342 THR A O 1
ATOM 2704 N N . LEU A 1 343 ? 23.773 -12.943 17.478 1.00 39.38 343 LEU A N 1
ATOM 2705 C CA . LEU A 1 343 ? 24.793 -11.988 17.943 1.00 39.38 343 LEU A CA 1
ATOM 2706 C C . LEU A 1 343 ? 24.584 -11.739 19.449 1.00 39.38 343 LEU A C 1
ATOM 2708 O O . LEU A 1 343 ? 24.313 -10.635 19.915 1.00 39.38 343 LEU A O 1
ATOM 2712 N N . ARG A 1 344 ? 24.718 -12.800 20.241 1.00 33.69 344 ARG A N 1
ATOM 2713 C CA . ARG A 1 344 ? 25.281 -12.676 21.582 1.00 33.69 344 ARG A CA 1
ATOM 2714 C C . ARG A 1 344 ? 26.413 -13.670 21.649 1.00 33.69 344 ARG A C 1
ATOM 2716 O O . ARG A 1 344 ? 26.174 -14.861 21.472 1.00 33.69 344 ARG A O 1
ATOM 2723 N N . ASP A 1 345 ? 27.614 -13.146 21.851 1.00 30.50 345 ASP A N 1
ATOM 2724 C CA . ASP A 1 345 ? 28.788 -13.924 22.204 1.00 30.50 345 ASP A CA 1
ATOM 2725 C C . ASP A 1 345 ? 28.391 -15.029 23.182 1.00 30.50 345 ASP A C 1
ATOM 2727 O O . ASP A 1 345 ? 27.933 -14.783 24.301 1.00 30.50 345 ASP A O 1
ATOM 2731 N N . SER A 1 346 ? 28.561 -16.265 22.732 1.00 32.38 346 SER A N 1
ATOM 2732 C CA . SER A 1 346 ? 28.482 -17.490 23.515 1.00 32.38 346 SER A CA 1
ATOM 2733 C C . SER A 1 346 ? 29.701 -17.610 24.442 1.00 32.38 346 SER A C 1
ATOM 2735 O O . SER A 1 346 ? 30.382 -18.630 24.475 1.00 32.38 346 SER A O 1
ATOM 2737 N N . SER A 1 347 ? 30.004 -16.539 25.180 1.00 34.16 347 SER A N 1
ATOM 2738 C CA . SER A 1 347 ? 31.041 -16.474 26.218 1.00 34.16 347 SER A CA 1
ATOM 2739 C C . SER A 1 347 ? 30.457 -16.243 27.617 1.00 34.16 347 SER A C 1
ATOM 2741 O O . SER A 1 347 ? 31.184 -15.966 28.567 1.00 34.16 347 SER A O 1
ATOM 2743 N N . GLY A 1 348 ? 29.142 -16.397 27.778 1.00 31.64 348 GLY A N 1
ATOM 2744 C CA . GLY A 1 348 ? 28.493 -16.462 29.082 1.00 31.64 348 GLY A CA 1
ATOM 2745 C C . GLY A 1 348 ? 27.966 -17.865 29.325 1.00 31.64 348 GLY A C 1
ATOM 2746 O O . GLY A 1 348 ? 26.867 -18.145 28.866 1.00 31.64 348 GLY A O 1
ATOM 2747 N N . ASN A 1 349 ? 28.759 -18.702 30.010 1.00 34.84 349 ASN A N 1
ATOM 2748 C CA . ASN A 1 349 ? 28.413 -20.020 30.563 1.00 34.84 349 ASN A CA 1
ATOM 2749 C C . ASN A 1 349 ? 27.045 -20.546 30.115 1.00 34.84 349 ASN A C 1
ATOM 2751 O O . ASN A 1 349 ? 26.028 -20.288 30.771 1.00 34.84 349 ASN A O 1
ATOM 2755 N N . ASP A 1 350 ? 27.036 -21.315 29.026 1.00 30.88 350 ASP A N 1
ATOM 2756 C CA . ASP A 1 350 ? 25.944 -22.240 28.775 1.00 30.88 350 ASP A CA 1
ATOM 2757 C C . ASP A 1 350 ? 25.795 -23.102 30.030 1.00 30.88 350 ASP A C 1
ATOM 2759 O O . ASP A 1 350 ? 26.614 -23.975 30.317 1.00 30.88 350 ASP A O 1
ATOM 2763 N N . VAL A 1 351 ? 24.752 -22.838 30.818 1.00 34.09 351 VAL A N 1
ATOM 2764 C CA . VAL A 1 351 ? 24.284 -23.789 31.820 1.00 34.09 351 VAL A CA 1
ATOM 2765 C C . VAL A 1 351 ? 23.657 -24.927 31.023 1.00 34.09 351 VAL A C 1
ATOM 2767 O O . VAL A 1 351 ? 22.449 -24.959 30.778 1.00 34.09 351 VAL A O 1
ATOM 2770 N N . TYR A 1 352 ? 24.516 -25.821 30.538 1.00 33.28 352 TYR A N 1
ATOM 2771 C CA . TYR A 1 352 ? 24.137 -27.143 30.084 1.00 33.28 352 TYR A CA 1
ATOM 2772 C C . TYR A 1 352 ? 23.495 -27.839 31.281 1.00 33.28 352 TYR A C 1
ATOM 2774 O O . TYR A 1 352 ? 24.160 -28.192 32.253 1.00 33.28 352 TYR A O 1
ATOM 2782 N N . LEU A 1 353 ? 22.174 -28.001 31.236 1.00 33.75 353 LEU A N 1
ATOM 2783 C CA . LEU A 1 353 ? 21.508 -28.971 32.090 1.00 33.75 353 LEU A CA 1
ATOM 2784 C C . LEU A 1 353 ? 21.841 -30.338 31.503 1.00 33.75 353 LEU A C 1
ATOM 2786 O O . LEU A 1 353 ? 21.177 -30.801 30.579 1.00 33.75 353 LEU A O 1
ATOM 2790 N N . GLU A 1 354 ? 22.917 -30.931 32.010 1.00 30.11 354 GLU A N 1
ATOM 2791 C CA . GLU A 1 354 ? 23.332 -32.292 31.701 1.00 30.11 354 GLU A CA 1
ATOM 2792 C C . GLU A 1 354 ? 22.121 -33.224 31.875 1.00 30.11 354 GLU A C 1
ATOM 2794 O O . GLU A 1 354 ? 21.527 -33.334 32.955 1.00 30.11 354 GLU A O 1
ATOM 2799 N N . PHE A 1 355 ? 21.681 -33.841 30.778 1.00 34.81 355 PHE A N 1
ATOM 2800 C CA . PHE A 1 355 ? 20.596 -34.807 30.817 1.00 34.81 355 PHE A CA 1
ATOM 2801 C C . PHE A 1 355 ? 21.129 -36.083 31.466 1.00 34.81 355 PHE A C 1
ATOM 2803 O O . PHE A 1 355 ? 21.702 -36.939 30.803 1.00 34.81 355 PHE A O 1
ATOM 2810 N N . GLN A 1 356 ? 20.926 -36.227 32.773 1.00 36.50 356 GLN A N 1
ATOM 2811 C CA . GLN A 1 356 ? 20.993 -37.545 33.387 1.00 36.50 356 GLN A CA 1
ATOM 2812 C C . GLN A 1 356 ? 19.685 -38.275 33.094 1.00 36.50 356 GLN A C 1
ATOM 2814 O O . GLN A 1 356 ? 18.598 -37.850 33.505 1.00 36.50 356 GLN A O 1
ATOM 2819 N N . THR A 1 357 ? 19.817 -39.356 32.333 1.00 34.88 357 THR A N 1
ATOM 2820 C CA . THR A 1 357 ? 18.776 -40.327 32.017 1.00 34.88 357 THR A CA 1
ATOM 2821 C C . THR A 1 357 ? 18.094 -40.754 33.317 1.00 34.88 357 THR A C 1
ATOM 2823 O O . THR A 1 357 ? 18.766 -41.295 34.200 1.00 34.88 357 THR A O 1
ATOM 2826 N N . PRO A 1 358 ? 16.781 -40.522 33.498 1.00 37.12 358 PRO A N 1
ATOM 2827 C CA . PRO A 1 358 ? 16.070 -41.135 34.605 1.00 37.12 358 PRO A CA 1
ATOM 2828 C C . PRO A 1 358 ? 16.170 -42.647 34.416 1.00 37.12 358 PRO A C 1
ATOM 2830 O O . PRO A 1 358 ? 15.765 -43.162 33.373 1.00 37.12 358 PRO A O 1
ATOM 2833 N N . ALA A 1 359 ? 16.735 -43.348 35.398 1.00 35.78 359 ALA A N 1
ATOM 2834 C CA . ALA A 1 359 ? 16.711 -44.802 35.401 1.00 35.78 359 ALA A CA 1
ATOM 2835 C C . ALA A 1 359 ? 15.253 -45.277 35.239 1.00 35.78 359 ALA A C 1
ATOM 2837 O O . ALA A 1 359 ? 14.357 -44.649 35.819 1.00 35.78 359 ALA A O 1
ATOM 2838 N N . PRO A 1 360 ? 14.995 -46.349 34.467 1.00 35.22 360 PRO A N 1
ATOM 2839 C CA . PRO A 1 360 ? 13.657 -46.901 34.305 1.00 35.22 360 PRO A CA 1
ATOM 2840 C C . PRO A 1 360 ? 13.098 -47.249 35.687 1.00 35.22 360 PRO A C 1
ATOM 2842 O O . PRO A 1 360 ? 13.523 -48.201 36.341 1.00 35.22 360 PRO A O 1
ATOM 2845 N N . SER A 1 361 ? 12.181 -46.416 36.173 1.00 36.31 361 SER A N 1
ATOM 2846 C CA . SER A 1 361 ? 11.548 -46.612 37.467 1.00 36.31 361 SER A CA 1
ATOM 2847 C C . SER A 1 361 ? 10.486 -47.689 37.304 1.00 36.31 361 SER A C 1
ATOM 2849 O O . SER A 1 361 ? 9.398 -47.428 36.799 1.00 36.31 361 SER A O 1
ATOM 2851 N N . GLN A 1 362 ? 10.803 -48.906 37.749 1.00 39.03 362 GLN A N 1
ATOM 2852 C CA . GLN A 1 362 ? 9.839 -49.989 37.970 1.00 39.03 362 GLN A CA 1
ATOM 2853 C C . GLN A 1 362 ? 8.973 -49.713 39.218 1.00 39.03 362 GLN A C 1
ATOM 2855 O O . GLN A 1 362 ? 8.799 -50.573 40.079 1.00 39.03 362 GLN A O 1
ATOM 2860 N N . ALA A 1 363 ? 8.466 -48.487 39.369 1.00 41.06 363 ALA A N 1
ATOM 2861 C CA . ALA A 1 363 ? 7.531 -48.154 40.432 1.00 41.06 363 ALA A CA 1
ATOM 2862 C C . ALA A 1 363 ? 6.091 -48.426 39.956 1.00 41.06 363 ALA A C 1
ATOM 2864 O O . ALA A 1 363 ? 5.755 -48.078 38.821 1.00 41.06 363 ALA A O 1
ATOM 2865 N N . PRO A 1 364 ? 5.216 -49.002 40.808 1.00 44.91 364 PRO A N 1
ATOM 2866 C CA . PRO A 1 364 ? 3.794 -49.168 40.494 1.00 44.91 364 PRO A CA 1
ATOM 2867 C C . PRO A 1 364 ? 3.193 -47.806 40.128 1.00 44.91 364 PRO A C 1
ATOM 2869 O O . PRO A 1 364 ? 3.726 -46.805 40.616 1.00 44.91 364 PRO A O 1
ATOM 2872 N N . PRO A 1 365 ? 2.119 -47.745 39.307 1.00 48.03 365 PRO A N 1
ATOM 2873 C CA . PRO A 1 365 ? 1.643 -46.530 38.648 1.00 48.03 365 PRO A CA 1
ATOM 2874 C C . PRO A 1 365 ? 1.481 -45.414 39.671 1.00 48.03 365 PRO A C 1
ATOM 2876 O O . PRO A 1 365 ? 0.489 -45.314 40.395 1.00 48.03 365 PRO A O 1
ATOM 2879 N N . SER A 1 366 ? 2.539 -44.610 39.784 1.00 51.84 366 SER A N 1
ATOM 2880 C CA . SER A 1 366 ? 2.588 -43.530 40.743 1.00 51.84 366 SER A CA 1
ATOM 2881 C C . SER A 1 366 ? 1.498 -42.567 40.319 1.00 51.84 366 SER A C 1
ATOM 2883 O O . SER A 1 366 ? 1.299 -42.346 39.124 1.00 51.84 366 SER A O 1
ATOM 2885 N N . ASP A 1 367 ? 0.758 -42.043 41.284 1.00 67.31 367 ASP A N 1
ATOM 2886 C CA . ASP A 1 367 ? -0.355 -41.136 41.048 1.00 67.31 367 ASP A CA 1
ATOM 2887 C C . ASP A 1 367 ? 0.206 -39.829 40.443 1.00 67.31 367 ASP A C 1
ATOM 2889 O O . ASP A 1 367 ? 0.468 -38.852 41.149 1.00 67.31 367 ASP A O 1
ATOM 2893 N N . GLN A 1 368 ? 0.478 -39.827 39.130 1.00 73.50 368 GLN A N 1
ATOM 2894 C CA . GLN A 1 368 ? 1.121 -38.727 38.403 1.00 73.50 368 GLN A CA 1
ATOM 2895 C C . GLN A 1 368 ? 0.293 -37.446 38.552 1.00 73.50 368 GLN A C 1
ATOM 2897 O O . GLN A 1 368 ? 0.829 -36.342 38.562 1.00 73.50 368 GLN A O 1
ATOM 2902 N N . LEU A 1 369 ? -1.017 -37.577 38.787 1.00 77.81 369 LEU A N 1
ATOM 2903 C CA . LEU A 1 369 ? -1.911 -36.474 39.128 1.00 77.81 369 LEU A CA 1
ATOM 2904 C C . LEU A 1 369 ? -1.651 -35.891 40.529 1.00 77.81 369 LEU A C 1
ATOM 2906 O O . LEU A 1 369 ? -1.869 -34.695 40.742 1.00 77.81 369 LEU A O 1
ATOM 2910 N N . LYS A 1 370 ? -1.201 -36.681 41.514 1.00 80.00 370 LYS A N 1
ATOM 2911 C CA . LYS A 1 370 ? -0.705 -36.152 42.802 1.00 80.00 370 LYS A CA 1
ATOM 2912 C C . LYS A 1 370 ? 0.625 -35.418 42.622 1.00 80.00 370 LYS A C 1
ATOM 2914 O O . LYS A 1 370 ? 0.777 -34.338 43.188 1.00 80.00 370 LYS A O 1
ATOM 2919 N N . GLN A 1 371 ? 1.535 -35.939 41.803 1.00 81.19 371 GLN A N 1
ATOM 2920 C CA . GLN A 1 371 ? 2.822 -35.290 41.503 1.00 81.19 371 GLN A CA 1
ATOM 2921 C C . GLN A 1 371 ? 2.634 -33.989 40.718 1.00 81.19 371 GLN A C 1
ATOM 2923 O O . GLN A 1 371 ? 3.211 -32.961 41.056 1.00 81.19 371 GLN A O 1
ATOM 2928 N N . PHE A 1 372 ? 1.733 -33.984 39.737 1.00 83.62 372 PHE A N 1
ATOM 2929 C CA . PHE A 1 372 ? 1.335 -32.784 39.011 1.00 83.62 372 PHE A CA 1
ATOM 2930 C C . PHE A 1 372 ? 0.762 -31.714 39.953 1.00 83.62 372 PHE A C 1
ATOM 2932 O O . PHE A 1 372 ? 1.119 -30.540 39.862 1.00 83.62 372 PHE A O 1
ATOM 2939 N N . ARG A 1 373 ? -0.068 -32.114 40.929 1.00 83.25 373 ARG A N 1
ATOM 2940 C CA . ARG A 1 373 ? -0.558 -31.203 41.977 1.00 83.25 373 ARG A CA 1
ATOM 2941 C C . ARG A 1 373 ? 0.572 -30.668 42.862 1.00 83.25 373 ARG A C 1
ATOM 2943 O O . ARG A 1 373 ? 0.505 -29.512 43.269 1.00 83.25 373 ARG A O 1
ATOM 2950 N N . GLN A 1 374 ? 1.602 -31.463 43.157 1.00 83.19 374 GLN A N 1
ATOM 2951 C CA . GLN A 1 374 ? 2.791 -31.000 43.887 1.00 83.19 374 GLN A CA 1
ATOM 2952 C C . GLN A 1 374 ? 3.595 -29.979 43.069 1.00 83.19 374 GLN A C 1
ATOM 2954 O O . GLN A 1 374 ? 3.936 -28.926 43.603 1.00 83.19 374 GLN A O 1
ATOM 2959 N N . LEU A 1 375 ? 3.786 -30.210 41.767 1.00 84.25 375 LEU A N 1
ATOM 2960 C CA . LEU A 1 375 ? 4.410 -29.247 40.852 1.00 84.25 375 LEU A CA 1
ATOM 2961 C C . LEU A 1 375 ? 3.626 -27.921 40.794 1.00 84.25 375 LEU A C 1
ATOM 2963 O O . LEU A 1 375 ? 4.203 -26.842 40.917 1.00 84.25 375 LEU A O 1
ATOM 2967 N N . GLN A 1 376 ? 2.294 -27.980 40.683 1.00 84.38 376 GLN A N 1
ATOM 2968 C CA . GLN A 1 376 ? 1.439 -26.784 40.707 1.00 84.38 376 GLN A CA 1
ATOM 2969 C C . GLN A 1 376 ? 1.525 -26.012 42.034 1.00 84.38 376 GLN A C 1
ATOM 2971 O O . GLN A 1 376 ? 1.432 -24.778 42.041 1.00 84.38 376 GLN A O 1
ATOM 2976 N N . ARG A 1 377 ? 1.700 -26.722 43.158 1.00 82.25 377 ARG A N 1
ATOM 2977 C CA . ARG A 1 377 ? 1.946 -26.103 44.468 1.00 82.25 377 ARG A CA 1
ATOM 2978 C C . ARG A 1 377 ? 3.324 -25.459 44.536 1.00 82.25 377 ARG A C 1
ATOM 2980 O O . ARG A 1 377 ? 3.395 -24.366 45.065 1.00 82.25 377 ARG A O 1
ATOM 2987 N N . GLY A 1 378 ? 4.365 -26.051 43.949 1.00 77.12 378 GLY A N 1
ATOM 2988 C CA . GLY A 1 378 ? 5.703 -25.440 43.870 1.00 77.12 378 GLY A CA 1
ATOM 2989 C C . GLY A 1 378 ? 5.732 -24.108 43.104 1.00 77.12 378 GLY A C 1
ATOM 2990 O O . GLY A 1 378 ? 6.554 -23.242 43.391 1.00 77.12 378 GLY A O 1
ATOM 2991 N N . LEU A 1 379 ? 4.784 -23.912 42.180 1.00 77.88 379 LEU A N 1
ATOM 2992 C CA . LEU A 1 379 ? 4.561 -22.654 41.451 1.00 77.88 379 LEU A CA 1
ATOM 2993 C C . LEU A 1 379 ? 3.606 -21.675 42.167 1.00 77.88 379 LEU A C 1
ATOM 2995 O O . LEU A 1 379 ? 3.311 -20.598 41.644 1.00 77.88 379 LEU A O 1
ATOM 2999 N N . SER A 1 380 ? 3.075 -22.048 43.332 1.00 73.06 380 SER A N 1
ATOM 3000 C CA . SER A 1 380 ? 2.204 -21.226 44.179 1.00 73.06 380 SER A CA 1
ATOM 3001 C C . SER A 1 380 ? 2.937 -20.919 45.491 1.00 73.06 380 SER A C 1
ATOM 3003 O O . SER A 1 380 ? 3.741 -21.725 45.942 1.00 73.06 380 SER A O 1
ATOM 3005 N N . SER A 1 381 ? 2.714 -19.762 46.117 1.00 59.16 381 SER A N 1
ATOM 3006 C CA . SER A 1 381 ? 3.373 -19.500 47.405 1.00 59.16 381 SER A CA 1
ATOM 3007 C C . SER A 1 381 ? 2.806 -20.417 48.493 1.00 59.16 381 SER A C 1
ATOM 3009 O O . SER A 1 381 ? 1.618 -20.748 48.491 1.00 59.16 381 SER A O 1
ATOM 3011 N N . SER A 1 382 ? 3.649 -20.801 49.448 1.00 51.78 382 SER A N 1
ATOM 3012 C CA . SER A 1 382 ? 3.243 -21.534 50.652 1.00 51.78 382 SER A CA 1
ATOM 3013 C C . SER A 1 382 ? 2.467 -20.664 51.655 1.00 51.78 382 SER A C 1
ATOM 3015 O O . SER A 1 382 ? 1.852 -21.203 52.569 1.00 51.78 382 SER A O 1
ATOM 3017 N N . LEU A 1 383 ? 2.471 -19.333 51.485 1.00 45.66 383 LEU A N 1
ATOM 3018 C CA . LEU A 1 383 ? 2.069 -18.340 52.495 1.00 45.66 383 LEU A CA 1
ATOM 3019 C C . LEU A 1 383 ? 1.228 -17.182 51.910 1.00 45.66 383 LEU A C 1
ATOM 3021 O O . LEU A 1 383 ? 1.427 -16.021 52.249 1.00 45.66 383 LEU A O 1
ATOM 3025 N N . GLY A 1 384 ? 0.308 -17.458 50.979 1.00 48.25 384 GLY A N 1
ATOM 3026 C CA . GLY A 1 384 ? -0.705 -16.482 50.527 1.00 48.25 384 GLY A CA 1
ATOM 3027 C C . GLY A 1 384 ? -0.210 -15.285 49.689 1.00 48.25 384 GLY A C 1
ATOM 3028 O O . GLY A 1 384 ? -1.031 -14.508 49.208 1.00 48.25 384 GLY A O 1
ATOM 3029 N N . GLY A 1 385 ? 1.100 -15.143 49.456 1.00 57.12 385 GLY A N 1
ATOM 3030 C CA . GLY A 1 385 ? 1.704 -14.132 48.572 1.00 57.12 385 GLY A CA 1
ATOM 3031 C C . GLY A 1 385 ? 1.848 -14.571 47.103 1.00 57.12 385 GLY A C 1
ATOM 3032 O O . GLY A 1 385 ? 1.542 -15.703 46.733 1.00 57.12 385 GLY A O 1
ATOM 3033 N N . ARG A 1 386 ? 2.346 -13.702 46.214 1.00 59.03 386 ARG A N 1
ATOM 3034 C CA . ARG A 1 386 ? 2.773 -14.118 44.859 1.00 59.03 386 ARG A CA 1
ATOM 3035 C C . ARG A 1 386 ? 4.181 -14.714 44.962 1.00 59.03 386 ARG A C 1
ATOM 3037 O O . ARG A 1 386 ? 5.082 -13.996 45.374 1.00 59.03 386 ARG A O 1
ATOM 3044 N N . ALA A 1 387 ? 4.369 -15.985 44.590 1.00 62.84 387 ALA A N 1
ATOM 3045 C CA . ALA A 1 387 ? 5.698 -16.608 44.574 1.00 62.84 387 ALA A CA 1
ATOM 3046 C C . ALA A 1 387 ? 6.647 -15.798 43.680 1.00 62.84 387 ALA A C 1
ATOM 3048 O O . ALA A 1 387 ? 6.296 -15.466 42.537 1.00 62.84 387 ALA A O 1
ATOM 3049 N N . THR A 1 388 ? 7.830 -15.465 44.195 1.00 76.44 388 THR A N 1
ATOM 3050 C CA . THR A 1 388 ? 8.835 -14.769 43.387 1.00 76.44 388 THR A CA 1
ATOM 3051 C C . THR A 1 388 ? 9.399 -15.722 42.330 1.00 76.44 388 THR A C 1
ATOM 3053 O O . THR A 1 388 ? 9.324 -16.946 42.449 1.00 76.44 388 THR A O 1
ATOM 3056 N N . ARG A 1 389 ? 9.953 -15.182 41.237 1.00 78.38 389 ARG A N 1
ATOM 3057 C CA . ARG A 1 389 ? 10.506 -16.016 40.153 1.00 78.38 389 ARG A CA 1
ATOM 3058 C C . ARG A 1 389 ? 11.630 -16.933 40.655 1.00 78.38 389 ARG A C 1
ATOM 3060 O O . ARG A 1 389 ? 11.685 -18.081 40.234 1.00 78.38 389 ARG A O 1
ATOM 3067 N N . HIS A 1 390 ? 12.494 -16.431 41.537 1.00 80.38 390 HIS A N 1
ATOM 3068 C CA . HIS A 1 390 ? 13.613 -17.194 42.094 1.00 80.38 390 HIS A CA 1
ATOM 3069 C C . HIS A 1 390 ? 13.130 -18.344 42.988 1.00 80.38 390 HIS A C 1
ATOM 3071 O O . HIS A 1 390 ? 13.608 -19.463 42.836 1.00 80.38 390 HIS A O 1
ATOM 3077 N N . GLU A 1 391 ? 12.122 -18.108 43.834 1.00 81.81 391 GLU A N 1
ATOM 3078 C CA . GLU A 1 391 ? 11.474 -19.168 44.622 1.00 81.81 391 GLU A CA 1
ATOM 3079 C C . GLU A 1 391 ? 10.835 -20.233 43.727 1.00 81.81 391 GLU A C 1
ATOM 3081 O O . GLU A 1 391 ? 11.015 -21.423 43.957 1.00 81.81 391 GLU A O 1
ATOM 3086 N N . ALA A 1 392 ? 10.119 -19.821 42.676 1.00 81.88 392 ALA A N 1
ATOM 3087 C CA . ALA A 1 392 ? 9.479 -20.754 41.752 1.00 81.88 392 ALA A CA 1
ATOM 3088 C C . ALA A 1 392 ? 10.501 -21.621 40.994 1.00 81.88 392 ALA A C 1
ATOM 3090 O O . ALA A 1 392 ? 10.252 -22.806 40.790 1.00 81.88 392 ALA A O 1
ATOM 3091 N N . ILE A 1 393 ? 11.643 -21.050 40.596 1.00 84.25 393 ILE A N 1
ATOM 3092 C CA . ILE A 1 393 ? 12.749 -21.794 39.972 1.00 84.25 393 ILE A CA 1
ATOM 3093 C C . ILE A 1 393 ? 13.326 -22.808 40.966 1.00 84.25 393 ILE A C 1
ATOM 3095 O O . ILE A 1 393 ? 13.344 -23.997 40.660 1.00 84.25 393 ILE A O 1
ATOM 3099 N N . SER A 1 394 ? 13.684 -22.365 42.176 1.00 84.31 394 SER A N 1
ATOM 3100 C CA . SER A 1 394 ? 14.240 -23.230 43.227 1.00 84.31 394 SER A CA 1
ATOM 3101 C C . SER A 1 394 ? 13.293 -24.377 43.608 1.00 84.31 394 SER A C 1
ATOM 3103 O O . SER A 1 394 ? 13.711 -25.530 43.728 1.00 84.31 394 SER A O 1
ATOM 3105 N N . ASN A 1 395 ? 11.987 -24.110 43.706 1.00 84.56 395 ASN A N 1
ATOM 3106 C CA . ASN A 1 395 ? 10.976 -25.130 43.991 1.00 84.56 395 ASN A CA 1
ATOM 3107 C C . ASN A 1 395 ? 10.861 -26.172 42.869 1.00 84.56 395 ASN A C 1
ATOM 3109 O O . ASN A 1 395 ? 10.679 -27.358 43.147 1.00 84.56 395 ASN A O 1
ATOM 3113 N N . VAL A 1 396 ? 10.948 -25.748 41.603 1.00 84.19 396 VAL A N 1
ATOM 3114 C CA . VAL A 1 396 ? 10.902 -26.657 40.448 1.00 84.19 396 VAL A CA 1
ATOM 3115 C C . VAL A 1 396 ? 12.194 -27.473 40.343 1.00 84.19 396 VAL A C 1
ATOM 3117 O O . VAL A 1 396 ? 12.123 -28.671 40.086 1.00 84.19 396 VAL A O 1
ATOM 3120 N N . GLU A 1 397 ? 13.358 -26.877 40.600 1.00 84.81 397 GLU A N 1
ATOM 3121 C CA . GLU A 1 397 ? 14.647 -27.584 40.647 1.00 84.81 397 GLU A CA 1
ATOM 3122 C C . GLU A 1 397 ? 14.690 -28.606 41.791 1.00 84.81 397 GLU A C 1
ATOM 3124 O O . GLU A 1 397 ? 15.077 -29.754 41.577 1.00 84.81 397 GLU A O 1
ATOM 3129 N N . THR A 1 398 ? 14.183 -28.242 42.972 1.00 84.75 398 THR A N 1
ATOM 3130 C CA . THR A 1 398 ? 14.033 -29.157 44.116 1.00 84.75 398 THR A CA 1
ATOM 3131 C C . THR A 1 398 ? 13.044 -30.287 43.813 1.00 84.75 398 THR A C 1
ATOM 3133 O O . THR A 1 398 ? 13.249 -31.429 44.210 1.00 84.75 398 THR A O 1
ATOM 3136 N N . PHE A 1 399 ? 11.965 -30.006 43.077 1.00 83.75 399 PHE A N 1
ATOM 3137 C CA . PHE A 1 399 ? 11.035 -31.043 42.623 1.00 83.75 399 PHE A CA 1
ATOM 3138 C C . PHE A 1 399 ? 11.695 -32.010 41.627 1.00 83.75 399 PHE A C 1
ATOM 3140 O O . PHE A 1 399 ? 11.450 -33.217 41.678 1.00 83.75 399 PHE A O 1
ATOM 3147 N N . LEU A 1 400 ? 12.542 -31.491 40.734 1.00 81.00 400 LEU A N 1
ATOM 3148 C CA . LEU A 1 400 ? 13.274 -32.274 39.740 1.00 81.00 400 LEU A CA 1
ATOM 3149 C C . LEU A 1 400 ? 14.422 -33.093 40.344 1.00 81.00 400 LEU A C 1
ATOM 3151 O O . LEU A 1 400 ? 14.711 -34.164 39.818 1.00 81.00 400 LEU A O 1
ATOM 3155 N N . SER A 1 401 ? 15.051 -32.641 41.433 1.00 77.06 401 SER A N 1
ATOM 3156 C CA . SER A 1 401 ? 16.141 -33.370 42.101 1.00 77.06 401 SER A CA 1
ATOM 3157 C C . SER A 1 401 ? 15.669 -34.620 42.857 1.00 77.06 401 SER A C 1
ATOM 3159 O O . SER A 1 401 ? 16.461 -35.525 43.108 1.00 77.06 401 SER A O 1
ATOM 3161 N N . ILE A 1 402 ? 14.364 -34.744 43.133 1.00 73.12 402 ILE A N 1
ATOM 3162 C CA . ILE A 1 402 ? 13.717 -35.949 43.696 1.00 73.12 402 ILE A CA 1
ATOM 3163 C C . ILE A 1 402 ? 13.319 -36.919 42.550 1.00 73.12 402 ILE A C 1
ATOM 3165 O O . ILE A 1 402 ? 12.292 -37.600 42.574 1.00 73.12 402 ILE A O 1
ATOM 3169 N N . SER A 1 403 ? 14.138 -36.963 41.495 1.00 56.62 403 SER A N 1
ATOM 3170 C CA . SER A 1 403 ? 13.875 -37.551 40.171 1.00 56.62 403 SER A CA 1
ATOM 3171 C C . SER A 1 403 ? 13.500 -39.036 40.172 1.00 56.62 403 SER A C 1
ATOM 3173 O O . SER A 1 403 ? 12.797 -39.477 39.266 1.00 56.62 403 SER A O 1
ATOM 3175 N N . SER A 1 404 ? 13.877 -39.804 41.196 1.00 55.59 404 SER A N 1
ATOM 3176 C CA . SER A 1 404 ? 13.589 -41.244 41.287 1.00 55.59 404 SER A CA 1
ATOM 3177 C C . SER A 1 404 ? 12.107 -41.593 41.498 1.00 55.59 404 SER A C 1
ATOM 3179 O O . SER A 1 404 ? 11.739 -42.766 41.422 1.00 55.59 404 SER A O 1
ATOM 3181 N N . ARG A 1 405 ? 11.239 -40.602 41.753 1.00 60.38 405 ARG A N 1
ATOM 3182 C CA . ARG A 1 405 ? 9.814 -40.824 42.061 1.00 60.38 405 ARG A CA 1
ATOM 3183 C C . ARG A 1 405 ? 8.826 -40.169 41.099 1.00 60.38 405 ARG A C 1
ATOM 3185 O O . ARG A 1 405 ? 7.637 -40.423 41.256 1.00 60.38 405 ARG A O 1
ATOM 3192 N N . ASN A 1 406 ? 9.266 -39.351 40.143 1.00 69.12 406 ASN A N 1
ATOM 3193 C CA . ASN A 1 406 ? 8.364 -38.582 39.277 1.00 69.12 406 ASN A CA 1
ATOM 3194 C C . ASN A 1 406 ? 8.052 -39.322 37.968 1.00 69.12 406 ASN A C 1
ATOM 3196 O O . ASN A 1 406 ? 8.952 -39.834 37.307 1.00 69.12 406 ASN A O 1
ATOM 3200 N N . GLY A 1 407 ? 6.782 -39.331 37.554 1.00 72.62 407 GLY A N 1
ATOM 3201 C CA . GLY A 1 407 ? 6.375 -39.865 36.254 1.00 72.62 407 GLY A CA 1
ATOM 3202 C C . GLY A 1 407 ? 6.961 -39.066 35.085 1.00 72.62 407 GLY A C 1
ATOM 3203 O O . GLY A 1 407 ? 7.137 -37.849 35.176 1.00 72.62 407 GLY A O 1
ATOM 3204 N N . ALA A 1 408 ? 7.229 -39.740 33.964 1.00 77.94 408 ALA A N 1
ATOM 3205 C CA . ALA A 1 408 ? 7.924 -39.161 32.811 1.00 77.94 408 ALA A CA 1
ATOM 3206 C C . ALA A 1 408 ? 7.258 -37.877 32.270 1.00 77.94 408 ALA A C 1
ATOM 3208 O O . ALA A 1 408 ? 7.938 -36.867 32.090 1.00 77.94 408 ALA A O 1
ATOM 3209 N N . MET A 1 409 ? 5.927 -37.858 32.111 1.00 83.56 409 MET A N 1
ATOM 3210 C CA . MET A 1 409 ? 5.198 -36.665 31.648 1.00 83.56 409 MET A CA 1
ATOM 3211 C C . MET A 1 409 ? 5.307 -35.488 32.632 1.00 83.56 409 MET A C 1
ATOM 3213 O O . MET A 1 409 ? 5.493 -34.342 32.226 1.00 83.56 409 MET A O 1
ATOM 3217 N N . VAL A 1 410 ? 5.239 -35.755 33.940 1.00 83.50 410 VAL A N 1
ATOM 3218 C CA . VAL A 1 410 ? 5.343 -34.714 34.978 1.00 83.50 410 VAL A CA 1
ATOM 3219 C C . VAL A 1 410 ? 6.750 -34.118 35.009 1.00 83.50 410 VAL A C 1
ATOM 3221 O O . VAL A 1 410 ? 6.898 -32.903 35.142 1.00 83.50 410 VAL A O 1
ATOM 3224 N N . THR A 1 411 ? 7.777 -34.945 34.817 1.00 83.50 411 THR A N 1
ATOM 3225 C CA . THR A 1 411 ? 9.171 -34.500 34.698 1.00 83.50 411 THR A CA 1
ATOM 3226 C C . THR A 1 411 ? 9.371 -33.597 33.478 1.00 83.50 411 THR A C 1
ATOM 3228 O O . THR A 1 411 ? 9.993 -32.539 33.595 1.00 83.50 411 THR A O 1
ATOM 3231 N N . LEU A 1 412 ? 8.793 -33.951 32.324 1.00 84.69 412 LEU A N 1
ATOM 3232 C CA . LEU A 1 412 ? 8.841 -33.120 31.114 1.00 84.69 412 LEU A CA 1
ATOM 3233 C C . LEU A 1 412 ? 8.127 -31.777 31.313 1.00 84.69 412 LEU A C 1
ATOM 3235 O O . LEU A 1 412 ? 8.671 -30.729 30.965 1.00 84.69 412 LEU A O 1
ATOM 3239 N N . LEU A 1 413 ? 6.946 -31.783 31.936 1.00 88.44 413 LEU A N 1
ATOM 3240 C CA . LEU A 1 413 ? 6.205 -30.561 32.257 1.00 88.44 413 LEU A CA 1
ATOM 3241 C C . LEU A 1 413 ? 6.958 -29.667 33.255 1.00 88.44 413 LEU A C 1
ATOM 3243 O O . LEU A 1 413 ? 6.979 -28.448 33.087 1.00 88.44 413 LEU A O 1
ATOM 3247 N N . ALA A 1 414 ? 7.614 -30.247 34.263 1.00 86.81 414 ALA A N 1
ATOM 3248 C CA . ALA A 1 414 ? 8.424 -29.503 35.226 1.00 86.81 414 ALA A CA 1
ATOM 3249 C C . ALA A 1 414 ? 9.635 -28.829 34.558 1.00 86.81 414 ALA A C 1
ATOM 3251 O O . ALA A 1 414 ? 9.882 -27.641 34.776 1.00 86.81 414 ALA A O 1
ATOM 3252 N N . ARG A 1 415 ? 10.342 -29.542 33.672 1.00 84.56 415 ARG A N 1
ATOM 3253 C CA . ARG A 1 415 ? 11.447 -28.969 32.881 1.00 84.56 415 ARG A CA 1
ATOM 3254 C C . ARG A 1 415 ? 10.967 -27.893 31.908 1.00 84.56 415 ARG A C 1
ATOM 3256 O O . ARG A 1 415 ? 11.628 -26.867 31.752 1.00 84.56 415 ARG A O 1
ATOM 3263 N N . TRP A 1 416 ? 9.789 -28.067 31.313 1.00 89.00 416 TRP A N 1
ATOM 3264 C CA . TRP A 1 416 ? 9.175 -27.031 30.486 1.00 89.00 416 TRP A CA 1
ATOM 3265 C C . TRP A 1 416 ? 8.868 -25.764 31.298 1.00 89.00 416 TRP A C 1
ATOM 3267 O O . TRP A 1 416 ? 9.194 -24.660 30.862 1.00 89.00 416 TRP A O 1
ATOM 3277 N N . CYS A 1 417 ? 8.323 -25.895 32.513 1.00 88.00 417 CYS A N 1
ATOM 3278 C CA . CYS A 1 417 ? 8.127 -24.759 33.418 1.00 88.00 417 CYS A CA 1
ATOM 3279 C C . CYS A 1 417 ? 9.444 -24.044 33.749 1.00 88.00 417 CYS A C 1
ATOM 3281 O O . CYS A 1 417 ? 9.476 -22.812 33.733 1.00 88.00 417 CYS A O 1
ATOM 3283 N N . LEU A 1 418 ? 10.523 -24.793 33.989 1.00 86.69 418 LEU A N 1
ATOM 3284 C CA . LEU A 1 418 ? 11.854 -24.236 34.236 1.00 86.69 418 LEU A CA 1
ATOM 3285 C C . LEU A 1 418 ? 12.351 -23.414 33.033 1.00 86.69 418 LEU A C 1
ATOM 3287 O O . LEU A 1 418 ? 12.725 -22.251 33.204 1.00 86.69 418 LEU A O 1
ATOM 3291 N N . LYS A 1 419 ? 12.230 -23.952 31.806 1.00 86.69 419 LYS A N 1
ATOM 3292 C CA . LYS A 1 419 ? 12.549 -23.231 30.557 1.00 86.69 419 LYS A CA 1
ATOM 3293 C C . LYS A 1 419 ? 11.773 -21.918 30.460 1.00 86.69 419 LYS A C 1
ATOM 3295 O O . LYS A 1 419 ? 12.360 -20.871 30.196 1.00 86.69 419 LYS A O 1
ATOM 3300 N N . LEU A 1 420 ? 10.461 -21.957 30.697 1.00 85.62 420 LEU A N 1
ATOM 3301 C CA . LEU A 1 420 ? 9.599 -20.777 30.599 1.00 85.62 420 LEU A CA 1
ATOM 3302 C C . LEU A 1 420 ? 9.945 -19.706 31.648 1.00 85.62 420 LEU A C 1
ATOM 3304 O O . LEU A 1 420 ? 9.850 -18.511 31.360 1.00 85.62 420 LEU A O 1
ATOM 3308 N N . LEU A 1 421 ? 10.348 -20.107 32.857 1.00 84.25 421 LEU A N 1
ATOM 3309 C CA . LEU A 1 421 ? 10.749 -19.184 33.923 1.00 84.25 421 LEU A CA 1
ATOM 3310 C C . LEU A 1 421 ? 12.115 -18.532 33.656 1.00 84.25 421 LEU A C 1
ATOM 3312 O O . LEU A 1 421 ? 12.271 -17.342 33.937 1.00 84.25 421 LEU A O 1
ATOM 3316 N N . GLN A 1 422 ? 13.072 -19.282 33.102 1.00 81.94 422 GLN A N 1
ATOM 3317 C CA . GLN A 1 422 ? 14.448 -18.825 32.871 1.00 81.94 422 GLN A CA 1
ATOM 3318 C C . GLN A 1 422 ? 14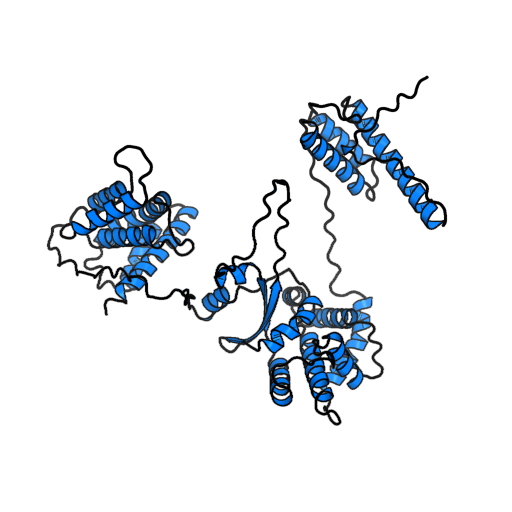.626 -18.089 31.532 1.00 81.94 422 GLN A C 1
ATOM 3320 O O . GLN A 1 422 ? 15.216 -17.010 31.500 1.00 81.94 422 GLN A O 1
ATOM 3325 N N . LYS A 1 423 ? 14.098 -18.657 30.439 1.00 77.81 423 LYS A N 1
ATOM 3326 C CA . LYS A 1 423 ? 14.295 -18.194 29.049 1.00 77.81 423 LYS A CA 1
ATOM 3327 C C . LYS A 1 423 ? 13.026 -17.631 28.397 1.00 77.81 423 LYS A C 1
ATOM 3329 O O . LYS A 1 423 ? 13.073 -17.157 27.264 1.00 77.81 423 LYS A O 1
ATOM 3334 N N . GLY A 1 424 ? 11.891 -17.672 29.096 1.00 73.94 424 GLY A N 1
ATOM 3335 C CA . GLY A 1 424 ? 10.637 -17.139 28.577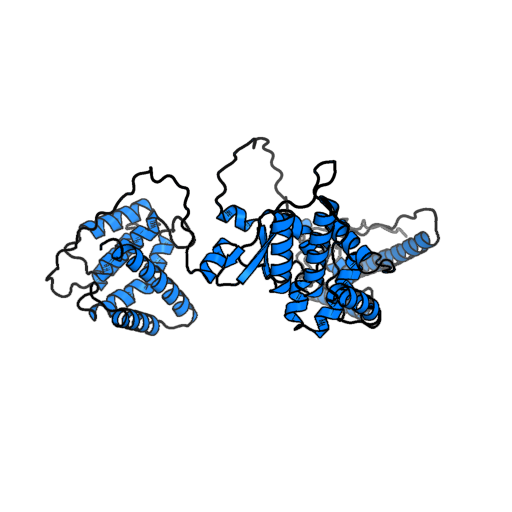 1.00 73.94 424 GLY A CA 1
ATOM 3336 C C . GLY A 1 424 ? 9.987 -18.018 27.503 1.00 73.94 424 GLY A C 1
ATOM 3337 O O . GLY A 1 424 ? 10.245 -19.215 27.407 1.00 73.94 424 GLY A O 1
ATOM 3338 N N . GLY A 1 425 ? 9.058 -17.434 26.746 1.00 72.06 425 GLY A N 1
ATOM 3339 C CA . GLY A 1 425 ? 8.311 -18.111 25.676 1.00 72.06 425 GLY A CA 1
ATOM 3340 C C . GLY A 1 425 ? 8.637 -17.521 24.304 1.00 72.06 425 GLY A C 1
ATOM 3341 O O . GLY A 1 425 ? 9.542 -16.707 24.186 1.00 72.06 425 GLY A O 1
ATOM 3342 N N . ARG A 1 426 ? 7.847 -17.843 23.268 1.00 66.31 426 ARG A N 1
ATOM 3343 C CA . ARG A 1 426 ? 8.098 -17.388 21.879 1.00 66.31 426 ARG A CA 1
ATOM 3344 C C . ARG A 1 426 ? 8.246 -15.869 21.695 1.00 66.31 426 ARG A C 1
ATOM 3346 O O . ARG A 1 426 ? 8.882 -15.439 20.746 1.00 66.31 426 ARG A O 1
ATOM 3353 N N . VAL A 1 427 ? 7.594 -15.073 22.547 1.00 64.88 427 VAL A N 1
ATOM 3354 C CA . VAL A 1 427 ? 7.459 -13.610 22.375 1.00 64.88 427 VAL A CA 1
ATOM 3355 C C . VAL A 1 427 ? 8.174 -12.817 23.469 1.00 64.88 427 VAL A C 1
ATOM 3357 O O . VAL A 1 427 ? 8.546 -11.670 23.258 1.00 64.88 427 VAL A O 1
ATOM 3360 N N . LYS A 1 428 ? 8.345 -13.394 24.662 1.00 67.56 428 LYS A N 1
ATOM 3361 C CA . LYS A 1 428 ? 8.914 -12.694 25.821 1.00 67.56 428 LYS A CA 1
ATOM 3362 C C . LYS A 1 428 ? 10.095 -13.481 26.347 1.00 67.56 428 LYS A C 1
ATOM 3364 O O . LYS A 1 428 ? 9.920 -14.655 26.653 1.00 67.56 428 LYS A O 1
ATOM 3369 N N . SER A 1 429 ? 11.222 -12.801 26.550 1.00 67.69 429 SER A N 1
ATOM 3370 C CA . SER A 1 429 ? 12.470 -13.364 27.084 1.00 67.69 429 SER A CA 1
ATOM 3371 C C . SER A 1 429 ? 12.355 -13.896 28.515 1.00 67.69 429 SER A C 1
ATOM 3373 O O . SER A 1 429 ? 13.166 -14.713 28.934 1.00 67.69 429 SER A O 1
ATOM 3375 N N . LYS A 1 430 ? 11.349 -13.457 29.288 1.00 73.38 430 LYS A N 1
ATOM 3376 C CA . LYS A 1 430 ? 11.039 -13.976 30.631 1.00 73.38 430 LYS A CA 1
ATOM 3377 C C . LYS A 1 430 ? 9.529 -13.968 30.865 1.00 73.38 430 LYS A C 1
ATOM 3379 O O . LYS A 1 430 ? 8.870 -12.950 30.651 1.00 73.38 430 LYS A O 1
ATOM 3384 N N . LEU A 1 431 ? 8.965 -15.081 31.338 1.00 80.81 431 LEU A N 1
ATOM 3385 C CA . LEU A 1 431 ? 7.553 -15.148 31.731 1.00 80.81 431 LEU A CA 1
ATOM 3386 C C . LEU A 1 431 ? 7.365 -14.814 33.218 1.00 80.81 431 LEU A C 1
ATOM 3388 O O . LEU A 1 431 ? 8.264 -14.964 34.052 1.00 80.81 431 LEU A O 1
ATOM 3392 N N . ALA A 1 432 ? 6.176 -14.312 33.550 1.00 83.94 432 ALA A N 1
ATOM 3393 C CA . ALA A 1 432 ? 5.721 -14.197 34.930 1.00 83.94 432 ALA A CA 1
ATOM 3394 C C . ALA A 1 432 ? 5.272 -15.575 35.445 1.00 83.94 432 ALA A C 1
ATOM 3396 O O . ALA A 1 432 ? 4.717 -16.366 34.679 1.00 83.94 432 ALA A O 1
ATOM 3397 N N . VAL A 1 433 ? 5.448 -15.838 36.744 1.00 83.44 433 VAL A N 1
ATOM 3398 C CA . VAL A 1 433 ? 5.052 -17.110 37.386 1.00 83.44 433 VAL A CA 1
ATOM 3399 C C . VAL A 1 433 ? 3.559 -17.399 37.180 1.00 83.44 433 VAL A C 1
ATOM 3401 O O . VAL A 1 433 ? 3.178 -18.530 36.888 1.00 83.44 433 VAL A O 1
ATOM 3404 N N . SER A 1 434 ? 2.711 -16.365 37.218 1.00 81.81 434 SER A N 1
ATOM 3405 C CA . SER A 1 434 ? 1.273 -16.469 36.927 1.00 81.81 434 SER A CA 1
ATOM 3406 C C . SER A 1 434 ? 0.983 -16.967 35.507 1.00 81.81 434 SER A C 1
ATOM 3408 O O . SER A 1 434 ? 0.089 -17.791 35.316 1.00 81.81 434 SER A O 1
ATOM 3410 N N . SER A 1 435 ? 1.760 -16.524 34.515 1.00 84.00 435 SER A N 1
ATOM 3411 C CA . SER A 1 435 ? 1.639 -16.982 33.129 1.00 84.00 435 SER A CA 1
ATOM 3412 C C . SER A 1 435 ? 2.073 -18.436 32.975 1.00 84.00 435 SER A C 1
ATOM 3414 O O . SER A 1 435 ? 1.369 -19.200 32.322 1.00 84.00 435 SER A O 1
ATOM 3416 N N . VAL A 1 436 ? 3.181 -18.835 33.612 1.00 86.44 436 VAL A N 1
ATOM 3417 C CA . VAL A 1 436 ? 3.655 -20.231 33.601 1.00 86.44 436 VAL A CA 1
ATOM 3418 C C . VAL A 1 436 ? 2.634 -21.152 34.267 1.00 86.44 436 VAL A C 1
ATOM 3420 O O . VAL A 1 436 ? 2.274 -22.176 33.695 1.00 86.44 436 VAL A O 1
ATOM 3423 N N . LYS A 1 437 ? 2.078 -20.748 35.415 1.00 86.75 437 LYS A N 1
ATOM 3424 C CA . LYS A 1 437 ? 0.996 -21.472 36.094 1.00 86.75 437 LYS A CA 1
ATOM 3425 C C . LYS A 1 437 ? -0.236 -21.619 35.201 1.00 86.75 437 LYS A C 1
ATOM 3427 O O . LYS A 1 437 ? -0.792 -22.708 35.109 1.00 86.75 437 LYS A O 1
ATOM 3432 N N . ARG A 1 438 ? -0.646 -20.548 34.513 1.00 85.50 438 ARG A N 1
ATOM 3433 C CA . ARG A 1 438 ? -1.772 -20.586 33.568 1.00 85.50 438 ARG A CA 1
ATOM 3434 C C . ARG A 1 438 ? -1.511 -21.557 32.413 1.00 85.50 438 ARG A C 1
ATOM 3436 O O . ARG A 1 438 ? -2.410 -22.304 32.052 1.00 85.50 438 ARG A O 1
ATOM 3443 N N . TYR A 1 439 ? -0.298 -21.573 31.858 1.00 88.94 439 TYR A N 1
ATOM 3444 C CA . TYR A 1 439 ? 0.065 -22.482 30.764 1.00 88.94 439 TYR A CA 1
ATOM 3445 C C . TYR A 1 439 ? 0.113 -23.939 31.220 1.00 88.94 439 TYR A C 1
ATOM 3447 O O . TYR A 1 439 ? -0.458 -24.799 30.556 1.00 88.94 439 TYR A O 1
ATOM 3455 N N . LEU A 1 440 ? 0.715 -24.204 32.382 1.00 88.81 440 LEU A N 1
ATOM 3456 C CA . LEU A 1 440 ? 0.752 -25.538 32.971 1.00 88.81 440 LEU A CA 1
ATOM 3457 C C . LEU A 1 440 ? -0.661 -26.059 33.265 1.00 88.81 440 LEU A C 1
ATOM 3459 O O . LEU A 1 440 ? -0.959 -27.213 32.976 1.00 88.81 440 LEU A O 1
ATOM 3463 N N . SER A 1 441 ? -1.547 -25.219 33.805 1.00 87.00 441 SER A N 1
ATOM 3464 C CA . SER A 1 441 ? -2.936 -25.605 34.079 1.00 87.00 441 SER A CA 1
ATOM 3465 C C . SER A 1 441 ? -3.753 -25.874 32.815 1.00 87.00 441 SER A C 1
ATOM 3467 O O . SER A 1 441 ? -4.658 -26.700 32.873 1.00 87.00 441 SER A O 1
ATOM 3469 N N . ALA A 1 442 ? -3.438 -25.214 31.695 1.00 86.19 442 ALA A N 1
ATOM 3470 C CA . ALA A 1 442 ? -4.175 -25.378 30.442 1.00 86.19 442 ALA A CA 1
ATOM 3471 C C . ALA A 1 442 ? -3.993 -26.771 29.820 1.00 86.19 442 ALA A C 1
ATOM 3473 O O . ALA A 1 442 ? -4.943 -27.314 29.271 1.00 86.19 442 ALA A O 1
ATOM 3474 N N . ILE A 1 443 ? -2.791 -27.351 29.904 1.00 88.19 443 ILE A N 1
ATOM 3475 C CA . ILE A 1 443 ? -2.477 -28.625 29.227 1.00 88.19 443 ILE A CA 1
ATOM 3476 C C . ILE A 1 443 ? -2.114 -29.758 30.191 1.00 88.19 443 ILE A C 1
ATOM 3478 O O . ILE A 1 443 ? -2.337 -30.926 29.889 1.00 88.19 443 ILE A O 1
ATOM 3482 N N . GLY A 1 444 ? -1.569 -29.441 31.366 1.00 84.88 444 GLY A N 1
ATOM 3483 C CA . GLY A 1 444 ? -0.856 -30.413 32.188 1.00 84.88 444 GLY A CA 1
ATOM 3484 C C . GLY A 1 444 ? -1.739 -31.491 32.811 1.00 84.88 444 GLY A C 1
ATOM 3485 O O . GLY A 1 444 ? -1.344 -32.651 32.836 1.00 84.88 444 GLY A O 1
ATOM 3486 N N . ARG A 1 445 ? -2.958 -31.155 33.261 1.00 84.56 445 ARG A N 1
ATOM 3487 C CA . ARG A 1 445 ? -3.866 -32.155 33.854 1.00 84.56 445 ARG A CA 1
ATOM 3488 C C . ARG A 1 445 ? -4.318 -33.186 32.819 1.00 84.56 445 ARG A C 1
ATOM 3490 O O . ARG A 1 445 ? -4.283 -34.378 33.110 1.00 84.56 445 ARG A O 1
ATOM 3497 N N . SER A 1 446 ? -4.735 -32.726 31.640 1.00 82.81 446 SER A N 1
ATOM 3498 C CA . SER A 1 446 ? -5.202 -33.600 30.561 1.00 82.81 446 SER A CA 1
ATOM 3499 C C . SER A 1 446 ? -4.057 -34.420 29.971 1.00 82.81 446 SER A C 1
ATOM 3501 O O . SER A 1 446 ? -4.231 -35.616 29.767 1.00 82.81 446 SER A O 1
ATOM 3503 N N . LEU A 1 447 ? -2.872 -33.823 29.785 1.00 85.75 447 LEU A N 1
ATOM 3504 C CA . LEU A 1 447 ? -1.683 -34.548 29.327 1.00 85.75 447 LEU A CA 1
ATOM 3505 C C . LEU A 1 447 ? -1.297 -35.671 30.286 1.00 85.75 447 LEU A C 1
ATOM 3507 O O . LEU A 1 447 ? -1.104 -36.789 29.839 1.00 85.75 447 LEU A O 1
ATOM 3511 N N . VAL A 1 448 ? -1.237 -35.398 31.593 1.00 84.44 448 VAL A N 1
ATOM 3512 C CA . VAL A 1 448 ? -0.871 -36.407 32.600 1.00 84.44 448 VAL A CA 1
ATOM 3513 C C . VAL A 1 448 ? -1.919 -37.521 32.707 1.00 84.44 448 VAL A C 1
ATOM 3515 O O . VAL A 1 448 ? -1.568 -38.679 32.909 1.00 84.44 448 VAL A O 1
ATOM 3518 N N . ALA A 1 449 ? -3.208 -37.194 32.569 1.00 80.62 449 ALA A N 1
ATOM 3519 C CA . ALA A 1 449 ? -4.268 -38.200 32.588 1.00 80.62 449 ALA A CA 1
ATOM 3520 C C . ALA A 1 449 ? -4.194 -39.129 31.363 1.00 80.62 449 ALA A C 1
ATOM 3522 O O . ALA A 1 449 ? -4.250 -40.347 31.518 1.00 80.62 449 ALA A O 1
ATOM 3523 N N . GLN A 1 450 ? -4.020 -38.559 30.167 1.00 79.31 450 GLN A N 1
ATOM 3524 C CA . GLN A 1 450 ? -4.023 -39.304 28.903 1.00 79.31 450 GLN A CA 1
ATOM 3525 C C . GLN A 1 450 ? -2.672 -39.965 28.582 1.00 79.31 450 GLN A C 1
ATOM 3527 O O . GLN A 1 450 ? -2.635 -40.955 27.861 1.00 79.31 450 GLN A O 1
ATOM 3532 N N . SER A 1 451 ? -1.558 -39.487 29.153 1.00 77.12 451 SER A N 1
ATOM 3533 C CA . SER A 1 451 ? -0.232 -40.095 28.965 1.00 77.12 451 SER A CA 1
ATOM 3534 C C . SER A 1 451 ? -0.071 -41.439 29.663 1.00 77.12 451 SER A C 1
ATOM 3536 O O . SER A 1 451 ? 0.886 -42.145 29.385 1.00 77.12 451 SER A O 1
ATOM 3538 N N . SER A 1 452 ? -0.980 -41.794 30.575 1.00 66.62 452 SER A N 1
ATOM 3539 C CA . SER A 1 452 ? -0.987 -43.116 31.213 1.00 66.62 452 SER A CA 1
ATOM 3540 C C . SER A 1 452 ? -1.252 -44.259 30.227 1.00 66.62 452 SER A C 1
ATOM 3542 O O . SER A 1 452 ? -0.904 -45.394 30.527 1.00 66.62 452 SER A O 1
ATOM 3544 N N . ALA A 1 453 ? -1.821 -43.955 29.055 1.00 62.25 453 ALA A N 1
ATOM 3545 C CA . ALA A 1 453 ? -2.029 -44.903 27.964 1.00 62.25 453 ALA A CA 1
ATOM 3546 C C . ALA A 1 453 ? -0.790 -45.092 27.062 1.00 62.25 453 ALA A C 1
ATOM 3548 O O . ALA A 1 453 ? -0.837 -45.894 26.133 1.00 62.25 453 ALA A O 1
ATOM 3549 N N . LEU A 1 454 ? 0.297 -44.345 27.297 1.00 65.06 454 LEU A N 1
ATOM 3550 C CA . LEU A 1 454 ? 1.565 -44.495 26.583 1.00 65.06 454 LEU A CA 1
ATOM 3551 C C . LEU A 1 454 ? 2.574 -45.182 27.503 1.00 65.06 454 LEU A C 1
ATOM 3553 O O . LEU A 1 454 ? 3.077 -44.559 28.439 1.00 65.06 454 LEU A O 1
ATOM 3557 N N . ASP A 1 455 ? 2.876 -46.449 27.215 1.00 53.06 455 ASP A N 1
ATOM 3558 C CA . ASP A 1 455 ? 3.818 -47.255 28.004 1.00 53.06 455 ASP A CA 1
ATOM 3559 C C . ASP A 1 455 ? 5.241 -46.659 27.997 1.00 53.06 455 ASP A C 1
ATOM 3561 O O . ASP A 1 455 ? 5.928 -46.680 29.017 1.00 53.06 455 ASP A O 1
ATOM 3565 N N . GLU A 1 456 ? 5.660 -46.027 26.891 1.00 67.19 456 GLU A N 1
ATOM 3566 C CA . GLU A 1 456 ? 6.964 -45.366 26.764 1.00 67.19 456 GLU A CA 1
ATOM 3567 C C . GLU A 1 456 ? 6.875 -44.057 25.958 1.00 67.19 456 GLU A C 1
ATOM 3569 O O . GLU A 1 456 ? 6.785 -44.041 24.734 1.00 67.19 456 GLU A O 1
ATOM 3574 N N . LEU A 1 457 ? 6.964 -42.910 26.642 1.00 67.81 457 LEU A N 1
ATOM 3575 C CA . LEU A 1 457 ? 6.935 -41.584 25.996 1.00 67.81 457 LEU A CA 1
ATOM 3576 C C . LEU A 1 457 ? 8.160 -41.291 25.111 1.00 67.81 457 LEU A C 1
ATOM 3578 O O . LEU A 1 457 ? 8.111 -40.377 24.293 1.00 67.81 457 LEU A O 1
ATOM 3582 N N . GLN A 1 458 ? 9.262 -42.021 25.305 1.00 63.38 458 GLN A N 1
ATOM 3583 C CA . GLN A 1 458 ? 10.530 -41.804 24.595 1.00 63.38 458 GLN A CA 1
ATOM 3584 C C . GLN A 1 458 ? 10.569 -42.496 23.227 1.00 63.38 458 GLN A C 1
ATOM 3586 O O . GLN A 1 458 ? 11.241 -42.010 22.323 1.00 63.38 458 GLN A O 1
ATOM 3591 N N . THR A 1 459 ? 9.837 -43.599 23.072 1.00 66.44 459 THR A N 1
ATOM 3592 C CA . THR A 1 459 ? 9.727 -44.385 21.831 1.00 66.44 459 THR A CA 1
ATOM 3593 C C . THR A 1 459 ? 8.389 -44.159 21.125 1.00 66.44 459 THR A C 1
ATOM 3595 O O . THR A 1 459 ? 8.128 -44.754 20.079 1.00 66.44 459 THR A O 1
ATOM 3598 N N . ALA A 1 460 ? 7.549 -43.273 21.673 1.00 73.19 460 ALA A N 1
ATOM 3599 C CA . ALA A 1 460 ? 6.254 -42.937 21.111 1.00 73.19 460 ALA A CA 1
ATOM 3600 C C . ALA A 1 460 ? 6.395 -42.380 19.683 1.00 73.19 460 ALA A C 1
ATOM 3602 O O . ALA A 1 460 ? 7.059 -41.369 19.443 1.00 73.19 460 ALA A O 1
ATOM 3603 N N . SER A 1 461 ? 5.737 -43.054 18.744 1.00 75.88 461 SER A N 1
ATOM 3604 C CA . SER A 1 461 ? 5.641 -42.668 17.336 1.00 75.88 461 SER A CA 1
ATOM 3605 C C . SER A 1 461 ? 4.879 -41.350 17.143 1.00 75.88 461 SER A C 1
ATOM 3607 O O . SER A 1 461 ? 4.174 -40.874 18.037 1.00 75.88 461 SER A O 1
ATOM 3609 N N . ALA A 1 462 ? 4.998 -40.764 15.948 1.00 75.56 462 ALA A N 1
ATOM 3610 C CA . ALA A 1 462 ? 4.262 -39.555 15.579 1.00 75.56 462 ALA A CA 1
ATOM 3611 C C . ALA A 1 462 ? 2.742 -39.735 15.755 1.00 75.56 462 ALA A C 1
ATOM 3613 O O . ALA A 1 462 ? 2.109 -38.903 16.401 1.00 75.56 462 ALA A O 1
ATOM 3614 N N . ASP A 1 463 ? 2.198 -40.865 15.297 1.00 73.25 463 ASP A N 1
ATOM 3615 C CA . ASP A 1 463 ? 0.769 -41.193 15.387 1.00 73.25 463 ASP A CA 1
ATOM 3616 C C . ASP A 1 463 ? 0.291 -41.294 16.847 1.00 73.25 463 ASP A C 1
ATOM 3618 O O . ASP A 1 463 ? -0.810 -40.869 17.196 1.00 73.25 463 ASP A O 1
ATOM 3622 N N . GLN A 1 464 ? 1.139 -41.812 17.741 1.00 78.38 464 GLN A N 1
ATOM 3623 C CA . GLN A 1 464 ? 0.847 -41.904 19.176 1.00 78.38 464 GLN A CA 1
ATOM 3624 C C . GLN A 1 464 ? 0.828 -40.529 19.859 1.00 78.38 464 GLN A C 1
ATOM 3626 O O . GLN A 1 464 ? -0.019 -40.276 20.722 1.00 78.38 464 GLN A O 1
ATOM 3631 N N . TRP A 1 465 ? 1.731 -39.625 19.471 1.00 83.06 465 TRP A N 1
ATOM 3632 C CA . TRP A 1 465 ? 1.724 -38.237 19.942 1.00 83.06 465 TRP A CA 1
ATOM 3633 C C . TRP A 1 465 ? 0.531 -37.449 19.400 1.00 83.06 465 TRP A C 1
ATOM 3635 O O . TRP A 1 465 ? -0.087 -36.690 20.151 1.00 83.06 465 TRP A O 1
ATOM 3645 N N . GLU A 1 466 ? 0.185 -37.650 18.129 1.00 81.25 466 GLU A N 1
ATOM 3646 C CA . GLU A 1 466 ? -0.988 -37.050 17.494 1.00 81.25 466 GLU A CA 1
ATOM 3647 C C . GLU A 1 466 ? -2.271 -37.481 18.208 1.00 81.25 466 GLU A C 1
ATOM 3649 O O . GLU A 1 466 ? -3.005 -36.625 18.707 1.00 81.25 466 GLU A O 1
ATOM 3654 N N . ALA A 1 467 ? -2.474 -38.788 18.395 1.00 79.38 467 ALA A N 1
ATOM 3655 C CA . ALA A 1 467 ? -3.623 -39.326 19.120 1.00 79.38 467 ALA A CA 1
ATOM 3656 C C . ALA A 1 467 ? -3.721 -38.773 20.554 1.00 79.38 467 ALA A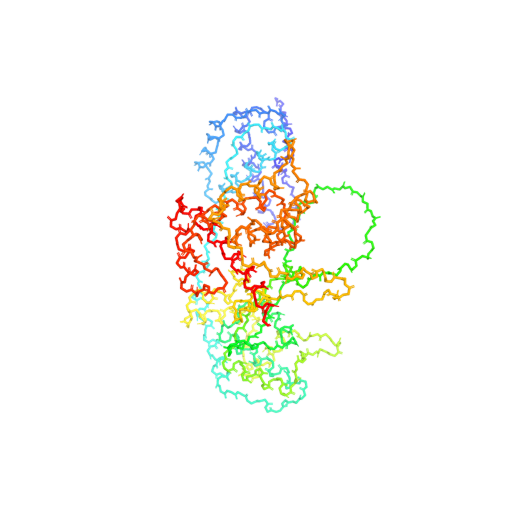 C 1
ATOM 3658 O O . ALA A 1 467 ? -4.807 -38.431 21.031 1.00 79.38 467 ALA A O 1
ATOM 3659 N N . LEU A 1 468 ? -2.591 -38.625 21.257 1.00 83.81 468 LEU A N 1
ATOM 3660 C CA . LEU A 1 468 ? -2.568 -38.024 22.591 1.00 83.81 468 LEU A CA 1
ATOM 3661 C C . LEU A 1 468 ? -2.996 -36.548 22.566 1.00 83.81 468 LEU A C 1
ATOM 3663 O O . LEU A 1 468 ? -3.779 -36.127 23.423 1.00 83.81 468 LEU A O 1
ATOM 3667 N N . TYR A 1 469 ? -2.529 -35.753 21.602 1.00 89.12 469 TYR A N 1
ATOM 3668 C CA . TYR A 1 469 ? -2.929 -34.348 21.484 1.00 89.12 469 TYR A CA 1
ATOM 3669 C C . TYR A 1 469 ? -4.388 -34.184 21.069 1.00 89.12 469 TYR A C 1
ATOM 3671 O O . TYR A 1 469 ? -5.076 -33.329 21.634 1.00 89.12 469 TYR A O 1
ATOM 3679 N N . GLU A 1 470 ? -4.893 -35.019 20.163 1.00 83.31 470 GLU A N 1
ATOM 3680 C CA . GLU A 1 470 ? -6.311 -35.041 19.808 1.00 83.31 470 GLU A CA 1
ATOM 3681 C C . GLU A 1 470 ? -7.185 -35.369 21.020 1.00 83.31 470 GLU A C 1
ATOM 3683 O O . GLU A 1 470 ? -8.151 -34.654 21.298 1.00 83.31 470 GLU A O 1
ATOM 3688 N N . ASN A 1 471 ? -6.803 -36.373 21.813 1.00 82.56 471 ASN A N 1
ATOM 3689 C CA . ASN A 1 471 ? -7.505 -36.734 23.045 1.00 82.56 471 ASN A CA 1
ATOM 3690 C C . ASN A 1 471 ? -7.515 -35.587 24.067 1.00 82.56 471 ASN A C 1
ATOM 3692 O O . ASN A 1 471 ? -8.536 -35.334 24.714 1.00 82.56 471 ASN A O 1
ATOM 3696 N N . VAL A 1 472 ? -6.412 -34.841 24.192 1.00 85.31 472 VAL A N 1
ATOM 3697 C CA . VAL A 1 472 ? -6.364 -33.642 25.042 1.00 85.31 472 VAL A CA 1
ATOM 3698 C C . VAL A 1 472 ? -7.286 -32.549 24.505 1.00 85.31 472 VAL A C 1
ATOM 3700 O O . VAL A 1 472 ? -8.062 -31.989 25.278 1.00 85.31 472 VAL A O 1
ATOM 3703 N N . LEU A 1 473 ? -7.263 -32.262 23.203 1.00 84.50 473 LEU A N 1
ATOM 3704 C CA . LEU A 1 473 ? -8.113 -31.234 22.597 1.00 84.50 473 LEU A CA 1
ATOM 3705 C C . LEU A 1 473 ? -9.603 -31.580 22.692 1.00 84.50 473 LEU A C 1
ATOM 3707 O O . LEU A 1 473 ? -10.425 -30.698 22.937 1.00 84.50 473 LEU A O 1
ATOM 3711 N N . ASN A 1 474 ? -9.956 -32.856 22.544 1.00 80.38 474 ASN A N 1
ATOM 3712 C CA . ASN A 1 474 ? -11.332 -33.344 22.641 1.00 80.38 474 ASN A CA 1
ATOM 3713 C C . ASN A 1 474 ? -11.856 -33.360 24.086 1.00 80.38 474 ASN A C 1
ATOM 3715 O O . ASN A 1 474 ? -13.067 -33.334 24.301 1.00 80.38 474 ASN A O 1
ATOM 3719 N N . SER A 1 475 ? -10.962 -33.326 25.082 1.00 78.31 475 SER A N 1
ATOM 3720 C CA . SER A 1 475 ? -11.327 -33.198 26.499 1.00 78.31 475 SER A CA 1
ATOM 3721 C C . SER A 1 475 ? -11.715 -31.771 26.926 1.00 78.31 475 SER A C 1
ATOM 3723 O O . SER A 1 475 ? -12.229 -31.589 28.030 1.00 78.31 475 SER A O 1
ATOM 3725 N N . VAL A 1 476 ? -11.499 -30.763 26.070 1.00 79.19 476 VAL A N 1
ATOM 3726 C CA . VAL A 1 476 ? -11.723 -29.336 26.365 1.00 79.19 476 VAL A CA 1
ATOM 3727 C C . VAL A 1 476 ? -12.941 -28.819 25.588 1.00 79.19 476 VAL A C 1
ATOM 3729 O O . VAL A 1 476 ? -12.976 -28.871 24.362 1.00 79.19 476 VAL A O 1
ATOM 3732 N N . LYS A 1 477 ? -13.938 -28.280 26.296 1.00 71.00 477 LYS A N 1
ATOM 3733 C CA . LYS A 1 477 ? -15.057 -27.470 25.760 1.00 71.00 477 LYS A CA 1
ATOM 3734 C C . LYS A 1 477 ? -14.949 -26.117 26.469 1.00 71.00 477 LYS A C 1
ATOM 3736 O O . LYS A 1 477 ? -14.763 -26.217 27.684 1.00 71.00 477 LYS A O 1
ATOM 3741 N N . PRO A 1 478 ? -15.081 -24.899 25.888 1.00 63.69 478 PRO A N 1
ATOM 3742 C CA . PRO A 1 478 ? -15.563 -24.389 24.580 1.00 63.69 478 PRO A CA 1
ATOM 3743 C C . PRO A 1 478 ? -14.469 -23.912 23.575 1.00 63.69 478 PRO A C 1
ATOM 3745 O O . PRO A 1 478 ? -13.276 -23.941 23.875 1.00 63.69 478 PRO A O 1
ATOM 3748 N N . ASP A 1 479 ? -14.875 -23.413 22.393 1.00 60.00 479 ASP A N 1
ATOM 3749 C CA . ASP A 1 479 ? -14.010 -23.045 21.242 1.00 60.00 479 ASP A CA 1
ATOM 3750 C C . ASP A 1 479 ? -12.839 -22.092 21.563 1.00 60.00 479 ASP A C 1
ATOM 3752 O O . ASP A 1 479 ? -11.722 -22.275 21.071 1.00 60.00 479 ASP A O 1
ATOM 3756 N N . VAL A 1 480 ? -13.052 -21.098 22.432 1.00 57.16 480 VAL A N 1
ATOM 3757 C CA . VAL A 1 480 ? -12.017 -20.116 22.825 1.00 57.16 480 VAL A CA 1
ATOM 3758 C C . VAL A 1 480 ? -10.912 -20.758 23.682 1.00 57.16 480 VAL A C 1
ATOM 3760 O O . VAL A 1 480 ? -9.731 -20.404 23.578 1.00 57.16 480 VAL A O 1
ATOM 3763 N N . GLU A 1 481 ? -11.265 -21.747 24.505 1.00 69.94 481 GLU A N 1
ATOM 3764 C CA . GLU A 1 481 ? -10.303 -22.483 25.330 1.00 69.94 481 GLU A CA 1
ATOM 3765 C C . GLU A 1 481 ? -9.530 -23.510 24.496 1.00 69.94 481 GLU A C 1
ATOM 3767 O O . GLU A 1 481 ? -8.323 -23.669 24.699 1.00 69.94 481 GLU A O 1
ATOM 3772 N N . ARG A 1 482 ? -10.168 -24.118 23.483 1.00 78.81 482 ARG A N 1
ATOM 3773 C CA . ARG A 1 482 ? -9.524 -25.076 22.568 1.00 78.81 482 ARG A CA 1
ATOM 3774 C C . ARG A 1 482 ? -8.361 -24.449 21.798 1.00 78.81 482 ARG A C 1
ATOM 3776 O O . ARG A 1 482 ? -7.274 -25.025 21.776 1.00 78.81 482 ARG A O 1
ATOM 3783 N N . ALA A 1 483 ? -8.534 -23.242 21.254 1.00 79.69 483 ALA A N 1
ATOM 3784 C CA . ALA A 1 483 ? -7.452 -22.518 20.576 1.00 79.69 483 ALA A CA 1
ATOM 3785 C C . ALA A 1 483 ? -6.280 -22.195 21.525 1.00 79.69 483 ALA A C 1
ATOM 3787 O O . ALA A 1 483 ? -5.106 -22.248 21.145 1.00 79.69 483 ALA A O 1
ATOM 3788 N N . THR A 1 484 ? -6.578 -21.886 22.790 1.00 82.44 484 THR A N 1
ATOM 3789 C CA . THR A 1 484 ? -5.548 -21.635 23.806 1.00 82.44 484 THR A CA 1
ATOM 3790 C C . THR A 1 484 ? -4.772 -22.910 24.132 1.00 82.44 484 THR A C 1
ATOM 3792 O O . THR A 1 484 ? -3.543 -22.879 24.168 1.00 82.44 484 THR A O 1
ATOM 3795 N N . VAL A 1 485 ? -5.467 -24.032 24.325 1.00 84.75 485 VAL A N 1
ATOM 3796 C CA . VAL A 1 485 ? -4.869 -25.346 24.604 1.00 84.75 485 VAL A CA 1
ATOM 3797 C C . VAL A 1 485 ? -4.016 -25.817 23.430 1.00 84.75 485 VAL A C 1
ATOM 3799 O O . VAL A 1 485 ? -2.864 -26.182 23.644 1.00 84.75 485 VAL A O 1
ATOM 3802 N N . GLN A 1 486 ? -4.513 -25.705 22.195 1.00 85.50 486 GLN A N 1
ATOM 3803 C CA . GLN A 1 486 ? -3.768 -26.049 20.981 1.00 85.50 486 GLN A CA 1
ATOM 3804 C C . GLN A 1 486 ? -2.444 -25.285 20.892 1.00 85.50 486 GLN A C 1
ATOM 3806 O O . GLN A 1 486 ? -1.385 -25.886 20.722 1.00 85.50 486 GLN A O 1
ATOM 3811 N N . ASN A 1 487 ? -2.475 -23.965 21.093 1.00 85.12 487 ASN A N 1
ATOM 3812 C CA . ASN A 1 487 ? -1.261 -23.151 21.076 1.00 85.12 487 ASN A CA 1
ATOM 3813 C C . ASN A 1 487 ? -0.242 -23.594 22.139 1.00 85.12 487 ASN A C 1
ATOM 3815 O O . ASN A 1 487 ? 0.962 -23.593 21.878 1.00 85.12 487 ASN A O 1
ATOM 3819 N N . ARG A 1 488 ? -0.706 -23.994 23.333 1.00 89.12 488 ARG A N 1
ATOM 3820 C CA . ARG A 1 488 ? 0.177 -24.475 24.408 1.00 89.12 488 ARG A CA 1
ATOM 3821 C C . ARG A 1 488 ? 0.692 -25.890 24.175 1.00 89.12 488 ARG A C 1
ATOM 3823 O O . ARG A 1 488 ? 1.839 -26.145 24.525 1.00 89.12 488 ARG A O 1
ATOM 3830 N N . LEU A 1 489 ? -0.087 -26.766 23.545 1.00 89.19 489 LEU A N 1
ATOM 3831 C CA . LEU A 1 489 ? 0.392 -28.075 23.100 1.00 89.19 489 LEU A CA 1
ATOM 3832 C C . LEU A 1 489 ? 1.504 -27.921 22.060 1.00 89.19 489 LEU A C 1
ATOM 3834 O O . LEU A 1 489 ? 2.552 -28.536 22.220 1.00 89.19 489 LEU A O 1
ATOM 3838 N N . CYS A 1 490 ? 1.351 -27.022 21.082 1.00 86.38 490 CYS A N 1
ATOM 3839 C CA . CYS A 1 490 ? 2.419 -26.739 20.120 1.00 86.38 490 CYS A CA 1
ATOM 3840 C C . CYS A 1 490 ? 3.683 -26.178 20.796 1.00 86.38 490 CYS A C 1
ATOM 3842 O O . CYS A 1 490 ? 4.795 -26.530 20.418 1.00 86.38 490 CYS A O 1
ATOM 3844 N N . ASP A 1 491 ? 3.544 -25.297 21.794 1.00 86.44 491 ASP A N 1
ATOM 3845 C CA . ASP A 1 491 ? 4.689 -24.788 22.571 1.00 86.44 491 ASP A CA 1
ATOM 3846 C C . ASP A 1 491 ? 5.420 -25.879 23.350 1.00 86.44 491 ASP A C 1
ATOM 3848 O O . ASP A 1 491 ? 6.650 -25.871 23.422 1.00 86.44 491 ASP A O 1
ATOM 3852 N N . PHE A 1 492 ? 4.659 -26.781 23.964 1.00 89.25 492 PHE A N 1
ATOM 3853 C CA . PHE A 1 492 ? 5.204 -27.913 24.693 1.00 89.25 492 PHE A CA 1
ATOM 3854 C C . PHE A 1 492 ? 5.892 -28.894 23.738 1.00 89.25 492 PHE A C 1
ATOM 3856 O O . PHE A 1 492 ? 7.020 -29.294 23.999 1.00 89.25 492 PHE A O 1
ATOM 3863 N N . HIS A 1 493 ? 5.277 -29.201 22.595 1.00 87.38 493 HIS A N 1
ATOM 3864 C CA . HIS A 1 493 ? 5.843 -30.097 21.589 1.00 87.38 493 HIS A CA 1
ATOM 3865 C C . HIS A 1 493 ? 7.141 -29.556 20.979 1.00 87.38 493 HIS A C 1
ATOM 3867 O O . HIS A 1 493 ? 8.117 -30.289 20.880 1.00 87.38 493 HIS A O 1
ATOM 3873 N N . HIS A 1 494 ? 7.211 -28.259 20.653 1.00 83.31 494 HIS A N 1
ATOM 3874 C CA . HIS A 1 494 ? 8.475 -27.651 20.222 1.00 83.31 494 HIS A CA 1
ATOM 3875 C C . HIS A 1 494 ? 9.556 -27.752 21.299 1.00 83.31 494 HIS A C 1
ATOM 3877 O O . HIS A 1 494 ? 10.697 -28.055 20.983 1.00 83.31 494 HIS A O 1
ATOM 3883 N N . PHE A 1 495 ? 9.205 -27.555 22.575 1.00 85.56 495 PHE A N 1
ATOM 3884 C CA . PHE A 1 495 ? 10.157 -27.780 23.661 1.00 85.56 495 PHE A CA 1
ATOM 3885 C C . PHE A 1 495 ? 10.656 -29.228 23.701 1.00 85.56 495 PHE A C 1
ATOM 3887 O O . PHE A 1 495 ? 11.850 -29.422 23.907 1.00 85.56 495 PHE A O 1
ATOM 3894 N N . LEU A 1 496 ? 9.783 -30.218 23.497 1.00 83.38 496 LEU A N 1
ATOM 3895 C CA . LEU A 1 496 ? 10.187 -31.624 23.427 1.00 83.38 496 LEU A CA 1
ATOM 3896 C C . LEU A 1 496 ? 11.137 -31.871 22.255 1.00 83.38 496 LEU A C 1
ATOM 3898 O O . LEU A 1 496 ? 12.187 -32.462 22.457 1.00 83.38 496 LEU A O 1
ATOM 3902 N N . MET A 1 497 ? 10.822 -31.359 21.064 1.00 78.25 497 MET A N 1
ATOM 3903 C CA . MET A 1 497 ? 11.694 -31.506 19.897 1.00 78.25 497 MET A CA 1
ATOM 3904 C C . MET A 1 497 ? 13.057 -30.853 20.128 1.00 78.25 497 MET A C 1
ATOM 3906 O O . MET A 1 497 ? 14.062 -31.521 19.938 1.00 78.25 497 MET A O 1
ATOM 3910 N N . ASP A 1 498 ? 13.101 -29.622 20.648 1.00 70.56 498 ASP A N 1
ATOM 3911 C CA . ASP A 1 498 ? 14.351 -28.926 20.991 1.00 70.56 498 ASP A CA 1
ATOM 3912 C C . ASP A 1 498 ? 15.190 -29.682 22.040 1.00 70.56 498 ASP A C 1
ATOM 3914 O O . ASP A 1 498 ? 16.406 -29.525 22.087 1.00 70.56 498 ASP A O 1
ATOM 3918 N N . THR A 1 499 ? 14.552 -30.449 22.933 1.00 65.06 499 THR A N 1
ATOM 3919 C CA . THR A 1 499 ? 15.243 -31.157 24.026 1.00 65.06 499 THR A CA 1
ATOM 3920 C C . THR A 1 499 ? 15.601 -32.604 23.705 1.00 65.06 499 THR A C 1
ATOM 3922 O O . THR A 1 499 ? 16.552 -33.109 24.294 1.00 65.06 499 THR A O 1
ATOM 3925 N N . ILE A 1 500 ? 14.884 -33.264 22.790 1.00 57.22 500 ILE A N 1
ATOM 3926 C CA . ILE A 1 500 ? 15.113 -34.663 22.392 1.00 57.22 500 ILE A CA 1
ATOM 3927 C C . ILE A 1 500 ? 16.104 -34.758 21.220 1.00 57.22 500 ILE A C 1
ATOM 3929 O O . ILE A 1 500 ? 16.902 -35.691 21.172 1.00 57.22 500 ILE A O 1
ATOM 3933 N N . THR A 1 501 ? 16.126 -33.793 20.294 1.00 42.41 501 THR A N 1
ATOM 3934 C CA . THR A 1 501 ? 17.063 -33.815 19.148 1.00 42.41 501 THR A CA 1
ATOM 3935 C C . THR A 1 501 ? 18.517 -33.511 19.517 1.00 42.41 501 THR A C 1
ATOM 3937 O O . THR A 1 501 ? 19.399 -33.741 18.699 1.00 42.41 501 THR A O 1
ATOM 3940 N N . LEU A 1 502 ? 18.787 -33.035 20.737 1.00 35.28 502 LEU A N 1
ATOM 3941 C CA . LEU A 1 502 ? 20.141 -32.778 21.249 1.00 35.28 502 LEU A CA 1
ATOM 3942 C C . LEU A 1 502 ? 20.734 -33.951 22.053 1.00 35.28 502 LEU A C 1
ATOM 3944 O O . LEU A 1 502 ? 21.845 -33.830 22.563 1.00 35.28 502 LEU A O 1
ATOM 3948 N N . SER A 1 503 ? 20.009 -35.068 22.189 1.00 31.02 503 SER A N 1
ATOM 3949 C CA . SER A 1 503 ? 20.482 -36.289 22.866 1.00 31.02 503 SER A CA 1
ATOM 3950 C C . SER A 1 503 ? 20.782 -37.456 21.913 1.00 31.02 503 SER A C 1
ATOM 3952 O O . SER A 1 503 ? 20.841 -38.599 22.368 1.00 31.02 503 SER A O 1
ATOM 3954 N N . VAL A 1 504 ? 20.951 -37.180 20.614 1.00 27.25 504 VAL A N 1
ATOM 3955 C CA . VAL A 1 504 ? 21.465 -38.126 19.605 1.00 27.25 504 VAL A CA 1
ATOM 3956 C C . VAL A 1 504 ? 22.819 -37.654 19.106 1.00 27.25 504 VAL A C 1
ATOM 3958 O O . VAL A 1 504 ? 22.928 -36.445 18.802 1.00 27.25 504 VAL A O 1
#

Radius of gyration: 34.74 Å; Cα contacts (8 Å, |Δi|>4): 468; chains: 1; bounding box: 65×99×83 Å

Sequence (504 aa):
MSDSDHAIWSGWKLSPPKKSTSDGQEERRYQRACERYQRWKAILASLEQQVTGIMSGQRDIVMPDAVIAAAFDALHQQAPPSTLKITHNFLVKGLERGSQQLNWTVAIPSPLVTVDREPPAVTTESFAALHSWDVLVEAHDTFPSAAGYSGYALRKWLIGRWLFQLIREGAVLHKRHLEQLPDAFEKGVTLTNGAVFLTLEEGAPLPIEDDDDQTADDKASADQSSETPFEKEQRVCYRRLFLSPTSQLMLLLTYQEAGNAWPRTAAKSRLPVAQCLIFYLKHIDDGASLKSISELLSMAYTASSFDKPPLLNHYASRANVAQSLRPSSWQRLTQRHVLTDTLRDSSGNDVYLEFQTPAPSQAPPSDQLKQFRQLQRGLSSSLGGRATRHEAISNVETFLSISSRNGAMVTLLARWCLKLLQKGGRVKSKLAVSSVKRYLSAIGRSLVAQSSALDELQTASADQWEALYENVLNSVKPDVERATVQNRLCDFHHFLMDTITLSV

Secondary structure (DSSP, 8-state):
---------GGG---PPPPPPS-HHHHHHHHHHHHHHHHHHHHHHHHHTTSTTTTTT-SS-B--HHHHHHHHHHHHHHS-HHHHHHHHHHHHHHHHHHHHHH--B--PPPPP---PPPPPS--HHHHHTHHHHHHHHHHHHT----TT--HHHHHHHHHHHHHHHHHHTTS--SHHHHHHHHHHHHH--EEETTEEEEEEEEEPPPP---------------------HHHHHHTEEEEEEEPPHHHHHHHHHHHHHH-SPPPB-TTSPBPPHHHHHHHHHHHH-TT-----HHHHHHHHHHHHHHHS-HHHHHHHH-SSS-PBPPHHHHHHHHH--------S-S-S--------PPP----S---HHHHHHHHHHHTS-TTSSPPPHHHHHHHHHHHHHTGGGS-HHHHHHHHHHHHHHHH--SS-SS--HHHHHHHHHHHHHHHHHHGGG-S-TTT--HHHHHHHHHHHHHT--SHHHHHHHHHHHHHHHHHHHHHHTT--

Nearest PDB structures (foldseek):
  1q8c-assembly1_A  TM=3.111E-01  e=6.112E+00  Mycoplasmoides genitalium

pLDDT: mean 76.86, std 17.17, range [27.25, 95.81]